Protein AF-0000000079761181 (afdb_homodimer)

Nearest PDB structures (foldseek):
  3sxy-assembly1_B  TM=7.709E-01  e=1.081E-08  Thermotoga maritima
  3fms-assembly1_A-2  TM=7.716E-01  e=8.241E-09  Thermotoga maritima MSB8
  7xp1-assembly1_A-2  TM=7.123E-01  e=7.244E-08  Pseudomonas aeruginosa PAO1
  6za7-assembly1_B  TM=6.894E-01  e=4.048E-07  Agrobacterium fabrum str. C58
  6za7-assembly1_A  TM=6.219E-01  e=6.085E-07  Agrobacterium fabrum str. C58

InterPro domains:
  IPR000524 Transcription regulator HTH, GntR [PF00392] (17-77)
  IPR000524 Transcription regulator HTH, GntR [PS50949] (13-80)
  IPR000524 Transcription regulator HTH, GntR [SM00345] (19-77)
  IPR008920 Transcription regulator FadR/GntR, C-terminal [G3DSA:1.20.120.530] (79-227)
  IPR008920 Transcription regulator FadR/GntR, C-terminal [SSF48008] (83-224)
  IPR011711 GntR, C-terminal [PF07729] (117-219)
  IPR036388 Winged helix-like DNA-binding domain superfamily [G3DSA:1.10.10.10] (11-78)
  IPR036390 Winged helix DNA-binding domain superfamily [SSF46785] (12-81)

Secondary structure (DSSP, 8-state):
-GGGTT--------HHHHHHHHHHHHHHTTSS-TTPBP-HHHHHHHHTS-HHHHHHHHHHHHHTTSEEEETTTEEEE----HHHHHHHHHHHHHHHHHTHHHHHHHHHH-HHHHHHHHHHHHHHHHHHHHTTT---HHHHHHHHHHHHHHHHHHHHTTT-HHHHHHHHHT-TTHHHHHHTT-S-TTHHHHHHHHHHHHHHHHHTT-HHHHHHHHHHHHHHHHHHHHHHHHHHHH-/-GGGTT--------HHHHHHHHHHHHHHTTSS-TTPBP-HHHHHHHHTS-HHHHHHHHHHHHHTTSEEEETTTEEEE----HHHHHHHHHHHHHHHHHTHHHHHHHHHH-HHHHHHHHHHHHHHHHHHHHTTT---HHHHHHHHHHHHHHHHHHHHTTT-HHHHHHHHHT-TTHHHHHHTT-S-TTHHHHHHHHHHHHHHHHHTT-HHHHHHHHHHHHHHHHHHHHHHHHHHHH-

Organism: Clostridium scindens (strain ATCC 35704 / DSM 5676 / VPI 13733 / 19) (NCBI:txid411468)

Radius of gyration: 24.12 Å; Cα contacts (8 Å, |Δi|>4): 492; chains: 2; bounding box: 74×65×60 Å

Structure (mmCIF, N/CA/C/O backbone):
data_AF-0000000079761181-model_v1
#
loop_
_entity.id
_entity.type
_entity.pdbx_description
1 polymer 'HTH gntR-type domain-containing protein'
#
loop_
_atom_site.group_PDB
_atom_site.id
_atom_site.type_symbol
_atom_site.label_atom_id
_atom_site.label_alt_id
_atom_site.label_comp_id
_atom_site.label_asym_id
_atom_site.label_entity_id
_atom_site.label_seq_id
_atom_site.pdbx_PDB_ins_code
_atom_site.Cartn_x
_atom_site.Cartn_y
_atom_site.Cartn_z
_atom_site.occupancy
_atom_site.B_iso_or_equiv
_atom_site.auth_seq_id
_atom_site.auth_comp_id
_atom_site.auth_asym_id
_atom_site.auth_atom_id
_atom_site.pdbx_PDB_model_num
ATOM 1 N N . MET A 1 1 ? 37.062 29.125 2.803 1 31.62 1 MET A N 1
ATOM 2 C CA . MET A 1 1 ? 36.469 28.906 1.486 1 31.62 1 MET A CA 1
ATOM 3 C C . MET A 1 1 ? 35.469 27.75 1.524 1 31.62 1 MET A C 1
ATOM 5 O O . MET A 1 1 ? 34.594 27.641 0.662 1 31.62 1 MET A O 1
ATOM 9 N N . SER A 1 2 ? 35.812 26.672 2.301 1 34.38 2 SER A N 1
ATOM 10 C CA . SER A 1 2 ? 35.25 25.328 2.246 1 34.38 2 SER A CA 1
ATOM 11 C C . SER A 1 2 ? 33.844 25.297 2.846 1 34.38 2 SER A C 1
ATOM 13 O O . SER A 1 2 ? 33.219 24.234 2.971 1 34.38 2 SER A O 1
ATOM 15 N N . GLU A 1 3 ? 33.469 26.141 3.738 1 37.53 3 GLU A N 1
ATOM 16 C CA . GLU A 1 3 ? 32.25 26.109 4.559 1 37.53 3 GLU A CA 1
ATOM 17 C C . GLU A 1 3 ? 31 26.234 3.699 1 37.53 3 GLU A C 1
ATOM 19 O O . GLU A 1 3 ? 29.875 26.172 4.211 1 37.53 3 GLU A O 1
ATOM 24 N N . LYS A 1 4 ? 31.094 26.766 2.445 1 33.06 4 LYS A N 1
ATOM 25 C CA . LYS A 1 4 ? 29.938 27.188 1.666 1 33.06 4 LYS A CA 1
ATOM 26 C C . LYS A 1 4 ? 29.188 25.984 1.105 1 33.06 4 LYS A C 1
ATOM 28 O O . LYS A 1 4 ? 28.219 26.141 0.352 1 33.06 4 LYS A O 1
ATOM 33 N N . LYS A 1 5 ? 29.828 24.812 0.989 1 39.06 5 LYS A N 1
ATOM 34 C CA . LYS A 1 5 ? 29.281 23.797 0.096 1 39.06 5 LYS A CA 1
ATOM 35 C C . LYS A 1 5 ? 27.969 23.234 0.651 1 39.06 5 LYS A C 1
ATOM 37 O O . LYS A 1 5 ? 27.344 22.359 0.034 1 39.06 5 LYS A O 1
ATOM 42 N N . SER A 1 6 ? 27.891 23.094 1.93 1 36 6 SER A N 1
ATOM 43 C CA . SER A 1 6 ? 26.766 22.281 2.393 1 36 6 SER A CA 1
ATOM 44 C C . SER A 1 6 ? 25.438 22.984 2.152 1 36 6 SER A C 1
ATOM 46 O O . SER A 1 6 ? 24.531 22.922 2.98 1 36 6 SER A O 1
ATOM 48 N N . LYS A 1 7 ? 25.375 24.094 1.49 1 37.81 7 LYS A N 1
ATOM 49 C CA . LYS A 1 7 ? 24.047 24.688 1.306 1 37.81 7 LYS A CA 1
ATOM 50 C C . LYS A 1 7 ? 23.047 23.641 0.78 1 37.81 7 LYS A C 1
ATOM 52 O O . LYS A 1 7 ? 23.297 23.016 -0.25 1 37.81 7 LYS A O 1
ATOM 57 N N . GLU A 1 8 ? 22.203 22.969 1.582 1 40.59 8 GLU A N 1
ATOM 58 C CA . GLU A 1 8 ? 21.078 22.078 1.298 1 40.59 8 GLU A CA 1
ATOM 59 C C . GLU A 1 8 ? 20.328 22.547 0.051 1 40.59 8 GLU A C 1
ATOM 61 O O . GLU A 1 8 ? 19.828 23.672 -0.004 1 40.59 8 GLU A O 1
ATOM 66 N N . GLN A 1 9 ? 20.766 22.391 -1.116 1 42.75 9 GLN A N 1
ATOM 67 C CA . GLN A 1 9 ? 20.109 22.688 -2.389 1 42.75 9 GLN A CA 1
ATOM 68 C C . GLN A 1 9 ? 18.594 22.594 -2.27 1 42.75 9 GLN A C 1
ATOM 70 O O . GLN A 1 9 ? 18.047 21.516 -2.102 1 42.75 9 GLN A O 1
ATOM 75 N N . GLU A 1 10 ? 17.859 23.453 -1.609 1 48.59 10 GLU A N 1
ATOM 76 C CA . GLU A 1 10 ? 16.422 23.656 -1.647 1 48.59 10 GLU A CA 1
ATOM 77 C C . GLU A 1 10 ? 15.859 23.359 -3.035 1 48.59 10 GLU A C 1
ATOM 79 O O . GLU A 1 10 ? 16.109 24.109 -3.984 1 48.59 10 GLU A O 1
ATOM 84 N N . THR A 1 11 ? 15.852 22.266 -3.564 1 56.31 11 THR A N 1
ATOM 85 C CA . THR A 1 11 ? 15.32 21.938 -4.879 1 56.31 11 THR A CA 1
ATOM 86 C C . THR A 1 11 ? 14.055 22.734 -5.172 1 56.31 11 THR A C 1
ATOM 88 O O . THR A 1 11 ? 13.141 22.797 -4.34 1 56.31 11 THR A O 1
ATOM 91 N N . LYS A 1 12 ? 14.086 23.688 -6.004 1 71.06 12 LYS A N 1
ATOM 92 C CA . LYS A 1 12 ? 13.039 24.594 -6.484 1 71.06 12 LYS A CA 1
ATOM 93 C C . LYS A 1 12 ? 11.773 23.812 -6.832 1 71.06 12 LYS A C 1
ATOM 95 O O . LYS A 1 12 ? 11.836 22.766 -7.484 1 71.06 12 LYS A O 1
ATOM 100 N N . GLU A 1 13 ? 10.688 24.094 -6.152 1 85.69 13 GLU A N 1
ATOM 101 C CA . GLU A 1 13 ? 9.367 23.547 -6.426 1 85.69 13 GLU A CA 1
ATOM 102 C C . GLU A 1 13 ? 9.031 23.641 -7.91 1 85.69 13 GLU A C 1
ATOM 104 O O . GLU A 1 13 ? 9.141 24.703 -8.516 1 85.69 13 GLU A O 1
ATOM 109 N N . THR A 1 14 ? 8.789 22.547 -8.555 1 90.94 14 THR A N 1
ATOM 110 C CA . THR A 1 14 ? 8.367 22.5 -9.953 1 90.94 14 THR A CA 1
ATOM 111 C C . THR A 1 14 ? 6.93 22.984 -10.102 1 90.94 14 THR A C 1
ATOM 113 O O . THR A 1 14 ? 6.219 23.156 -9.109 1 90.94 14 THR A O 1
ATOM 116 N N . MET A 1 15 ? 6.617 23.328 -11.25 1 93.5 15 MET A N 1
ATOM 117 C CA . MET A 1 15 ? 5.238 23.719 -11.539 1 93.5 15 MET A CA 1
ATOM 118 C C . MET A 1 15 ? 4.27 22.625 -11.094 1 93.5 15 MET A C 1
ATOM 120 O O . MET A 1 15 ? 3.211 22.922 -10.539 1 93.5 15 MET A O 1
ATOM 124 N N . VAL A 1 16 ? 4.605 21.375 -11.289 1 94.69 16 VAL A N 1
ATOM 125 C CA . VAL A 1 16 ? 3.773 20.234 -10.906 1 94.69 16 VAL A CA 1
ATOM 126 C C . VAL A 1 16 ? 3.605 20.203 -9.391 1 94.69 16 VAL A C 1
ATOM 128 O O . VAL A 1 16 ? 2.504 19.969 -8.883 1 94.69 16 VAL A O 1
ATOM 131 N N . ASP A 1 17 ? 4.711 20.484 -8.711 1 95.38 17 ASP A N 1
ATOM 132 C CA . ASP A 1 17 ? 4.637 20.547 -7.254 1 95.38 17 ASP A CA 1
ATOM 133 C C . ASP A 1 17 ? 3.648 21.625 -6.797 1 95.38 17 ASP A C 1
ATOM 135 O O . ASP A 1 17 ? 2.859 21.391 -5.879 1 95.38 17 ASP A O 1
ATOM 139 N N . THR A 1 18 ? 3.75 22.719 -7.449 1 96.44 18 THR A N 1
ATOM 140 C CA . THR A 1 18 ? 2.877 23.828 -7.113 1 96.44 18 THR A CA 1
ATOM 141 C C . THR A 1 18 ? 1.415 23.469 -7.371 1 96.44 18 THR A C 1
ATOM 143 O O . THR A 1 18 ? 0.545 23.766 -6.547 1 96.44 18 THR A O 1
ATOM 146 N N . ILE A 1 19 ? 1.167 22.844 -8.445 1 97.25 19 ILE A N 1
ATOM 147 C CA . ILE A 1 19 ? -0.195 22.453 -8.797 1 97.25 19 ILE A CA 1
ATOM 148 C C . ILE A 1 19 ? -0.722 21.438 -7.785 1 97.25 19 ILE A C 1
ATOM 150 O O . ILE A 1 19 ? -1.863 21.547 -7.328 1 97.25 19 ILE A O 1
ATOM 154 N N . CYS A 1 20 ? 0.088 20.484 -7.426 1 96.75 20 CYS A N 1
ATOM 155 C CA . CYS A 1 20 ? -0.314 19.516 -6.414 1 96.75 20 CYS A CA 1
ATOM 156 C C . CYS A 1 20 ? -0.679 20.203 -5.105 1 96.75 20 CYS A C 1
ATOM 158 O O . CYS A 1 20 ? -1.699 19.891 -4.492 1 96.75 20 CYS A O 1
ATOM 160 N N . ARG A 1 21 ? 0.146 21.125 -4.734 1 96.25 21 ARG A N 1
ATOM 161 C CA . ARG A 1 21 ? -0.102 21.891 -3.512 1 96.25 21 ARG A CA 1
ATOM 162 C C . ARG A 1 21 ? -1.406 22.672 -3.609 1 96.25 21 ARG A C 1
ATOM 164 O O . ARG A 1 21 ? -2.199 22.688 -2.664 1 96.25 21 ARG A O 1
ATOM 171 N N . ASN A 1 22 ? -1.643 23.266 -4.711 1 97.06 22 ASN A N 1
ATOM 172 C CA . ASN A 1 22 ? -2.852 24.062 -4.898 1 97.06 22 ASN A CA 1
ATOM 173 C C . ASN A 1 22 ? -4.105 23.203 -4.875 1 97.06 22 ASN A C 1
ATOM 175 O O . ASN A 1 22 ? -5.129 23.594 -4.312 1 97.06 22 ASN A O 1
ATOM 179 N N . ILE A 1 23 ? -4.008 22.078 -5.43 1 97.38 23 ILE A N 1
ATOM 180 C CA . ILE A 1 23 ? -5.145 21.172 -5.426 1 97.38 23 ILE A CA 1
ATOM 181 C C . ILE A 1 23 ? -5.449 20.734 -3.992 1 97.38 23 ILE A C 1
ATOM 183 O O . ILE A 1 23 ? -6.605 20.75 -3.564 1 97.38 23 ILE A O 1
ATOM 187 N N . ARG A 1 24 ? -4.438 20.391 -3.258 1 96.75 24 ARG A N 1
ATOM 188 C CA . ARG A 1 24 ? -4.641 20.031 -1.861 1 96.75 24 ARG A CA 1
ATOM 189 C C . ARG A 1 24 ? -5.273 21.172 -1.079 1 96.75 24 ARG A C 1
ATOM 191 O O . ARG A 1 24 ? -6.199 20.969 -0.294 1 96.75 24 ARG A O 1
ATOM 198 N N . ARG A 1 25 ? -4.746 22.359 -1.335 1 96.19 25 ARG A N 1
ATOM 199 C CA . ARG A 1 25 ? -5.289 23.562 -0.687 1 96.19 25 ARG A CA 1
ATOM 200 C C . ARG A 1 25 ? -6.766 23.734 -1.011 1 96.19 25 ARG A C 1
ATOM 202 O O . ARG A 1 25 ? -7.582 23.969 -0.114 1 96.19 25 ARG A O 1
ATOM 209 N N . ASP A 1 26 ? -7.109 23.562 -2.26 1 96.69 26 ASP A N 1
ATOM 210 C CA . ASP A 1 26 ? -8.484 23.766 -2.705 1 96.69 26 ASP A CA 1
ATOM 211 C C . ASP A 1 26 ? -9.406 22.672 -2.146 1 96.69 26 ASP A C 1
ATOM 213 O O . ASP A 1 26 ? -10.578 22.922 -1.869 1 96.69 26 ASP A O 1
ATOM 217 N N . ILE A 1 27 ? -8.898 21.516 -1.95 1 95.94 27 ILE A N 1
ATOM 218 C CA . ILE A 1 27 ? -9.672 20.438 -1.345 1 95.94 27 ILE A CA 1
ATOM 219 C C . ILE A 1 27 ? -9.945 20.75 0.122 1 95.94 27 ILE A C 1
ATOM 221 O O . ILE A 1 27 ? -11.086 20.641 0.588 1 95.94 27 ILE A O 1
ATOM 225 N N . ILE A 1 28 ? -8.938 21.234 0.814 1 94.19 28 ILE A N 1
ATOM 226 C CA . ILE A 1 28 ? -9.086 21.594 2.223 1 94.19 28 ILE A CA 1
ATOM 227 C C . ILE A 1 28 ? -10.094 22.719 2.369 1 94.19 28 ILE A C 1
ATOM 229 O O . ILE A 1 28 ? -10.961 22.688 3.248 1 94.19 28 ILE A O 1
ATOM 233 N N . ALA A 1 29 ? -10.055 23.672 1.439 1 93.56 29 ALA A N 1
ATOM 234 C CA . ALA A 1 29 ? -10.914 24.844 1.483 1 93.56 29 ALA A CA 1
ATOM 235 C C . ALA A 1 29 ? -12.312 24.531 0.959 1 93.56 29 ALA A C 1
ATOM 237 O O . ALA A 1 29 ? -13.195 25.391 0.963 1 93.56 29 ALA A O 1
ATOM 238 N N . HIS A 1 30 ? -12.516 23.328 0.422 1 92 30 HIS A N 1
ATOM 239 C CA . HIS A 1 30 ? -13.781 22.859 -0.119 1 92 30 HIS A CA 1
ATOM 240 C C . HIS A 1 30 ? -14.133 23.562 -1.423 1 92 30 HIS A C 1
ATOM 242 O O . HIS A 1 30 ? -15.305 23.656 -1.792 1 92 30 HIS A O 1
ATOM 248 N N . GLU A 1 31 ? -13.188 24.156 -1.979 1 94.62 31 GLU A N 1
ATOM 249 C CA . GLU A 1 31 ? -13.352 24.625 -3.35 1 94.62 31 GLU A CA 1
ATOM 250 C C . GLU A 1 31 ? -13.43 23.469 -4.332 1 94.62 31 GLU A C 1
ATOM 252 O O . GLU A 1 31 ? -14.062 23.562 -5.383 1 94.62 31 GLU A O 1
ATOM 257 N N . LEU A 1 32 ? -12.703 22.422 -4.066 1 95.12 32 LEU A N 1
ATOM 258 C CA . LEU A 1 32 ? -12.844 21.094 -4.664 1 95.12 32 LEU A CA 1
ATOM 259 C C . LEU A 1 32 ? -13.391 20.109 -3.646 1 95.12 32 LEU A C 1
ATOM 261 O O . LEU A 1 32 ? -12.742 19.812 -2.643 1 95.12 32 LEU A O 1
ATOM 265 N N . ARG A 1 33 ? -14.508 19.562 -3.895 1 92.31 33 ARG A N 1
ATOM 266 C CA . ARG A 1 33 ? -15.203 18.766 -2.889 1 92.31 33 ARG A CA 1
ATOM 267 C C . ARG A 1 33 ? -15.008 17.266 -3.139 1 92.31 33 ARG A C 1
ATOM 269 O O . ARG A 1 33 ? -14.836 16.844 -4.281 1 92.31 33 ARG A O 1
ATOM 276 N N . PRO A 1 34 ? -15.102 16.516 -2.047 1 90.88 34 PRO A N 1
ATOM 277 C CA . PRO A 1 34 ? -15.062 15.062 -2.227 1 90.88 34 PRO A CA 1
ATOM 278 C C . PRO A 1 34 ? -16.125 14.562 -3.205 1 90.88 34 PRO A C 1
ATOM 280 O O . PRO A 1 34 ? -17.297 14.93 -3.098 1 90.88 34 PRO A O 1
ATOM 283 N N . GLY A 1 35 ? -15.625 13.75 -4.145 1 91.62 35 GLY A N 1
ATOM 284 C CA . GLY A 1 35 ? -16.547 13.18 -5.117 1 91.62 35 GLY A CA 1
ATOM 285 C C . GLY A 1 35 ? -16.734 14.055 -6.344 1 91.62 35 GLY A C 1
ATOM 286 O O . GLY A 1 35 ? -17.312 13.617 -7.34 1 91.62 35 GLY A O 1
ATOM 287 N N . GLN A 1 36 ? -16.234 15.242 -6.285 1 94.12 36 GLN A N 1
ATOM 288 C CA . GLN A 1 36 ? -16.422 16.188 -7.383 1 94.12 36 GLN A CA 1
ATOM 289 C C . GLN A 1 36 ? -15.609 15.773 -8.602 1 94.12 36 GLN A C 1
ATOM 291 O O . GLN A 1 36 ? -14.43 15.422 -8.484 1 94.12 36 GLN A O 1
ATOM 296 N N . LYS A 1 37 ? -16.188 15.844 -9.766 1 95.62 37 LYS A N 1
ATOM 297 C CA . LYS A 1 37 ? -15.5 15.578 -11.023 1 95.62 37 LYS A CA 1
ATOM 298 C C . LYS A 1 37 ? -14.453 16.656 -11.305 1 95.62 37 LYS A C 1
ATOM 300 O O . LYS A 1 37 ? -14.695 17.844 -11.086 1 95.62 37 LYS A O 1
ATOM 305 N N . ILE A 1 38 ? -13.352 16.203 -11.836 1 96.12 38 ILE A N 1
ATOM 306 C CA . ILE A 1 38 ? -12.25 17.109 -12.117 1 96.12 38 ILE A CA 1
ATOM 307 C C . ILE A 1 38 ? -12.305 17.547 -13.578 1 96.12 38 ILE A C 1
ATOM 309 O O . ILE A 1 38 ? -12.406 16.719 -14.484 1 96.12 38 ILE A O 1
ATOM 313 N N . ASN A 1 39 ? -12.297 18.797 -13.812 1 95.44 39 ASN A N 1
ATOM 314 C CA . ASN A 1 39 ? -12.164 19.406 -15.133 1 95.44 39 ASN A CA 1
ATOM 315 C C . ASN A 1 39 ? -10.766 19.969 -15.352 1 95.44 39 ASN A C 1
ATOM 317 O O . ASN A 1 39 ? -10.438 21.031 -14.812 1 95.44 39 ASN A O 1
ATOM 321 N N . VAL A 1 40 ? -10.008 19.281 -16.172 1 96 40 VAL A N 1
ATOM 322 C CA . VAL A 1 40 ? -8.602 19.625 -16.359 1 96 40 VAL A CA 1
ATOM 323 C C . VAL A 1 40 ? -8.477 21.031 -16.922 1 96 40 VAL A C 1
ATOM 325 O O . VAL A 1 40 ? -7.633 21.812 -16.484 1 96 40 VAL A O 1
ATOM 328 N N . LYS A 1 41 ? -9.32 21.406 -17.844 1 96.56 41 LYS A N 1
ATOM 329 C CA . LYS A 1 41 ? -9.297 22.734 -18.453 1 96.56 41 LYS A CA 1
ATOM 330 C C . LYS A 1 41 ? -9.578 23.828 -17.422 1 96.56 41 LYS A C 1
ATOM 332 O O . LYS A 1 41 ? -8.898 24.844 -17.391 1 96.56 41 LYS A O 1
ATOM 337 N N . GLU A 1 42 ? -10.523 23.609 -16.609 1 97.12 42 GLU A N 1
ATOM 338 C CA . GLU A 1 42 ? -10.883 24.562 -15.57 1 97.12 42 GLU A CA 1
ATOM 339 C C . GLU A 1 42 ? -9.75 24.734 -14.562 1 97.12 42 GLU A C 1
ATOM 341 O O . GLU A 1 42 ? -9.445 25.844 -14.133 1 97.12 42 GLU A O 1
ATOM 346 N N . LEU A 1 43 ? -9.141 23.594 -14.172 1 97.62 43 LEU A N 1
ATOM 347 C CA . LEU A 1 43 ? -8.031 23.672 -13.227 1 97.62 43 LEU A CA 1
ATOM 348 C C . LEU A 1 43 ? -6.844 24.406 -13.836 1 97.62 43 LEU A C 1
ATOM 350 O O . LEU A 1 43 ? -6.172 25.172 -13.148 1 97.62 43 LEU A O 1
ATOM 354 N N . ALA A 1 44 ? -6.578 24.125 -15.078 1 97.81 44 ALA A N 1
ATOM 355 C CA . ALA A 1 44 ? -5.492 24.828 -15.773 1 97.81 44 ALA A CA 1
ATOM 356 C C . ALA A 1 44 ? -5.699 26.328 -15.75 1 97.81 44 ALA A C 1
ATOM 358 O O . ALA A 1 44 ? -4.777 27.094 -15.445 1 97.81 44 ALA A O 1
ATOM 359 N N . ALA A 1 45 ? -6.887 26.781 -16.062 1 97.69 45 ALA A N 1
ATOM 360 C CA . ALA A 1 45 ? -7.23 28.203 -16.047 1 97.69 45 ALA A CA 1
ATOM 361 C C . ALA A 1 45 ? -7.09 28.781 -14.633 1 97.69 45 ALA A C 1
ATOM 363 O O . ALA A 1 45 ? -6.516 29.859 -14.453 1 97.69 45 ALA A O 1
ATOM 364 N N . ARG A 1 46 ? -7.523 28.031 -13.695 1 96.56 46 ARG A N 1
ATOM 365 C CA . ARG A 1 46 ? -7.508 28.469 -12.305 1 96.56 46 ARG A CA 1
ATOM 366 C C . ARG A 1 46 ? -6.078 28.672 -11.805 1 96.56 46 ARG A C 1
ATOM 368 O O . ARG A 1 46 ? -5.809 29.594 -11.031 1 96.56 46 ARG A O 1
ATOM 375 N N . TYR A 1 47 ? -5.25 27.781 -12.305 1 97.31 47 TYR A N 1
ATOM 376 C CA . TYR A 1 47 ? -3.889 27.812 -11.773 1 97.31 47 TYR A CA 1
ATOM 377 C C . TYR A 1 47 ? -2.943 28.531 -12.734 1 97.31 47 TYR A C 1
ATOM 379 O O . TYR A 1 47 ? -1.737 28.594 -12.492 1 97.31 47 TYR A O 1
ATOM 387 N N . GLY A 1 48 ? -3.406 29 -13.789 1 97 48 GLY A N 1
ATOM 388 C CA . GLY A 1 48 ? -2.627 29.797 -14.727 1 97 48 GLY A CA 1
ATOM 389 C C . GLY A 1 48 ? -1.561 29 -15.453 1 97 48 GLY A C 1
ATOM 390 O O . GLY A 1 48 ? -0.408 29.422 -15.539 1 97 48 GLY A O 1
ATOM 391 N N . THR A 1 49 ? -1.881 27.859 -15.875 1 97.06 49 THR A N 1
ATOM 392 C CA . THR A 1 49 ? -0.935 26.984 -16.562 1 97.06 49 THR A CA 1
ATOM 393 C C . THR A 1 49 ? -1.623 26.219 -17.688 1 97.06 49 THR A C 1
ATOM 395 O O . THR A 1 49 ? -2.812 26.422 -17.938 1 97.06 49 THR A O 1
ATOM 398 N N . SER A 1 50 ? -0.866 25.469 -18.453 1 96.5 50 SER A N 1
ATOM 399 C CA . SER A 1 50 ? -1.425 24.609 -19.484 1 96.5 50 SER A CA 1
ATOM 400 C C . SER A 1 50 ? -1.972 23.312 -18.906 1 96.5 50 SER A C 1
ATOM 402 O O . SER A 1 50 ? -1.766 23.016 -17.734 1 96.5 50 SER A O 1
ATOM 404 N N . GLU A 1 51 ? -2.611 22.531 -19.75 1 96.5 51 GLU A N 1
ATOM 405 C CA . GLU A 1 51 ? -3.238 21.297 -19.312 1 96.5 51 GLU A CA 1
ATOM 406 C C . GLU A 1 51 ? -2.191 20.219 -19 1 96.5 51 GLU A C 1
ATOM 408 O O . GLU A 1 51 ? -2.408 19.359 -18.156 1 96.5 51 GLU A O 1
ATOM 413 N N . THR A 1 52 ? -1.093 20.312 -19.594 1 93.94 52 THR A N 1
ATOM 414 C CA . THR A 1 52 ? -0.078 19.266 -19.484 1 93.94 52 THR A CA 1
ATOM 415 C C . THR A 1 52 ? 0.422 19.141 -18.047 1 93.94 52 THR A C 1
ATOM 417 O O . THR A 1 52 ? 0.343 18.062 -17.453 1 93.94 52 THR A O 1
ATOM 420 N N . PRO A 1 53 ? 0.895 20.141 -17.438 1 95.94 53 PRO A N 1
ATOM 421 C CA . PRO A 1 53 ? 1.353 20 -16.047 1 95.94 53 PRO A CA 1
ATOM 422 C C . PRO A 1 53 ? 0.225 19.625 -15.094 1 95.94 53 PRO A C 1
ATOM 424 O O . PRO A 1 53 ? 0.462 18.938 -14.086 1 95.94 53 PRO A O 1
ATOM 427 N N . VAL A 1 54 ? -0.989 20.031 -15.398 1 97 54 VAL A N 1
ATOM 428 C CA . VAL A 1 54 ? -2.131 19.672 -14.57 1 97 54 VAL A CA 1
ATOM 429 C C . VAL A 1 54 ? -2.355 18.156 -14.633 1 97 54 VAL A C 1
ATOM 431 O O . VAL A 1 54 ? -2.574 17.516 -13.602 1 97 54 VAL A O 1
ATOM 434 N N . LYS A 1 55 ? -2.27 17.656 -15.781 1 92.81 55 LYS A N 1
ATOM 435 C CA . LYS A 1 55 ? -2.449 16.219 -15.953 1 92.81 55 LYS A CA 1
ATOM 436 C C . LYS A 1 55 ? -1.361 15.43 -15.227 1 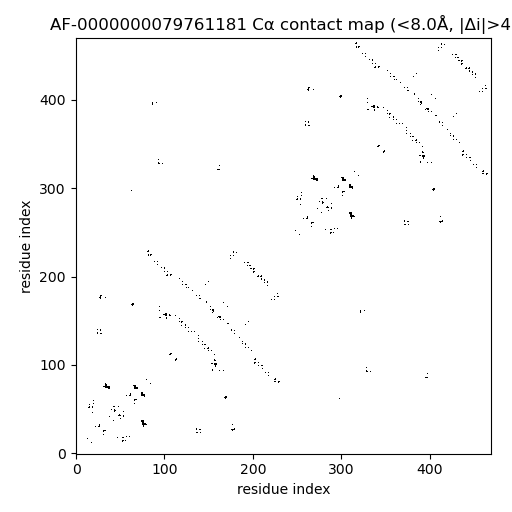92.81 55 LYS A C 1
ATOM 438 O O . LYS A 1 55 ? -1.638 14.398 -14.617 1 92.81 55 LYS A O 1
ATOM 443 N N . ILE A 1 56 ? -0.191 15.938 -15.234 1 90.75 56 ILE A N 1
ATOM 444 C CA . ILE A 1 56 ? 0.912 15.289 -14.531 1 90.75 56 ILE A CA 1
ATOM 445 C C . ILE A 1 56 ? 0.66 15.336 -13.031 1 90.75 56 ILE A C 1
ATOM 447 O O . ILE A 1 56 ? 0.835 14.328 -12.336 1 90.75 56 ILE A O 1
ATOM 451 N N . ALA A 1 57 ? 0.228 16.406 -12.57 1 95.5 57 ALA A N 1
ATOM 452 C CA . ALA A 1 57 ? -0.083 16.562 -11.148 1 95.5 57 ALA A CA 1
ATOM 453 C C . ALA A 1 57 ? -1.21 15.625 -10.727 1 95.5 57 ALA A C 1
ATOM 455 O O . ALA A 1 57 ? -1.133 14.984 -9.68 1 95.5 57 ALA A O 1
ATOM 456 N N . LEU A 1 58 ? -2.205 15.57 -11.578 1 94.56 58 LEU A N 1
ATOM 457 C CA . LEU A 1 58 ? -3.35 14.719 -11.273 1 94.56 58 LEU A CA 1
ATOM 458 C C . LEU A 1 58 ? -2.943 13.25 -11.25 1 94.56 58 LEU A C 1
ATOM 460 O O . LEU A 1 58 ? -3.449 12.469 -10.438 1 94.56 58 LEU A O 1
ATOM 464 N N . ASN A 1 59 ? -2.064 12.859 -12.07 1 87.81 59 ASN A N 1
ATOM 465 C CA . ASN A 1 59 ? -1.571 11.484 -12.055 1 87.81 59 ASN A CA 1
ATOM 466 C C . ASN A 1 59 ? -0.798 11.18 -10.773 1 87.81 59 ASN A C 1
ATOM 468 O O . ASN A 1 59 ? -0.886 10.07 -10.234 1 87.81 59 ASN A O 1
ATOM 472 N N . ARG A 1 60 ? -0.068 12.125 -10.328 1 89.88 60 ARG A N 1
ATOM 473 C CA . ARG A 1 60 ? 0.614 11.961 -9.055 1 89.88 60 ARG A CA 1
ATOM 474 C C . ARG A 1 60 ? -0.388 11.828 -7.91 1 89.88 60 ARG A C 1
ATOM 476 O O . ARG A 1 60 ? -0.258 10.938 -7.07 1 89.88 60 ARG A O 1
ATOM 483 N N . LEU A 1 61 ? -1.363 12.68 -7.938 1 94.62 61 LEU A N 1
ATOM 484 C CA . LEU A 1 61 ? -2.377 12.648 -6.891 1 94.62 61 LEU A CA 1
ATOM 485 C C . LEU A 1 61 ? -3.209 11.375 -6.977 1 94.62 61 LEU A C 1
ATOM 487 O O . LEU A 1 61 ? -3.764 10.922 -5.977 1 94.62 61 LEU A O 1
ATOM 491 N N . LEU A 1 62 ? -3.289 10.781 -8.172 1 90.75 62 LEU A N 1
ATOM 492 C CA . LEU A 1 62 ? -3.928 9.484 -8.359 1 90.75 62 LEU A CA 1
ATOM 493 C C . LEU A 1 62 ? -3.166 8.391 -7.621 1 90.75 62 LEU A C 1
ATOM 495 O O . LEU A 1 62 ? -3.768 7.586 -6.906 1 90.75 62 LEU A O 1
ATOM 499 N N . SER A 1 63 ? -1.853 8.414 -7.723 1 86.06 63 SER A N 1
ATOM 500 C CA . SER A 1 63 ? -1.013 7.426 -7.051 1 86.06 63 SER A CA 1
ATOM 501 C C . SER A 1 63 ? -1.084 7.582 -5.535 1 86.06 63 SER A C 1
ATOM 503 O O . SER A 1 63 ? -0.916 6.605 -4.801 1 86.06 63 SER A O 1
ATOM 505 N N . GLU A 1 64 ? -1.424 8.812 -5.137 1 90.31 64 GLU A N 1
ATOM 506 C CA . GLU A 1 64 ? -1.522 9.086 -3.705 1 90.31 64 GLU A CA 1
ATOM 507 C C . GLU A 1 64 ? -2.945 8.875 -3.199 1 90.31 64 GLU A C 1
ATOM 509 O O . GLU A 1 64 ? -3.223 9.062 -2.014 1 90.31 64 GLU A O 1
ATOM 514 N N . GLN A 1 65 ? -3.834 8.578 -4.062 1 92.06 65 GLN A N 1
ATOM 515 C CA . GLN A 1 65 ? -5.219 8.25 -3.754 1 92.06 65 GLN A CA 1
ATOM 516 C C . GLN A 1 65 ? -5.996 9.484 -3.307 1 92.06 65 GLN A C 1
ATOM 518 O O . GLN A 1 65 ? -6.945 9.375 -2.527 1 92.06 65 GLN A O 1
ATOM 523 N N . ILE A 1 66 ? -5.523 10.602 -3.721 1 95 66 ILE A N 1
ATOM 524 C CA . ILE A 1 66 ? -6.242 11.844 -3.451 1 95 66 ILE A CA 1
ATOM 525 C C . ILE A 1 66 ? -7.309 12.062 -4.523 1 95 66 ILE A C 1
ATOM 527 O O . ILE A 1 66 ? -8.383 12.602 -4.238 1 95 66 ILE A O 1
ATOM 531 N N . VAL A 1 67 ? -6.938 11.602 -5.703 1 94.75 67 VAL A N 1
ATOM 532 C CA . VAL A 1 67 ? -7.836 11.578 -6.855 1 94.75 67 VAL A CA 1
ATOM 533 C C . VAL A 1 67 ? -8.039 10.141 -7.324 1 94.75 67 VAL A C 1
ATOM 535 O O . VAL A 1 67 ? -7.211 9.266 -7.043 1 94.75 67 VAL A O 1
ATOM 538 N N . GLU A 1 68 ? -9.203 9.844 -7.934 1 91.75 68 GLU A N 1
ATOM 539 C CA . GLU A 1 68 ? -9.477 8.516 -8.461 1 91.75 68 GLU A CA 1
ATOM 540 C C . GLU A 1 68 ? -10.07 8.586 -9.867 1 91.75 68 GLU A C 1
ATOM 542 O O . GLU A 1 68 ? -10.625 9.617 -10.258 1 91.75 68 GLU A O 1
ATOM 547 N N . ASN A 1 69 ? -9.867 7.457 -10.555 1 86.44 69 ASN A N 1
ATOM 548 C CA . ASN A 1 69 ? -10.477 7.371 -11.875 1 86.44 69 ASN A CA 1
ATOM 549 C C . ASN A 1 69 ? -11.992 7.223 -11.781 1 86.44 69 ASN A C 1
ATOM 551 O O . ASN A 1 69 ? -12.5 6.5 -10.922 1 86.44 69 ASN A O 1
ATOM 555 N N . PHE A 1 70 ? -12.617 7.914 -12.516 1 81 70 PHE A N 1
ATOM 556 C CA . PHE A 1 70 ? -14.062 7.824 -12.719 1 81 70 PHE A CA 1
ATOM 557 C C . PHE A 1 70 ? -14.375 7.207 -14.078 1 81 70 PHE A C 1
ATOM 559 O O . PHE A 1 70 ? -14.336 7.891 -15.102 1 81 70 PHE A O 1
ATOM 566 N N . PRO A 1 71 ? -14.68 5.859 -14.109 1 72.38 71 PRO A N 1
ATOM 567 C CA . PRO A 1 71 ? -14.789 5.152 -15.391 1 72.38 71 PRO A CA 1
ATOM 568 C C . PRO A 1 71 ? -15.664 5.902 -16.406 1 72.38 71 PRO A C 1
ATOM 570 O O . PRO A 1 71 ? -16.766 6.34 -16.062 1 72.38 71 PRO A O 1
ATOM 573 N N . ARG A 1 72 ? -15.117 6.004 -17.578 1 70.56 72 ARG A N 1
ATOM 574 C CA . ARG A 1 72 ? -15.75 6.613 -18.75 1 70.56 72 ARG A CA 1
ATOM 575 C C . ARG A 1 72 ? -15.984 8.102 -18.531 1 70.56 72 ARG A C 1
ATOM 577 O O . ARG A 1 72 ? -16.5 8.789 -19.406 1 70.56 72 ARG A O 1
ATOM 584 N N . HIS A 1 73 ? -15.539 8.578 -17.344 1 78.94 73 HIS A N 1
ATOM 585 C CA . HIS A 1 73 ? -15.859 9.969 -17.062 1 78.94 73 HIS A CA 1
ATOM 586 C C . HIS A 1 73 ? -14.625 10.734 -16.578 1 78.94 73 HIS A C 1
ATOM 588 O O . HIS A 1 73 ? -14.742 11.844 -16.062 1 78.94 73 HIS A O 1
ATOM 594 N N . GLY A 1 74 ? -13.508 10.133 -16.562 1 88.38 74 GLY A N 1
ATOM 595 C CA . GLY A 1 74 ? -12.297 10.852 -16.188 1 88.38 74 GLY A CA 1
ATOM 596 C C . GLY A 1 74 ? -11.891 10.609 -14.75 1 88.38 74 GLY A C 1
ATOM 597 O O . GLY A 1 74 ? -11.758 9.461 -14.32 1 88.38 74 GLY A O 1
ATOM 598 N N . MET A 1 75 ? -11.578 11.797 -14.008 1 93.69 75 MET A N 1
ATOM 599 C CA . MET A 1 75 ? -11.102 11.688 -12.633 1 93.69 75 MET A CA 1
ATOM 600 C C . MET A 1 75 ? -12 12.484 -11.688 1 93.69 75 MET A C 1
ATOM 602 O O . MET A 1 75 ? -12.695 13.406 -12.117 1 93.69 75 MET A O 1
ATOM 606 N N . LYS A 1 76 ? -12.016 12.188 -10.461 1 95.94 76 LYS A N 1
ATOM 607 C CA . LYS A 1 76 ? -12.727 12.922 -9.414 1 95.94 76 LYS A CA 1
ATOM 608 C C . LYS A 1 76 ? -11.914 12.961 -8.125 1 95.94 76 LYS A C 1
ATOM 610 O O . LYS A 1 76 ? -10.977 12.18 -7.945 1 95.94 76 LYS A O 1
ATOM 615 N N . ILE A 1 77 ? -12.273 13.914 -7.297 1 95.56 77 ILE A N 1
ATOM 616 C CA . ILE A 1 77 ? -11.672 13.953 -5.969 1 95.56 77 ILE A CA 1
ATOM 617 C C . ILE A 1 77 ? -12.141 12.742 -5.156 1 95.56 77 ILE A C 1
ATOM 619 O O . ILE A 1 77 ? -13.336 12.453 -5.105 1 95.56 77 ILE A O 1
ATOM 623 N N . LYS A 1 78 ? -11.266 12.086 -4.523 1 94.06 78 LYS A N 1
ATOM 624 C CA . LYS A 1 78 ? -11.609 10.867 -3.783 1 94.06 78 LYS A CA 1
ATOM 625 C C . LYS A 1 78 ? -12.492 11.188 -2.582 1 94.06 78 LYS A C 1
ATOM 627 O O . LYS A 1 78 ? -12.234 12.156 -1.857 1 94.06 78 LYS A O 1
ATOM 632 N N . SER A 1 79 ? -13.547 10.461 -2.459 1 92.44 79 SER A N 1
ATOM 633 C CA . SER A 1 79 ? -14.414 10.5 -1.284 1 92.44 79 SER A CA 1
ATOM 634 C C . SER A 1 79 ? -14.438 9.156 -0.568 1 92.44 79 SER A C 1
ATOM 636 O O . SER A 1 79 ? -14.172 8.117 -1.179 1 92.44 79 SER A O 1
ATOM 638 N N . ILE A 1 80 ? -14.641 9.258 0.715 1 92.38 80 ILE A N 1
ATOM 639 C CA . ILE A 1 80 ? -14.719 8.016 1.478 1 92.38 80 ILE A CA 1
ATOM 640 C C . ILE A 1 80 ? -15.93 8.055 2.402 1 92.38 80 ILE A C 1
ATOM 642 O O . ILE A 1 80 ? -16.406 9.133 2.76 1 92.38 80 ILE A O 1
ATOM 646 N N . ASP A 1 81 ? -16.438 6.902 2.709 1 93 81 ASP A N 1
ATOM 647 C CA . ASP A 1 81 ? -17.453 6.797 3.758 1 93 81 ASP A CA 1
ATOM 648 C C . ASP A 1 81 ? -16.828 6.344 5.078 1 93 81 ASP A C 1
ATOM 650 O O . ASP A 1 81 ? -15.602 6.203 5.176 1 93 81 ASP A O 1
ATOM 654 N N . GLU A 1 82 ? -17.641 6.23 6.074 1 93.56 82 GLU A N 1
ATOM 655 C CA . GLU A 1 82 ? -17.156 5.914 7.414 1 93.56 82 GLU A CA 1
ATOM 656 C C . GLU A 1 82 ? -16.422 4.578 7.434 1 93.56 82 GLU A C 1
ATOM 658 O O . GLU A 1 82 ? -15.367 4.457 8.062 1 93.56 82 GLU A O 1
ATOM 663 N N . GLU A 1 83 ? -16.969 3.617 6.754 1 94.94 83 GLU A N 1
ATOM 664 C CA . GLU A 1 83 ? -16.344 2.297 6.715 1 94.94 83 GLU A CA 1
ATOM 665 C C . GLU A 1 83 ? -14.977 2.348 6.035 1 94.94 83 GLU A C 1
ATOM 667 O O . GLU A 1 83 ? -14.016 1.746 6.52 1 94.94 83 GLU A O 1
ATOM 672 N N . GLU A 1 84 ? -14.906 3.055 4.996 1 94.06 84 GLU A N 1
ATOM 673 C CA . GLU A 1 84 ? -13.633 3.215 4.301 1 94.06 84 GLU A CA 1
ATOM 674 C C . GLU A 1 84 ? -12.609 3.918 5.18 1 94.06 84 GLU A C 1
ATOM 676 O O . GLU A 1 84 ? -11.422 3.564 5.168 1 94.06 84 GLU A O 1
ATOM 681 N N . ALA A 1 85 ? -13.062 4.914 5.883 1 94 85 ALA A N 1
ATOM 682 C CA . ALA A 1 85 ? -12.164 5.605 6.809 1 94 85 ALA A CA 1
ATOM 683 C C . ALA A 1 85 ? -11.578 4.637 7.832 1 94 85 ALA A C 1
ATOM 685 O O . ALA A 1 85 ? -10.367 4.617 8.055 1 94 85 ALA A O 1
ATOM 686 N N . LYS A 1 86 ? -12.414 3.836 8.398 1 95.88 86 LYS A N 1
ATOM 687 C CA . LYS A 1 86 ? -11.969 2.857 9.383 1 95.88 86 LYS A CA 1
ATOM 688 C C . LYS A 1 86 ? -10.961 1.887 8.773 1 95.88 86 LYS A C 1
ATOM 690 O O . LYS A 1 86 ? -9.953 1.552 9.406 1 95.88 86 LYS A O 1
ATOM 695 N N . GLU A 1 87 ? -11.227 1.445 7.586 1 96.69 87 GLU A N 1
ATOM 696 C CA . GLU A 1 87 ? -10.328 0.525 6.895 1 96.69 87 GLU A CA 1
ATOM 697 C C . GLU A 1 87 ? -8.969 1.164 6.645 1 96.69 87 GLU A C 1
ATOM 699 O O . GLU A 1 87 ? -7.93 0.546 6.891 1 96.69 87 GLU A O 1
ATOM 704 N N . ILE A 1 88 ? -8.969 2.385 6.176 1 95.69 88 ILE A N 1
ATOM 705 C CA . ILE A 1 88 ? -7.738 3.096 5.848 1 95.69 88 ILE A CA 1
ATOM 706 C C . ILE A 1 88 ? -6.906 3.299 7.113 1 95.69 88 ILE A C 1
ATOM 708 O O . ILE A 1 88 ? -5.703 3.023 7.125 1 95.69 88 ILE A O 1
ATOM 712 N N . PHE A 1 89 ? -7.527 3.742 8.18 1 96.69 89 PHE A N 1
ATOM 713 C CA . PHE A 1 89 ? -6.789 4.023 9.406 1 96.69 89 PHE A CA 1
ATOM 714 C C . PHE A 1 89 ? -6.316 2.732 10.062 1 96.69 89 PHE A C 1
ATOM 716 O O . PHE A 1 89 ? -5.262 2.703 10.695 1 96.69 89 PHE A O 1
ATOM 723 N N . SER A 1 90 ? -7.094 1.671 9.867 1 97.31 90 SER A N 1
ATOM 724 C CA . SER A 1 90 ? -6.625 0.369 10.328 1 97.31 90 SER A CA 1
ATOM 725 C C . SER A 1 90 ? -5.336 -0.038 9.617 1 97.31 90 SER A C 1
ATOM 727 O O . SER A 1 90 ? -4.438 -0.613 10.234 1 97.31 90 SER A O 1
ATOM 729 N N . LEU A 1 91 ? -5.23 0.216 8.344 1 97.44 91 LEU A N 1
ATOM 730 C CA . LEU A 1 91 ? -4.012 -0.073 7.602 1 97.44 91 LEU A CA 1
ATOM 731 C C . LEU A 1 91 ? -2.855 0.793 8.086 1 97.44 91 LEU A C 1
ATOM 733 O O . LEU A 1 91 ? -1.722 0.321 8.195 1 97.44 91 LEU A O 1
ATOM 737 N N . ARG A 1 92 ? -3.141 2.047 8.367 1 97 92 ARG A N 1
ATOM 738 C CA . ARG A 1 92 ? -2.115 2.924 8.922 1 97 92 ARG A CA 1
ATOM 739 C C . ARG A 1 92 ? -1.594 2.379 10.25 1 97 92 ARG A C 1
ATOM 741 O O . ARG A 1 92 ? -0.386 2.389 10.5 1 97 92 ARG A O 1
ATOM 748 N N . LEU A 1 93 ? -2.539 1.958 11.055 1 97.81 93 LEU A N 1
ATOM 749 C CA . LEU A 1 93 ? -2.141 1.396 12.344 1 97.81 93 LEU A CA 1
ATOM 750 C C . LEU A 1 93 ? -1.298 0.139 12.148 1 97.81 93 LEU A C 1
ATOM 752 O O . LEU A 1 93 ? -0.294 -0.054 12.836 1 97.81 93 LEU A O 1
ATOM 756 N N . MET A 1 94 ? -1.675 -0.713 11.219 1 98 94 MET A N 1
ATOM 757 C CA . MET A 1 94 ? -0.906 -1.907 10.883 1 98 94 MET A CA 1
ATOM 758 C C . MET A 1 94 ? 0.538 -1.549 10.547 1 98 94 MET A C 1
ATOM 760 O O . MET A 1 94 ? 1.471 -2.15 11.086 1 98 94 MET A O 1
ATOM 764 N N . MET A 1 95 ? 0.736 -0.573 9.742 1 97.81 95 MET A N 1
ATOM 765 C CA . MET A 1 95 ? 2.064 -0.134 9.328 1 97.81 95 MET A CA 1
ATOM 766 C C . MET A 1 95 ? 2.852 0.422 10.508 1 97.81 95 MET A C 1
ATOM 768 O O . MET A 1 95 ? 4.039 0.129 10.656 1 97.81 95 MET A O 1
ATOM 772 N N . ASP A 1 96 ? 2.188 1.169 11.352 1 97.56 96 ASP A N 1
ATOM 773 C CA . ASP A 1 96 ? 2.836 1.844 12.469 1 97.56 96 ASP A CA 1
ATOM 774 C C . ASP A 1 96 ? 3.297 0.839 13.523 1 97.56 96 ASP A C 1
ATOM 776 O O . ASP A 1 96 ? 4.305 1.06 14.203 1 97.56 96 ASP A O 1
ATOM 780 N N . LEU A 1 97 ? 2.566 -0.246 13.602 1 98.5 97 LEU A N 1
ATOM 781 C CA . LEU A 1 97 ? 2.789 -1.154 14.719 1 98.5 97 LEU A CA 1
ATOM 782 C C . LEU A 1 97 ? 3.803 -2.232 14.352 1 98.5 97 LEU A C 1
ATOM 784 O O . LEU A 1 97 ? 4.457 -2.799 15.234 1 98.5 97 LEU A O 1
ATOM 788 N N . TYR A 1 98 ? 3.947 -2.521 13.125 1 98.19 98 TYR A N 1
ATOM 789 C CA . TYR A 1 98 ? 4.645 -3.74 12.734 1 98.19 98 TYR A CA 1
ATOM 790 C C . TYR A 1 98 ? 6.133 -3.643 13.039 1 98.19 98 TYR A C 1
ATOM 792 O O . TYR A 1 98 ? 6.758 -4.629 13.445 1 98.19 98 TYR A O 1
ATOM 800 N N . TYR A 1 99 ? 6.727 -2.443 12.945 1 97.5 99 TYR A N 1
ATOM 801 C CA . TYR A 1 99 ? 8.172 -2.311 13.031 1 97.5 99 TYR A CA 1
ATOM 802 C C . TYR A 1 99 ? 8.586 -1.564 14.297 1 97.5 99 TYR A C 1
ATOM 804 O O . TYR A 1 99 ? 9.602 -0.867 14.312 1 97.5 99 TYR A O 1
ATOM 812 N N . THR A 1 100 ? 7.781 -1.626 15.305 1 98.62 100 THR A N 1
ATOM 813 C CA . THR A 1 100 ? 8.039 -0.827 16.5 1 98.62 100 THR A CA 1
ATOM 814 C C . THR A 1 100 ? 9.406 -1.164 17.094 1 98.62 100 THR A C 1
ATOM 816 O O . THR A 1 100 ? 10.141 -0.271 17.516 1 98.62 100 THR A O 1
ATOM 819 N N . LYS A 1 101 ? 9.805 -2.439 17.078 1 98.06 101 LYS A N 1
ATOM 820 C CA . LYS A 1 101 ? 11.102 -2.832 17.625 1 98.06 101 LYS A CA 1
ATOM 821 C C . LYS A 1 101 ? 12.25 -2.238 16.812 1 98.06 101 LYS A C 1
ATOM 823 O O . LYS A 1 101 ? 13.18 -1.657 17.375 1 98.06 101 LYS A O 1
ATOM 828 N N . GLU A 1 102 ? 12.164 -2.383 15.531 1 98.06 102 GLU A N 1
ATOM 829 C CA . GLU A 1 102 ? 13.188 -1.855 14.633 1 98.06 102 GLU A CA 1
ATOM 830 C C . GLU A 1 102 ? 13.289 -0.337 14.75 1 98.06 102 GLU A C 1
ATOM 832 O O . GLU A 1 102 ? 14.391 0.218 14.703 1 98.06 102 GLU A O 1
ATOM 837 N N . ILE A 1 103 ? 12.172 0.337 14.875 1 98.62 103 ILE A N 1
ATOM 838 C CA . ILE A 1 103 ? 12.125 1.794 14.938 1 98.62 103 ILE A CA 1
ATOM 839 C C . ILE A 1 103 ? 12.797 2.273 16.219 1 98.62 103 ILE A C 1
ATOM 841 O O . ILE A 1 103 ? 13.617 3.188 16.203 1 98.62 103 ILE A O 1
ATOM 845 N N . ILE A 1 104 ? 12.492 1.646 17.344 1 98.69 104 ILE A N 1
ATOM 846 C CA . ILE A 1 104 ? 13.117 1.987 18.609 1 98.69 104 ILE A CA 1
ATOM 847 C C . ILE A 1 104 ? 14.633 1.806 18.5 1 98.69 104 ILE A C 1
ATOM 849 O O . ILE A 1 104 ? 15.398 2.691 18.891 1 98.69 104 ILE A O 1
ATOM 853 N N . GLU A 1 105 ? 15.062 0.703 17.969 1 98.44 105 GLU A N 1
ATOM 854 C CA . GLU A 1 105 ? 16.484 0.409 17.828 1 98.44 105 GLU A CA 1
ATOM 855 C C . GLU A 1 105 ? 17.172 1.438 16.938 1 98.44 105 GLU A C 1
ATOM 857 O O . GLU A 1 105 ? 18.266 1.917 17.266 1 98.44 105 GLU A O 1
ATOM 862 N N . ALA A 1 106 ? 16.547 1.784 15.836 1 98.25 106 ALA A N 1
ATOM 863 C CA . ALA A 1 106 ? 17.125 2.736 14.891 1 98.25 106 ALA A CA 1
ATOM 864 C C . ALA A 1 106 ? 17.297 4.109 15.531 1 98.25 106 ALA A C 1
ATOM 866 O O . ALA A 1 106 ? 18.359 4.742 15.383 1 98.25 106 ALA A O 1
ATOM 867 N N . VAL A 1 107 ? 16.281 4.566 16.203 1 98.38 107 VAL A N 1
ATOM 868 C CA . VAL A 1 107 ? 16.312 5.887 16.828 1 98.38 107 VAL A CA 1
ATOM 869 C C . VAL A 1 107 ? 17.344 5.906 17.953 1 98.38 107 VAL A C 1
ATOM 871 O O . VAL A 1 107 ? 18.031 6.914 18.172 1 98.38 107 VAL A O 1
ATOM 874 N N . HIS A 1 108 ? 17.453 4.809 18.625 1 97.69 108 HIS A N 1
ATOM 875 C CA . HIS A 1 108 ? 18.422 4.691 19.703 1 97.69 108 HIS A CA 1
ATOM 876 C C . HIS A 1 108 ? 19.859 4.754 19.188 1 97.69 108 HIS A C 1
ATOM 878 O O . HIS A 1 108 ? 20.734 5.305 19.844 1 97.69 108 HIS A O 1
ATOM 884 N N . THR A 1 109 ? 20.109 4.227 18.047 1 97.81 109 THR A N 1
ATOM 885 C CA . THR A 1 109 ? 21.469 4.066 17.562 1 97.81 109 THR A CA 1
ATOM 886 C C . THR A 1 109 ? 21.828 5.172 16.578 1 97.81 109 THR A C 1
ATOM 888 O O . THR A 1 109 ? 23 5.355 16.234 1 97.81 109 THR A O 1
ATOM 891 N N . ASN A 1 110 ? 20.906 5.875 16.094 1 97.69 110 ASN A N 1
ATOM 892 C CA . ASN A 1 110 ? 21.109 6.906 15.086 1 97.69 110 ASN A CA 1
ATOM 893 C C . ASN A 1 110 ? 20.625 8.273 15.562 1 97.69 110 ASN A C 1
ATOM 895 O O . ASN A 1 110 ? 19.438 8.594 15.445 1 97.69 110 ASN A O 1
ATOM 899 N N . ASN A 1 111 ? 21.453 9.086 15.844 1 97.12 111 ASN A N 1
ATOM 900 C CA . ASN A 1 111 ? 21.125 10.391 16.406 1 97.12 111 ASN A CA 1
ATOM 901 C C . ASN A 1 111 ? 20.469 11.297 15.383 1 97.12 111 ASN A C 1
ATOM 903 O O . ASN A 1 111 ? 19.625 12.133 15.727 1 97.12 111 ASN A O 1
ATOM 907 N N . THR A 1 112 ? 20.828 11.102 14.156 1 97.81 112 THR A N 1
ATOM 908 C CA . THR A 1 112 ? 20.219 11.914 13.102 1 97.81 112 THR A CA 1
ATOM 909 C C . THR A 1 112 ? 18.719 11.664 13.008 1 97.81 112 THR A C 1
ATOM 911 O O . THR A 1 112 ? 17.938 12.609 12.891 1 97.81 112 THR A O 1
ATOM 914 N N . LEU A 1 113 ? 18.328 10.438 13.156 1 97.62 113 LEU A N 1
ATOM 915 C CA . LEU A 1 113 ? 16.906 10.094 13.133 1 97.62 113 LEU A CA 1
ATOM 916 C C . LEU A 1 113 ? 16.203 10.609 14.383 1 97.62 113 LEU A C 1
ATOM 918 O O . LEU A 1 113 ? 15.086 11.133 14.297 1 97.62 113 LEU A O 1
ATOM 922 N N . ARG A 1 114 ? 16.828 10.469 15.453 1 97.94 114 ARG A N 1
ATOM 923 C CA . ARG A 1 114 ? 16.297 10.961 16.719 1 97.94 114 ARG A CA 1
ATOM 924 C C . ARG A 1 114 ? 16.016 12.453 16.656 1 97.94 114 ARG A C 1
ATOM 926 O O . ARG A 1 114 ? 14.922 12.906 16.984 1 97.94 114 ARG A O 1
ATOM 933 N N . GLU A 1 115 ? 16.984 13.172 16.156 1 98.19 115 GLU A N 1
ATOM 934 C CA . GLU A 1 115 ? 16.859 14.617 16.062 1 98.19 115 GLU A CA 1
ATOM 935 C C . GLU A 1 115 ? 15.797 15.016 15.039 1 98.19 115 GLU A C 1
ATOM 937 O O . GLU A 1 115 ? 15.062 15.984 15.242 1 98.19 115 GLU A O 1
ATOM 942 N N . ALA A 1 116 ? 15.742 14.305 13.969 1 98.25 116 ALA A N 1
ATOM 943 C CA . ALA A 1 116 ? 14.75 14.602 12.945 1 98.25 116 ALA A CA 1
ATOM 944 C C . ALA A 1 116 ? 13.336 14.492 13.5 1 98.25 116 ALA A C 1
ATOM 946 O O . ALA A 1 116 ? 12.484 15.352 13.242 1 98.25 116 ALA A O 1
ATOM 947 N N . LEU A 1 117 ? 13.086 13.469 14.297 1 98.5 117 LEU A N 1
ATOM 948 C CA . LEU A 1 117 ? 11.773 13.273 14.906 1 98.5 117 LEU A CA 1
ATOM 949 C C . LEU A 1 117 ? 11.469 14.375 15.914 1 98.5 117 LEU A C 1
ATOM 951 O O . LEU A 1 117 ? 10.383 14.953 15.898 1 98.5 117 LEU A O 1
ATOM 955 N N . GLU A 1 118 ? 12.391 14.641 16.703 1 98.19 118 GLU A N 1
ATOM 956 C CA . GLU A 1 118 ? 12.219 15.672 17.734 1 98.19 118 GLU A CA 1
ATOM 957 C C . GLU A 1 118 ? 11.984 17.047 17.094 1 98.19 118 GLU A C 1
ATOM 959 O O . GLU A 1 118 ? 11.086 17.781 17.516 1 98.19 118 GLU A O 1
ATOM 964 N N . ASN A 1 119 ? 12.789 17.328 16.125 1 98.62 119 ASN A N 1
ATOM 965 C CA . ASN A 1 119 ? 12.648 18.609 15.43 1 98.62 119 ASN A CA 1
ATOM 966 C C . ASN A 1 119 ? 11.289 18.734 14.75 1 98.62 119 ASN A C 1
ATOM 968 O O . ASN A 1 119 ? 10.672 19.797 14.766 1 98.62 119 ASN A O 1
ATOM 972 N N . ASN A 1 120 ? 10.844 17.641 14.148 1 98.56 120 ASN A N 1
ATOM 973 C CA . ASN A 1 120 ? 9.531 17.672 13.508 1 98.56 120 ASN A CA 1
ATOM 974 C C . ASN A 1 120 ? 8.43 18.016 14.508 1 98.56 120 ASN A C 1
ATOM 976 O O . ASN A 1 120 ? 7.594 18.875 14.25 1 98.56 120 ASN A O 1
ATOM 980 N N . VAL A 1 121 ? 8.43 17.375 15.664 1 98.19 121 VAL A N 1
ATOM 981 C CA . VAL A 1 121 ? 7.387 17.562 16.656 1 98.19 121 VAL A CA 1
ATOM 982 C C . VAL A 1 121 ? 7.453 18.984 17.203 1 98.19 121 VAL A C 1
ATOM 984 O O . VAL A 1 121 ? 6.422 19.656 17.359 1 98.19 121 VAL A O 1
ATOM 987 N N . ASN A 1 122 ? 8.641 19.453 17.422 1 98.19 122 ASN A N 1
ATOM 988 C CA . ASN A 1 122 ? 8.82 20.812 17.938 1 98.19 122 ASN A CA 1
ATOM 989 C C . ASN A 1 122 ? 8.359 21.859 16.922 1 98.19 122 ASN A C 1
ATOM 991 O O . ASN A 1 122 ? 7.66 22.812 17.266 1 98.19 122 ASN A O 1
ATOM 995 N N . GLU A 1 123 ? 8.766 21.656 15.711 1 98.12 123 GLU A N 1
ATOM 996 C CA . GLU A 1 123 ? 8.352 22.578 14.648 1 98.12 123 GLU A CA 1
ATOM 997 C C . GLU A 1 123 ? 6.84 22.562 14.469 1 98.12 123 GLU A C 1
ATOM 999 O O . GLU A 1 123 ? 6.227 23.625 14.266 1 98.12 123 GLU A O 1
ATOM 1004 N N . HIS A 1 124 ? 6.289 21.359 14.5 1 97.06 124 HIS A N 1
ATOM 1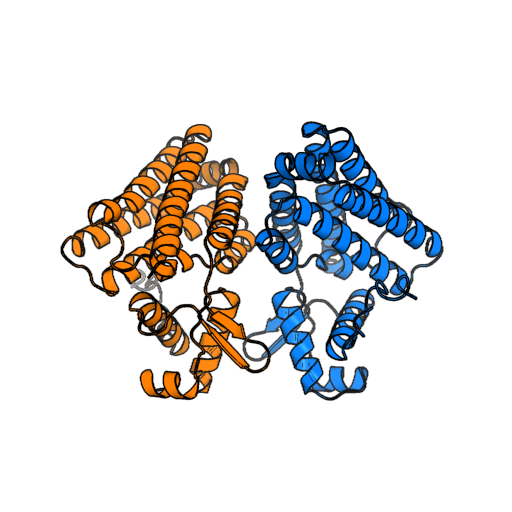005 C CA . HIS A 1 124 ? 4.84 21.234 14.383 1 97.06 124 HIS A CA 1
ATOM 1006 C C . HIS A 1 124 ? 4.133 22 15.492 1 97.06 124 HIS A C 1
ATOM 1008 O O . HIS A 1 124 ? 3.166 22.719 15.234 1 97.06 124 HIS A O 1
ATOM 1014 N N . TYR A 1 125 ? 4.629 21.859 16.703 1 95.94 125 TYR A N 1
ATOM 1015 C CA . TYR A 1 125 ? 4.066 22.578 17.828 1 95.94 125 TYR A CA 1
ATOM 1016 C C . TYR A 1 125 ? 4.141 24.078 17.625 1 95.94 125 TYR A C 1
ATOM 1018 O O . TYR A 1 125 ? 3.156 24.797 17.828 1 95.94 125 TYR A O 1
ATOM 1026 N N . GLU A 1 126 ? 5.254 24.594 17.203 1 96.56 126 GLU A N 1
ATOM 1027 C CA . GLU A 1 126 ? 5.457 26.031 17 1 96.56 126 GLU A CA 1
ATOM 1028 C C . GLU A 1 126 ? 4.543 26.562 15.906 1 96.56 126 GLU A C 1
ATOM 1030 O O . GLU A 1 126 ? 4.023 27.688 16.016 1 96.56 126 GLU A O 1
ATOM 1035 N N . ILE A 1 127 ? 4.398 25.812 14.867 1 94.81 127 ILE A N 1
ATOM 1036 C CA . ILE A 1 127 ? 3.539 26.234 13.766 1 94.81 127 ILE A CA 1
ATOM 1037 C C . ILE A 1 127 ? 2.09 26.297 14.242 1 94.81 127 ILE A C 1
ATOM 1039 O O . ILE A 1 127 ? 1.362 27.234 13.891 1 94.81 127 ILE A O 1
ATOM 1043 N N . MET A 1 128 ? 1.661 25.297 15.008 1 92.44 128 MET A N 1
ATOM 1044 C CA . MET A 1 128 ? 0.303 25.312 15.539 1 92.44 128 MET A CA 1
ATOM 1045 C C . MET A 1 128 ? 0.101 26.5 16.484 1 92.44 128 MET A C 1
ATOM 1047 O O . MET A 1 128 ? -0.97 27.125 16.484 1 92.44 128 MET A O 1
ATOM 1051 N N . LYS A 1 129 ? 1.115 26.844 17.234 1 93.5 129 LYS A N 1
ATOM 1052 C CA . LYS A 1 129 ? 1.064 28 18.109 1 93.5 129 LYS A CA 1
ATOM 1053 C C . LYS A 1 129 ? 0.947 29.297 17.312 1 93.5 129 LYS A C 1
ATOM 1055 O O . LYS A 1 129 ? 0.18 30.188 17.672 1 93.5 129 LYS A O 1
ATOM 1060 N N . LYS A 1 130 ? 1.687 29.359 16.266 1 93.94 130 LYS A N 1
ATOM 1061 C CA . LYS A 1 130 ? 1.66 30.531 15.383 1 93.94 130 LYS A CA 1
ATOM 1062 C C . LYS A 1 130 ? 0.251 30.797 14.859 1 93.94 130 LYS A C 1
ATOM 1064 O O . LYS A 1 130 ? -0.182 31.938 14.773 1 93.94 130 LYS A O 1
ATOM 1069 N N . TYR A 1 131 ? -0.491 29.656 14.578 1 91.12 131 TYR A N 1
ATOM 1070 C CA . TYR A 1 131 ? -1.812 29.797 13.969 1 91.12 131 TYR A CA 1
ATOM 1071 C C . TYR A 1 131 ? -2.91 29.594 15.008 1 91.12 131 TYR A C 1
ATOM 1073 O O . TYR A 1 131 ? -4.066 29.344 14.656 1 91.12 131 TYR A O 1
ATOM 1081 N N . GLU A 1 132 ? -2.58 29.578 16.234 1 87.56 132 GLU A N 1
ATOM 1082 C CA . GLU A 1 132 ? -3.479 29.172 17.312 1 87.56 132 GLU A CA 1
ATOM 1083 C C . GLU A 1 132 ? -4.77 29.984 17.297 1 87.56 132 GLU A C 1
ATOM 1085 O O . GLU A 1 132 ? -5.844 29.453 17.594 1 87.56 132 GLU A O 1
ATOM 1090 N N . ASN A 1 133 ? -4.762 31.219 16.812 1 86.75 133 ASN A N 1
ATOM 1091 C CA . ASN A 1 133 ? -5.941 32.062 16.828 1 86.75 133 ASN A CA 1
ATOM 1092 C C . ASN A 1 133 ? -6.504 32.281 15.43 1 86.75 133 ASN A C 1
ATOM 1094 O O . ASN A 1 133 ? -7.277 33.219 15.195 1 86.75 133 ASN A O 1
ATOM 1098 N N . GLU A 1 134 ? -6.113 31.391 14.539 1 85.94 134 GLU A N 1
ATOM 1099 C CA . GLU A 1 134 ? -6.57 31.484 13.156 1 85.94 134 GLU A CA 1
ATOM 1100 C C . GLU A 1 134 ? -7.27 30.203 12.727 1 85.94 134 GLU A C 1
ATOM 1102 O O . GLU A 1 134 ? -7.055 29.141 13.32 1 85.94 134 GLU A O 1
ATOM 1107 N N . ASN A 1 135 ? -8.211 30.297 11.859 1 85.5 135 ASN A N 1
ATOM 1108 C CA . ASN A 1 135 ? -8.867 29.156 11.219 1 85.5 135 ASN A CA 1
ATOM 1109 C C . ASN A 1 135 ? -8.812 29.266 9.703 1 85.5 135 ASN A C 1
ATOM 1111 O O . ASN A 1 135 ? -9.852 29.312 9.039 1 85.5 135 ASN A O 1
ATOM 1115 N N . THR A 1 136 ? -7.551 29.281 9.289 1 89.88 136 THR A N 1
ATOM 1116 C CA . THR A 1 136 ? -7.281 29.484 7.871 1 89.88 136 THR A CA 1
ATOM 1117 C C . THR A 1 136 ? -6.934 28.172 7.191 1 89.88 136 THR A C 1
ATOM 1119 O O . THR A 1 136 ? -6.559 27.203 7.855 1 89.88 136 THR A O 1
ATOM 1122 N N . VAL A 1 137 ? -7.027 28.141 5.922 1 92.69 137 VAL A N 1
ATOM 1123 C CA . VAL A 1 137 ? -6.633 26.984 5.125 1 92.69 137 VAL A CA 1
ATOM 1124 C C . VAL A 1 137 ? -5.148 26.688 5.336 1 92.69 137 VAL A C 1
ATOM 1126 O O . VAL A 1 137 ? -4.742 25.531 5.387 1 92.69 137 VAL A O 1
ATOM 1129 N N . GLU A 1 138 ? -4.367 27.719 5.492 1 92.75 138 GLU A N 1
ATOM 1130 C CA . GLU A 1 138 ? -2.926 27.578 5.68 1 92.75 138 GLU A CA 1
ATOM 1131 C C . GLU A 1 138 ? -2.602 26.812 6.957 1 92.75 138 GLU A C 1
ATOM 1133 O O . GLU A 1 138 ? -1.664 26.016 6.984 1 92.75 138 GLU A O 1
ATOM 1138 N N . LYS A 1 139 ? -3.35 27.109 7.977 1 91.94 139 LYS A N 1
ATOM 1139 C CA . LYS A 1 139 ? -3.17 26.375 9.227 1 91.94 139 LYS A CA 1
ATOM 1140 C C . LYS A 1 139 ? -3.332 24.875 9.008 1 91.94 139 LYS A C 1
ATOM 1142 O O . LYS A 1 139 ? -2.484 24.078 9.438 1 91.94 139 LYS A O 1
ATOM 1147 N N . TYR A 1 140 ? -4.363 24.5 8.273 1 91.5 140 TYR A N 1
ATOM 1148 C CA . TYR A 1 140 ? -4.66 23.094 8.039 1 91.5 140 TYR A CA 1
ATOM 1149 C C . TYR A 1 140 ? -3.645 22.469 7.09 1 91.5 140 TYR A C 1
ATOM 1151 O O . TYR A 1 140 ? -3.279 21.297 7.238 1 91.5 140 TYR A O 1
ATOM 1159 N N . MET A 1 141 ? -3.191 23.25 6.137 1 93.38 141 MET A N 1
ATOM 1160 C CA . MET A 1 141 ? -2.148 22.797 5.227 1 93.38 141 MET A CA 1
ATOM 1161 C C . MET A 1 141 ? -0.857 22.5 5.984 1 93.38 141 MET A C 1
ATOM 1163 O O . MET A 1 141 ? -0.247 21.438 5.797 1 93.38 141 MET A O 1
ATOM 1167 N N . GLU A 1 142 ? -0.506 23.406 6.801 1 93.75 142 GLU A N 1
ATOM 1168 C CA . GLU A 1 142 ? 0.717 23.234 7.578 1 93.75 142 GLU A CA 1
ATOM 1169 C C . GLU A 1 142 ? 0.599 22.047 8.531 1 93.75 142 GLU A C 1
ATOM 1171 O O . GLU A 1 142 ? 1.557 21.297 8.719 1 93.75 142 GLU A O 1
ATOM 1176 N N . ASN A 1 143 ? -0.56 21.922 9.188 1 93.38 143 ASN A N 1
ATOM 1177 C CA . ASN A 1 143 ? -0.796 20.766 10.055 1 93.38 143 ASN A CA 1
ATOM 1178 C C . ASN A 1 143 ? -0.625 19.453 9.297 1 93.38 143 ASN A C 1
ATOM 1180 O O . ASN A 1 143 ? 0.063 18.547 9.766 1 93.38 143 ASN A O 1
ATOM 1184 N N . TYR A 1 144 ? -1.226 19.406 8.133 1 93.69 144 TYR A N 1
ATOM 1185 C CA . TYR A 1 144 ? -1.113 18.203 7.305 1 93.69 144 TYR A CA 1
ATOM 1186 C C . TYR A 1 144 ? 0.342 17.922 6.957 1 93.69 144 TYR A C 1
ATOM 1188 O O . TYR A 1 144 ? 0.813 16.781 7.117 1 93.69 144 TYR A O 1
ATOM 1196 N N . ILE A 1 145 ? 1.068 18.906 6.469 1 95.31 145 ILE A N 1
ATOM 1197 C CA . ILE A 1 145 ? 2.441 18.734 6 1 95.31 145 ILE A CA 1
ATOM 1198 C C . ILE A 1 145 ? 3.309 18.188 7.133 1 95.31 145 ILE A C 1
ATOM 1200 O O . ILE A 1 145 ? 4.043 17.219 6.945 1 95.31 145 ILE A O 1
ATOM 1204 N N . HIS A 1 146 ? 3.178 18.703 8.297 1 96.31 146 HIS A N 1
ATOM 1205 C CA . HIS A 1 146 ? 4.008 18.281 9.414 1 96.31 146 HIS A CA 1
ATOM 1206 C C . HIS A 1 146 ? 3.568 16.922 9.945 1 96.31 146 HIS A C 1
ATOM 1208 O O . HIS A 1 146 ? 4.406 16.109 10.336 1 96.31 146 HIS A O 1
ATOM 1214 N N . ASP A 1 147 ? 2.27 16.703 10.008 1 95.5 147 ASP A N 1
ATOM 1215 C CA . ASP A 1 147 ? 1.741 15.414 10.445 1 95.5 147 ASP A CA 1
ATOM 1216 C C . ASP A 1 147 ? 2.203 14.289 9.523 1 95.5 147 ASP A C 1
ATOM 1218 O O . ASP A 1 147 ? 2.721 13.273 9.992 1 95.5 147 ASP A O 1
ATOM 1222 N N . ALA A 1 148 ? 2.027 14.5 8.258 1 95.31 148 ALA A N 1
ATOM 1223 C CA . ALA A 1 148 ? 2.441 13.508 7.266 1 95.31 148 ALA A CA 1
ATOM 1224 C C . ALA A 1 148 ? 3.943 13.258 7.34 1 95.31 148 ALA A C 1
ATOM 1226 O O . ALA A 1 148 ? 4.391 12.109 7.242 1 95.31 148 ALA A O 1
ATOM 1227 N N . LYS A 1 149 ? 4.676 14.305 7.504 1 97.12 149 LYS A N 1
ATOM 1228 C CA . LYS A 1 149 ? 6.125 14.18 7.613 1 97.12 149 LYS A CA 1
ATOM 1229 C C . LYS A 1 149 ? 6.512 13.391 8.859 1 97.12 149 LYS A C 1
ATOM 1231 O O . LYS A 1 149 ? 7.477 12.625 8.844 1 97.12 149 LYS A O 1
ATOM 1236 N N . PHE A 1 150 ? 5.828 13.602 9.969 1 98.44 150 PHE A N 1
ATOM 1237 C CA . PHE A 1 150 ? 6.09 12.828 11.18 1 98.44 150 PHE A CA 1
ATOM 1238 C C . PHE A 1 150 ? 5.969 11.336 10.914 1 98.44 150 PHE A C 1
ATOM 1240 O O . PHE A 1 150 ? 6.871 10.562 11.242 1 98.44 150 PHE A O 1
ATOM 1247 N N . HIS A 1 151 ? 4.867 10.945 10.352 1 97.88 151 HIS A N 1
ATOM 1248 C CA . HIS A 1 151 ? 4.621 9.531 10.094 1 97.88 151 HIS A CA 1
ATOM 1249 C C . HIS A 1 151 ? 5.621 8.977 9.086 1 97.88 151 HIS A C 1
ATOM 1251 O O . HIS A 1 151 ? 6.059 7.828 9.211 1 97.88 151 HIS A O 1
ATOM 1257 N N . GLU A 1 152 ? 5.926 9.773 8.117 1 97.31 152 GLU A N 1
ATOM 1258 C CA . GLU A 1 152 ? 6.949 9.359 7.16 1 97.31 152 GLU A CA 1
ATOM 1259 C C . GLU A 1 152 ? 8.281 9.094 7.859 1 97.31 152 GLU A C 1
ATOM 1261 O O . GLU A 1 152 ? 8.914 8.07 7.625 1 97.31 152 GLU A O 1
ATOM 1266 N N . LEU A 1 153 ? 8.711 10.055 8.688 1 98 153 LEU A N 1
ATOM 1267 C CA . LEU A 1 153 ? 9.953 9.906 9.438 1 98 153 LEU A CA 1
ATOM 1268 C C . LEU A 1 153 ? 9.906 8.672 10.336 1 98 153 LEU A C 1
ATOM 1270 O O . LEU A 1 153 ? 10.875 7.906 10.391 1 98 153 LEU A O 1
ATOM 1274 N N . TYR A 1 154 ? 8.82 8.539 10.992 1 98.69 154 TYR A N 1
ATOM 1275 C CA . TYR A 1 154 ? 8.609 7.387 11.867 1 98.69 154 TYR A CA 1
ATOM 1276 C C . TYR A 1 154 ? 8.789 6.082 11.094 1 98.69 154 TYR A C 1
ATOM 1278 O O . TYR A 1 154 ? 9.555 5.211 11.508 1 98.69 154 TYR A O 1
ATOM 1286 N N . LEU A 1 155 ? 8.141 5.969 9.984 1 98.38 155 LEU A N 1
ATOM 1287 C CA . LEU A 1 155 ? 8.188 4.738 9.195 1 98.38 155 LEU A CA 1
ATOM 1288 C C . LEU A 1 155 ? 9.555 4.559 8.547 1 98.38 155 LEU A C 1
ATOM 1290 O O . LEU A 1 155 ? 10.016 3.428 8.359 1 98.38 155 LEU A O 1
ATOM 1294 N N . LYS A 1 156 ? 10.195 5.656 8.211 1 97.69 156 LYS A N 1
ATOM 1295 C CA . LYS A 1 156 ? 11.547 5.582 7.672 1 97.69 156 LYS A CA 1
ATOM 1296 C C . LYS A 1 156 ? 12.492 4.879 8.641 1 97.69 156 LYS A C 1
ATOM 1298 O O . LYS A 1 156 ? 13.422 4.184 8.219 1 97.69 156 LYS A O 1
ATOM 1303 N N . CYS A 1 157 ? 12.266 5.039 9.883 1 98.06 157 CYS A N 1
ATOM 1304 C CA . CYS A 1 157 ? 13.094 4.441 10.922 1 98.06 157 CYS A CA 1
ATOM 1305 C C . CYS A 1 157 ? 12.977 2.92 10.914 1 98.06 157 CYS A C 1
ATOM 1307 O O . CYS A 1 157 ? 13.797 2.223 11.508 1 98.06 157 CYS A O 1
ATOM 1309 N N . SER A 1 158 ? 11.961 2.361 10.242 1 97.62 158 SER A N 1
ATOM 1310 C CA . SER A 1 158 ? 11.828 0.914 10.109 1 97.62 158 SER A CA 1
ATOM 1311 C C . SER A 1 158 ? 12.961 0.329 9.273 1 97.62 158 SER A C 1
ATOM 1313 O O . SER A 1 158 ? 13.242 -0.869 9.352 1 97.62 158 SER A O 1
ATOM 1315 N N . GLY A 1 159 ? 13.539 1.203 8.367 1 96.44 159 GLY A N 1
ATOM 1316 C CA . GLY A 1 159 ? 14.555 0.751 7.43 1 96.44 159 GLY A CA 1
ATOM 1317 C C . GLY A 1 159 ? 13.977 0.14 6.168 1 96.44 159 GLY A C 1
ATOM 1318 O O . GLY A 1 159 ? 14.719 -0.3 5.285 1 96.44 159 GLY A O 1
ATOM 1319 N N . ASN A 1 160 ? 12.742 0.071 6.055 1 97.31 160 ASN A N 1
ATOM 1320 C CA . ASN A 1 160 ? 12.07 -0.469 4.875 1 97.31 160 ASN A CA 1
ATOM 1321 C C . ASN A 1 160 ? 11.586 0.643 3.951 1 97.31 160 ASN A C 1
ATOM 1323 O O . ASN A 1 160 ? 10.57 1.283 4.227 1 97.31 160 ASN A O 1
ATOM 1327 N N . ARG A 1 161 ? 12.211 0.842 2.863 1 95.25 161 ARG A N 1
ATOM 1328 C CA . ARG A 1 161 ? 11.898 1.936 1.949 1 95.25 161 ARG A CA 1
ATOM 1329 C C . ARG A 1 161 ? 10.531 1.729 1.294 1 95.25 161 ARG A C 1
ATOM 1331 O O . ARG A 1 161 ? 9.82 2.695 1.017 1 95.25 161 ARG A O 1
ATOM 1338 N N . LYS A 1 162 ? 10.156 0.479 1.074 1 95.31 162 LYS A N 1
ATOM 1339 C CA . LYS A 1 162 ? 8.875 0.164 0.44 1 95.31 162 LYS A CA 1
ATOM 1340 C C . LYS A 1 162 ? 7.711 0.475 1.372 1 95.31 162 LYS A C 1
ATOM 1342 O O . LYS A 1 162 ? 6.621 0.823 0.914 1 95.31 162 LYS A O 1
ATOM 1347 N N . LEU A 1 163 ? 7.93 0.375 2.637 1 97.19 163 LEU A N 1
ATOM 1348 C CA . LEU A 1 163 ? 6.914 0.731 3.621 1 97.19 163 LEU A CA 1
ATOM 1349 C C . LEU A 1 163 ? 6.543 2.207 3.51 1 97.19 163 LEU A C 1
ATOM 1351 O O . LEU A 1 163 ? 5.363 2.562 3.574 1 97.19 163 LEU A O 1
ATOM 1355 N N . VAL A 1 164 ? 7.535 3.051 3.332 1 95.69 164 VAL A N 1
ATOM 1356 C CA . VAL A 1 164 ? 7.316 4.488 3.197 1 95.69 164 VAL A CA 1
ATOM 1357 C C . VAL A 1 164 ? 6.523 4.773 1.923 1 95.69 164 VAL A C 1
ATOM 1359 O O . VAL A 1 164 ? 5.605 5.594 1.928 1 95.69 164 VAL A O 1
ATOM 1362 N N . GLU A 1 165 ? 6.832 4.051 0.864 1 92.44 165 GLU A N 1
ATOM 1363 C CA . GLU A 1 165 ? 6.078 4.18 -0.381 1 92.44 165 GLU A CA 1
ATOM 1364 C C . GLU A 1 165 ? 4.625 3.768 -0.193 1 92.44 165 GLU A C 1
ATOM 1366 O O . GLU A 1 165 ? 3.713 4.438 -0.686 1 92.44 165 GLU A O 1
ATOM 1371 N N . LEU A 1 166 ? 4.508 2.689 0.498 1 93.88 166 LEU A N 1
ATOM 1372 C CA . LEU A 1 166 ? 3.166 2.176 0.764 1 93.88 166 LEU A CA 1
ATOM 1373 C C . LEU A 1 166 ? 2.348 3.182 1.567 1 93.88 166 LEU A C 1
ATOM 1375 O O . LEU A 1 166 ? 1.157 3.367 1.309 1 93.88 166 LEU A O 1
ATOM 1379 N N . TYR A 1 167 ? 2.963 3.832 2.545 1 95.56 167 TYR A N 1
ATOM 1380 C CA . TYR A 1 167 ? 2.309 4.852 3.355 1 95.56 167 TYR A CA 1
ATOM 1381 C C . TYR A 1 167 ? 1.698 5.938 2.475 1 95.56 167 TYR A C 1
ATOM 1383 O O . TYR A 1 167 ? 0.56 6.355 2.695 1 95.56 167 TYR A O 1
ATOM 1391 N N . HIS A 1 168 ? 2.383 6.277 1.452 1 91.38 168 HIS A N 1
ATOM 1392 C CA . HIS A 1 168 ? 1.909 7.336 0.568 1 91.38 168 HIS A CA 1
ATOM 1393 C C . HIS A 1 168 ? 0.715 6.871 -0.259 1 91.38 168 HIS A C 1
ATOM 1395 O O . HIS A 1 168 ? -0.123 7.68 -0.659 1 91.38 168 HIS A O 1
ATOM 1401 N N . SER A 1 169 ? 0.598 5.609 -0.348 1 89.69 169 SER A N 1
ATOM 1402 C CA . SER A 1 169 ? -0.477 5.082 -1.183 1 89.69 169 SER A CA 1
ATOM 1403 C C . SER A 1 169 ? -1.764 4.906 -0.383 1 89.69 169 SER A C 1
ATOM 1405 O O . SER A 1 169 ? -2.818 4.617 -0.95 1 89.69 169 SER A O 1
ATOM 1407 N N . VAL A 1 170 ? -1.747 5.117 0.928 1 92.69 170 VAL A N 1
ATOM 1408 C CA . VAL A 1 170 ? -2.967 4.957 1.712 1 92.69 170 VAL A CA 1
ATOM 1409 C C . VAL A 1 170 ? -3.559 6.328 2.033 1 92.69 170 VAL A C 1
ATOM 1411 O O . VAL A 1 170 ? -4.324 6.473 2.99 1 92.69 170 VAL A O 1
ATOM 1414 N N . ASN A 1 171 ? -3.152 7.418 1.355 1 89.38 171 ASN A N 1
ATOM 1415 C CA . ASN A 1 171 ? -3.717 8.758 1.392 1 89.38 171 ASN A CA 1
ATOM 1416 C C . ASN A 1 171 ? -3.615 9.375 2.785 1 89.38 171 ASN A C 1
ATOM 1418 O O . ASN A 1 171 ? -4.633 9.617 3.438 1 89.38 171 ASN A O 1
ATOM 1422 N N . PRO A 1 172 ? -2.408 9.719 3.199 1 88.88 172 PRO A N 1
ATOM 1423 C CA . PRO A 1 172 ? -2.258 10.414 4.477 1 88.88 172 PRO A CA 1
ATOM 1424 C C . PRO A 1 172 ? -3.002 11.75 4.512 1 88.88 172 PRO A C 1
ATOM 1426 O O . PRO A 1 172 ? -3.193 12.328 5.586 1 88.88 172 PRO A O 1
ATOM 1429 N N . PHE A 1 173 ? -3.488 12.18 3.371 1 93.19 173 PHE A N 1
ATOM 1430 C CA . PHE A 1 173 ? -4.152 13.477 3.24 1 93.19 173 PHE A CA 1
ATOM 1431 C C . PHE A 1 173 ? -5.637 13.352 3.566 1 93.19 173 PHE A C 1
ATOM 1433 O O . PHE A 1 173 ? -6.309 14.359 3.807 1 93.19 173 PHE A O 1
ATOM 1440 N N . ILE A 1 174 ? -6.137 12.203 3.707 1 89.5 174 ILE A N 1
ATOM 1441 C CA . ILE A 1 174 ? -7.578 11.969 3.729 1 89.5 174 ILE A CA 1
ATOM 1442 C C . ILE A 1 174 ? -8.195 12.672 4.934 1 89.5 174 ILE A C 1
ATOM 1444 O O . ILE A 1 174 ? -9.297 13.219 4.844 1 89.5 174 ILE A O 1
ATOM 1448 N N . TYR A 1 175 ? -7.504 12.695 6.008 1 88.25 175 TYR A N 1
ATOM 1449 C CA . TYR A 1 175 ? -7.992 13.328 7.23 1 88.25 175 TYR A CA 1
ATOM 1450 C C . TYR A 1 175 ? -8.25 14.812 7.012 1 88.25 175 TYR A C 1
ATOM 1452 O O . TYR A 1 175 ? -9.305 15.328 7.387 1 88.25 175 TYR A O 1
ATOM 1460 N N . SER A 1 176 ? -7.375 15.461 6.367 1 88.31 176 SER A N 1
ATOM 1461 C CA . SER A 1 176 ? -7.445 16.906 6.133 1 88.31 176 SER A CA 1
ATOM 1462 C C . SER A 1 176 ? -8.602 17.25 5.203 1 88.31 176 SER A C 1
ATOM 1464 O O . SER A 1 176 ? -9.164 18.344 5.293 1 88.31 176 SER A O 1
ATOM 1466 N N . ASN A 1 177 ? -8.93 16.344 4.383 1 85.31 177 ASN A N 1
ATOM 1467 C CA . ASN A 1 177 ? -10.031 16.547 3.453 1 85.31 177 ASN A CA 1
ATOM 1468 C C . ASN A 1 177 ? -11.344 16.797 4.188 1 85.31 177 ASN A C 1
ATOM 1470 O O . ASN A 1 177 ? -12.25 17.438 3.652 1 85.31 177 ASN A O 1
ATOM 1474 N N . TYR A 1 178 ? -11.367 16.406 5.426 1 84 178 TYR A N 1
ATOM 1475 C CA . TYR A 1 178 ? -12.688 16.344 6.043 1 84 178 TYR A CA 1
ATOM 1476 C C . TYR A 1 178 ? -12.742 17.219 7.285 1 84 178 TYR A C 1
ATOM 1478 O O . TYR A 1 178 ? -13.828 17.609 7.73 1 84 178 TYR A O 1
ATOM 1486 N N . ILE A 1 179 ? -11.594 17.656 7.754 1 81.94 179 ILE A N 1
ATOM 1487 C CA . ILE A 1 179 ? -11.625 18.172 9.117 1 81.94 179 ILE A CA 1
ATOM 1488 C C . ILE A 1 179 ? -11.586 19.703 9.102 1 81.94 179 ILE A C 1
ATOM 1490 O O . ILE A 1 179 ? -11.781 20.344 10.133 1 81.94 179 ILE A O 1
ATOM 1494 N N . PHE A 1 180 ? -11.406 20.281 7.988 1 78.06 180 PHE A N 1
ATOM 1495 C CA . PHE A 1 180 ? -11.273 21.734 7.906 1 78.06 180 PHE A CA 1
ATOM 1496 C C . PHE A 1 180 ? -12.492 22.422 8.508 1 78.06 180 PHE A C 1
ATOM 1498 O O . PHE A 1 180 ? -13.625 22.188 8.078 1 78.06 180 PHE A O 1
ATOM 1505 N N . ARG A 1 181 ? -12.156 23.234 9.516 1 71.56 181 ARG A N 1
ATOM 1506 C CA . ARG A 1 181 ? -13.102 24.078 10.242 1 71.56 181 ARG A CA 1
ATOM 1507 C C . ARG A 1 181 ? -14.164 23.234 10.938 1 71.56 181 ARG A C 1
ATOM 1509 O O . ARG A 1 181 ? -15.266 23.719 11.211 1 71.56 181 ARG A O 1
ATOM 1516 N N . LYS A 1 182 ? -13.945 22 11.133 1 78.56 182 LYS A N 1
ATOM 1517 C CA . LYS A 1 182 ? -14.953 21.125 11.734 1 78.56 182 LYS A CA 1
ATOM 1518 C C . LYS A 1 182 ? -14.469 20.562 13.062 1 78.56 182 LYS A C 1
ATOM 1520 O O . LYS A 1 182 ? -15.102 19.672 13.633 1 78.56 182 LYS A O 1
ATOM 1525 N N . GLN A 1 183 ? -13.266 21 13.359 1 73.88 183 GLN A N 1
ATOM 1526 C CA . GLN A 1 183 ? -12.719 20.578 14.641 1 73.88 183 GLN A CA 1
ATOM 1527 C C . GLN A 1 183 ? -12.539 21.75 15.594 1 73.88 183 GLN A C 1
ATOM 1529 O O . GLN A 1 183 ? -12.391 22.891 15.148 1 73.88 183 GLN A O 1
ATOM 1534 N N . SER A 1 184 ? -12.625 21.406 16.875 1 68 184 SER A N 1
ATOM 1535 C CA . SER A 1 184 ? -12.438 22.453 17.891 1 68 184 SER A CA 1
ATOM 1536 C C . SER A 1 184 ? -10.969 22.859 17.984 1 68 184 SER A C 1
ATOM 1538 O O . SER A 1 184 ? -10.078 22.125 17.562 1 68 184 SER A O 1
ATOM 1540 N N . LYS A 1 185 ? -10.844 24.016 18.484 1 66.56 185 LYS A N 1
ATOM 1541 C CA . LYS A 1 185 ? -9.508 24.547 18.719 1 66.56 185 LYS A CA 1
ATOM 1542 C C . LYS A 1 185 ? -8.695 23.625 19.625 1 66.56 185 LYS A C 1
ATOM 1544 O O . LYS A 1 185 ? -7.488 23.469 19.438 1 66.56 185 LYS A O 1
ATOM 1549 N N . GLU A 1 186 ? -9.375 23.031 20.531 1 65.44 186 GLU A N 1
ATOM 1550 C CA . GLU A 1 186 ? -8.711 22.141 21.484 1 65.44 186 GLU A CA 1
ATOM 1551 C C . GLU A 1 186 ? -8.102 20.938 20.781 1 65.44 186 GLU A C 1
ATOM 1553 O O . GLU A 1 186 ? -7.078 20.406 21.219 1 65.44 186 GLU A O 1
ATOM 1558 N N . LYS A 1 187 ? -8.617 20.641 19.719 1 75 187 LYS A N 1
ATOM 1559 C CA . LYS A 1 187 ? -8.156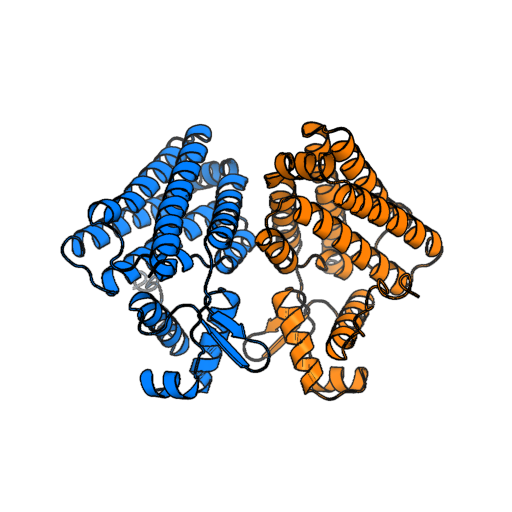 19.453 19.016 1 75 187 LYS A CA 1
ATOM 1560 C C . LYS A 1 187 ? -6.977 19.766 18.109 1 75 187 LYS A C 1
ATOM 1562 O O . LYS A 1 187 ? -6.297 18.859 17.625 1 75 187 LYS A O 1
ATOM 1567 N N . ASP A 1 188 ? -6.684 21.062 18.156 1 74.44 188 ASP A N 1
ATOM 1568 C CA . ASP A 1 188 ? -5.625 21.516 17.266 1 74.44 188 ASP A CA 1
ATOM 1569 C C . ASP A 1 188 ? -4.266 20.984 17.703 1 74.44 188 ASP A C 1
ATOM 1571 O O . ASP A 1 188 ? -3.445 20.578 16.875 1 74.44 188 ASP A O 1
ATOM 1575 N N . PHE A 1 189 ? -4.148 20.891 19.062 1 86.81 189 PHE A N 1
ATOM 1576 C CA . PHE A 1 189 ? -2.838 20.516 19.562 1 86.81 189 PHE A CA 1
ATOM 1577 C C . PHE A 1 189 ? -2.811 19.047 19.969 1 86.81 189 PHE A C 1
ATOM 1579 O O . PHE A 1 189 ? -1.74 18.484 20.188 1 86.81 189 PHE A O 1
ATOM 1586 N N . ALA A 1 190 ? -3.936 18.516 20.016 1 91.19 190 ALA A N 1
ATOM 1587 C CA . ALA A 1 190 ? -4.023 17.141 20.516 1 91.19 190 ALA A CA 1
ATOM 1588 C C . ALA A 1 190 ? -3.164 16.203 19.672 1 91.19 190 ALA A C 1
ATOM 1590 O O . ALA A 1 190 ? -2.469 15.328 20.219 1 91.19 190 ALA A O 1
ATOM 1591 N N . GLY A 1 191 ? -3.17 16.375 18.375 1 93.31 191 GLY A N 1
ATOM 1592 C CA . GLY A 1 191 ? -2.379 15.531 17.5 1 93.31 191 GLY A CA 1
ATOM 1593 C C . GLY A 1 191 ? -0.886 15.656 17.734 1 93.31 191 GLY A C 1
ATOM 1594 O O . GLY A 1 191 ? -0.167 14.648 17.734 1 93.31 191 GLY A O 1
ATOM 1595 N N . VAL A 1 192 ? -0.446 16.859 17.969 1 95.25 192 VAL A N 1
ATOM 1596 C CA . VAL A 1 192 ? 0.975 17.109 18.203 1 95.25 192 VAL A CA 1
ATOM 1597 C C . VAL A 1 192 ? 1.399 16.531 19.547 1 95.25 192 VAL A C 1
ATOM 1599 O O . VAL A 1 192 ? 2.486 15.961 19.672 1 95.25 192 VAL A O 1
ATOM 1602 N N . GLU A 1 193 ? 0.558 16.719 20.531 1 96.25 193 GLU A N 1
ATOM 1603 C CA . GLU A 1 193 ? 0.852 16.156 21.844 1 96.25 193 GLU A CA 1
ATOM 1604 C C . GLU A 1 193 ? 0.929 14.641 21.781 1 96.25 193 GLU A C 1
ATOM 1606 O O . GLU A 1 193 ? 1.753 14.023 22.469 1 96.25 193 GLU A O 1
ATOM 1611 N N . GLU A 1 194 ? 0.074 14.078 21.047 1 97.81 194 GLU A N 1
ATOM 1612 C CA . GLU A 1 194 ? 0.118 12.633 20.844 1 97.81 194 GLU A CA 1
ATOM 1613 C C . GLU A 1 194 ? 1.419 12.211 20.172 1 97.81 194 GLU A C 1
ATOM 1615 O O . GLU A 1 194 ? 2.01 11.188 20.531 1 97.81 194 GLU A O 1
ATOM 1620 N N . HIS A 1 195 ? 1.889 12.969 19.172 1 98.12 195 HIS A N 1
ATOM 1621 C CA . HIS A 1 195 ? 3.18 12.688 18.547 1 98.12 195 HIS A CA 1
ATOM 1622 C C . HIS A 1 195 ? 4.309 12.781 19.578 1 98.12 195 HIS A C 1
ATOM 1624 O O . HIS A 1 195 ? 5.246 11.977 19.547 1 98.12 195 HIS A O 1
ATOM 1630 N N . ARG A 1 196 ? 4.219 13.727 20.469 1 98.19 196 ARG A N 1
ATOM 1631 C CA . ARG A 1 196 ? 5.223 13.875 21.516 1 98.19 196 ARG A CA 1
ATOM 1632 C C . ARG A 1 196 ? 5.277 12.633 22.391 1 98.19 196 ARG A C 1
ATOM 1634 O O . ARG A 1 196 ? 6.359 12.172 22.766 1 98.19 196 ARG A O 1
ATOM 1641 N N . LYS A 1 197 ? 4.141 12.125 22.766 1 98.69 197 LYS A N 1
ATOM 1642 C CA . LYS A 1 197 ? 4.078 10.906 23.562 1 98.69 197 LYS A CA 1
ATOM 1643 C C . LYS A 1 197 ? 4.703 9.727 22.828 1 98.69 197 LYS A C 1
ATOM 1645 O O . LYS A 1 197 ? 5.383 8.898 23.438 1 98.69 197 LYS A O 1
ATOM 1650 N N . ILE A 1 198 ? 4.469 9.664 21.547 1 98.81 198 ILE A N 1
ATOM 1651 C CA . ILE A 1 198 ? 5.008 8.594 20.719 1 98.81 198 ILE A CA 1
ATOM 1652 C C . ILE A 1 198 ? 6.535 8.648 20.719 1 98.81 198 ILE A C 1
ATOM 1654 O O . ILE A 1 198 ? 7.199 7.652 21 1 98.81 198 ILE A O 1
ATOM 1658 N N . ILE A 1 199 ? 7.102 9.852 20.438 1 98.62 199 ILE A N 1
ATOM 1659 C CA . ILE A 1 199 ? 8.555 9.914 20.344 1 98.62 199 ILE A CA 1
ATOM 1660 C C . ILE A 1 199 ? 9.172 9.695 21.734 1 98.62 199 ILE A C 1
ATOM 1662 O O . ILE A 1 199 ? 10.25 9.117 21.859 1 98.62 199 ILE A O 1
ATOM 1666 N N . GLN A 1 200 ? 8.492 10.156 22.797 1 98.62 200 GLN A N 1
ATOM 1667 C CA . GLN A 1 200 ? 9.008 9.914 24.141 1 98.62 200 GLN A CA 1
ATOM 1668 C C . GLN A 1 200 ? 9.078 8.422 24.438 1 98.62 200 GLN A C 1
ATOM 1670 O O . GLN A 1 200 ? 10.055 7.953 25.031 1 98.62 200 GLN A O 1
ATOM 1675 N N . ALA A 1 201 ? 8.047 7.691 24.062 1 98.81 201 ALA A N 1
ATOM 1676 C CA . ALA A 1 201 ? 8.062 6.242 24.25 1 98.81 201 ALA A CA 1
ATOM 1677 C C . ALA A 1 201 ? 9.219 5.602 23.484 1 98.81 201 ALA A C 1
ATOM 1679 O O . ALA A 1 201 ? 9.828 4.645 23.969 1 98.81 201 ALA A O 1
ATOM 1680 N N . ILE A 1 202 ? 9.539 6.105 22.312 1 98.81 202 ILE A N 1
ATOM 1681 C CA . ILE A 1 202 ? 10.656 5.617 21.516 1 98.81 202 ILE A CA 1
ATOM 1682 C C . ILE A 1 202 ? 11.969 5.891 22.25 1 98.81 202 ILE A C 1
ATOM 1684 O O . ILE A 1 202 ? 12.812 5 22.375 1 98.81 202 ILE A O 1
ATOM 1688 N N . PHE A 1 203 ? 12.125 7.113 22.734 1 98.25 203 PHE A N 1
ATOM 1689 C CA . PHE A 1 203 ? 13.352 7.523 23.406 1 98.25 203 PHE A CA 1
ATOM 1690 C C . PHE A 1 203 ? 13.57 6.699 24.672 1 98.25 203 PHE A C 1
ATOM 1692 O O . PHE A 1 203 ? 14.711 6.387 25.016 1 98.25 203 PHE A O 1
ATOM 1699 N N . ASP A 1 204 ? 12.484 6.336 25.297 1 98.31 204 ASP A N 1
ATOM 1700 C CA . ASP A 1 204 ? 12.539 5.539 26.516 1 98.31 204 ASP A CA 1
ATOM 1701 C C . ASP A 1 204 ? 12.711 4.055 26.203 1 98.31 204 ASP A C 1
ATOM 1703 O O . ASP A 1 204 ? 12.82 3.229 27.109 1 98.31 204 ASP A O 1
ATOM 1707 N N . GLU A 1 205 ? 12.68 3.732 24.953 1 98.44 205 GLU A N 1
ATOM 1708 C CA . GLU A 1 205 ? 12.766 2.357 24.469 1 98.44 205 GLU A CA 1
ATOM 1709 C C . GLU A 1 205 ? 11.68 1.483 25.094 1 98.44 205 GLU A C 1
ATOM 1711 O O . GLU A 1 205 ? 11.938 0.337 25.469 1 98.44 205 GLU A O 1
ATOM 1716 N N . ASP A 1 206 ? 10.539 2.074 25.297 1 98.56 206 ASP A N 1
ATOM 1717 C CA . ASP A 1 206 ? 9.383 1.391 25.859 1 98.56 206 ASP A CA 1
ATOM 1718 C C . ASP A 1 206 ? 8.406 0.976 24.766 1 98.56 206 ASP A C 1
ATOM 1720 O O . ASP A 1 206 ? 7.488 1.727 24.422 1 98.56 206 ASP A O 1
ATOM 1724 N N . GLU A 1 207 ? 8.547 -0.215 24.281 1 98.56 207 GLU A N 1
ATOM 1725 C CA . GLU A 1 207 ? 7.766 -0.67 23.141 1 98.56 207 GLU A CA 1
ATOM 1726 C C . GLU A 1 207 ? 6.281 -0.772 23.484 1 98.56 207 GLU A C 1
ATOM 1728 O O . GLU A 1 207 ? 5.426 -0.434 22.656 1 98.56 207 GLU A O 1
ATOM 1733 N N . GLU A 1 208 ? 5.992 -1.291 24.672 1 98.62 208 GLU A N 1
ATOM 1734 C CA . GLU A 1 208 ? 4.594 -1.42 25.062 1 98.62 208 GLU A CA 1
ATOM 1735 C C . GLU A 1 208 ? 3.898 -0.062 25.094 1 98.62 208 GLU A C 1
ATOM 1737 O O . GLU A 1 208 ? 2.795 0.086 24.562 1 98.62 208 GLU A O 1
ATOM 1742 N N . ARG A 1 209 ? 4.484 0.898 25.672 1 98.75 209 ARG A N 1
ATOM 1743 C CA . ARG A 1 209 ? 3.93 2.248 25.703 1 98.75 209 ARG A CA 1
ATOM 1744 C C . ARG A 1 209 ? 3.818 2.826 24.297 1 98.75 209 ARG A C 1
ATOM 1746 O O . ARG A 1 209 ? 2.85 3.518 23.969 1 98.75 209 ARG A O 1
ATOM 1753 N N . LEU A 1 210 ? 4.855 2.598 23.453 1 98.88 210 LEU A N 1
ATOM 1754 C CA . LEU A 1 210 ? 4.82 3.061 22.062 1 98.88 210 LEU A CA 1
ATOM 1755 C C . LEU A 1 210 ? 3.584 2.525 21.344 1 98.88 210 LEU A C 1
ATOM 1757 O O . LEU A 1 210 ? 2.85 3.289 20.719 1 98.88 210 LEU A O 1
ATOM 1761 N N . ARG A 1 211 ? 3.34 1.275 21.5 1 98.75 211 ARG A N 1
ATOM 1762 C CA . ARG A 1 211 ? 2.199 0.636 20.859 1 98.75 211 ARG A CA 1
ATOM 1763 C C . ARG A 1 211 ? 0.886 1.239 21.344 1 98.75 211 ARG A C 1
ATOM 1765 O O . ARG A 1 211 ? -0.017 1.495 20.531 1 98.75 211 ARG A O 1
ATOM 1772 N N . GLU A 1 212 ? 0.792 1.508 22.562 1 98.75 212 GLU A N 1
ATOM 1773 C CA . GLU A 1 212 ? -0.408 2.117 23.141 1 98.75 212 GLU A CA 1
ATOM 1774 C C . GLU A 1 212 ? -0.611 3.533 22.609 1 98.75 212 GLU A C 1
ATOM 1776 O O . GLU A 1 212 ? -1.731 3.92 22.266 1 98.75 212 GLU A O 1
ATOM 1781 N N . CYS A 1 213 ? 0.441 4.273 22.562 1 98.75 213 CYS A N 1
ATOM 1782 C CA . CYS A 1 213 ? 0.367 5.645 22.062 1 98.75 213 CYS A CA 1
ATOM 1783 C C . CYS A 1 213 ? -0.072 5.672 20.594 1 98.75 213 CYS A C 1
ATOM 1785 O O . CYS A 1 213 ? -0.885 6.512 20.203 1 98.75 213 CYS A O 1
ATOM 1787 N N . LEU A 1 214 ? 0.484 4.762 19.828 1 98.69 214 LEU A N 1
ATOM 1788 C CA . LEU A 1 214 ? 0.122 4.676 18.406 1 98.69 214 LEU A CA 1
ATOM 1789 C C . LEU A 1 214 ? -1.356 4.336 18.25 1 98.69 214 LEU A C 1
ATOM 1791 O O . LEU A 1 214 ? -2.057 4.965 17.453 1 98.69 214 LEU A O 1
ATOM 1795 N N . LYS A 1 215 ? -1.817 3.385 19.016 1 98.5 215 LYS A N 1
ATOM 1796 C CA . LYS A 1 215 ? -3.225 2.998 18.969 1 98.5 215 LYS A CA 1
ATOM 1797 C C . LYS A 1 215 ? -4.129 4.172 19.344 1 98.5 215 LYS A C 1
ATOM 1799 O O . LYS A 1 215 ? -5.121 4.434 18.672 1 98.5 215 LYS A O 1
ATOM 1804 N N . GLU A 1 216 ? -3.789 4.812 20.375 1 98.19 216 GLU A N 1
ATOM 1805 C CA . GLU A 1 216 ? -4.574 5.961 20.812 1 98.19 216 GLU A CA 1
ATOM 1806 C C . GLU A 1 216 ? -4.621 7.047 19.75 1 98.19 216 GLU A C 1
ATOM 1808 O O . GLU A 1 216 ? -5.688 7.582 19.453 1 98.19 216 GLU A O 1
ATOM 1813 N N . HIS A 1 217 ? -3.486 7.355 19.172 1 97.19 217 HIS A N 1
ATOM 1814 C CA . HIS A 1 217 ? -3.369 8.398 18.172 1 97.19 217 HIS A CA 1
ATOM 1815 C C . HIS A 1 217 ? -4.25 8.094 16.953 1 97.19 217 HIS A C 1
ATOM 1817 O O . HIS A 1 217 ? -5.039 8.945 16.531 1 97.19 217 HIS A O 1
ATOM 1823 N N . ILE A 1 218 ? -4.18 6.891 16.438 1 96.81 218 ILE A N 1
ATOM 1824 C CA . ILE A 1 218 ? -4.926 6.5 15.25 1 96.81 218 ILE A CA 1
ATOM 1825 C C . ILE A 1 218 ? -6.41 6.391 15.586 1 96.81 218 ILE A C 1
ATOM 1827 O O . ILE A 1 218 ? -7.262 6.82 14.805 1 96.81 218 ILE A O 1
ATOM 1831 N N . ASN A 1 219 ? -6.715 5.855 16.734 1 95.81 219 ASN A N 1
ATOM 1832 C CA . ASN A 1 219 ? -8.117 5.727 17.141 1 95.81 219 ASN A CA 1
ATOM 1833 C C . ASN A 1 219 ? -8.781 7.094 17.281 1 95.81 219 ASN A C 1
ATOM 1835 O O . ASN A 1 219 ? -9.945 7.262 16.938 1 95.81 219 ASN A O 1
ATOM 1839 N N . ASN A 1 220 ? -8.086 8.016 17.859 1 94.38 220 ASN A N 1
ATOM 1840 C CA . ASN A 1 220 ? -8.617 9.375 17.969 1 94.38 220 ASN A CA 1
ATOM 1841 C C . ASN A 1 220 ? -8.906 9.977 16.609 1 94.38 220 ASN A C 1
ATOM 1843 O O . ASN A 1 220 ? -9.938 10.633 16.422 1 94.38 220 ASN A O 1
ATOM 1847 N N . ALA A 1 221 ? -8.008 9.75 15.68 1 92.75 221 ALA A N 1
ATOM 1848 C CA . ALA A 1 221 ? -8.219 10.25 14.328 1 92.75 221 ALA A CA 1
ATOM 1849 C C . ALA A 1 221 ? -9.445 9.617 13.688 1 92.75 221 ALA A C 1
ATOM 1851 O O . ALA A 1 221 ? -10.258 10.305 13.055 1 92.75 221 ALA A O 1
ATOM 1852 N N . VAL A 1 222 ? -9.617 8.32 13.875 1 93.88 222 VAL A N 1
ATOM 1853 C CA . VAL A 1 222 ? -10.758 7.59 13.32 1 93.88 222 VAL A CA 1
ATOM 1854 C C . VAL A 1 222 ? -12.055 8.141 13.898 1 93.88 222 VAL A C 1
ATOM 1856 O O . VAL A 1 222 ? -13.023 8.375 13.172 1 93.88 222 VAL A O 1
ATOM 1859 N N . LYS A 1 223 ? -12.086 8.297 15.156 1 92.94 223 LYS A N 1
ATOM 1860 C CA . LYS A 1 223 ? -13.281 8.82 15.812 1 92.94 223 LYS A CA 1
ATOM 1861 C C . LYS A 1 223 ? -13.656 10.195 15.266 1 92.94 223 LYS A C 1
ATOM 1863 O O . LYS A 1 223 ? -14.82 10.453 14.969 1 92.94 223 LYS A O 1
ATOM 1868 N N . ALA A 1 224 ? -12.695 11.047 15.141 1 91.19 224 ALA A N 1
ATOM 1869 C CA . ALA A 1 224 ? -12.93 12.406 14.672 1 91.19 224 ALA A CA 1
ATOM 1870 C C . ALA A 1 224 ? -13.477 12.414 13.25 1 91.19 224 ALA A C 1
ATOM 1872 O O . ALA A 1 224 ? -14.516 13.023 12.977 1 91.19 224 ALA A O 1
ATOM 1873 N N . ILE A 1 225 ? -12.812 11.68 12.375 1 90.5 225 ILE A N 1
ATOM 1874 C CA . ILE A 1 225 ? -13.195 11.711 10.969 1 90.5 225 ILE A CA 1
ATOM 1875 C C . ILE A 1 225 ? -14.539 11.008 10.789 1 90.5 225 ILE A C 1
ATOM 1877 O O . ILE A 1 225 ? -15.359 11.43 9.969 1 90.5 225 ILE A O 1
ATOM 1881 N N . SER A 1 226 ? -14.75 9.945 11.547 1 90.94 226 SER A N 1
ATOM 1882 C CA . SER A 1 226 ? -16.016 9.219 11.453 1 90.94 226 SER A CA 1
ATOM 1883 C C . SER A 1 226 ? -17.188 10.102 11.867 1 90.94 226 SER A C 1
ATOM 1885 O O . SER A 1 226 ? -18.25 10.078 11.227 1 90.94 226 SER A O 1
ATOM 1887 N N . MET A 1 227 ? -17.031 10.836 12.859 1 89 227 MET A N 1
ATOM 1888 C CA . MET A 1 227 ? -18.078 11.734 13.336 1 89 227 MET A CA 1
ATOM 1889 C C . MET A 1 227 ? -18.406 12.789 12.281 1 89 227 MET A C 1
ATOM 1891 O O . MET A 1 227 ? -19.578 13.086 12.039 1 89 227 MET A O 1
ATOM 1895 N N . ILE A 1 228 ? -17.422 13.266 11.672 1 87.81 228 ILE A N 1
ATOM 1896 C CA . ILE A 1 228 ? -17.609 14.336 10.695 1 87.81 228 ILE A CA 1
ATOM 1897 C C . ILE A 1 228 ? -18.312 13.789 9.453 1 87.81 228 ILE A C 1
ATOM 1899 O O . ILE A 1 228 ? -19.234 14.422 8.93 1 87.81 228 ILE A O 1
ATOM 1903 N N . ILE A 1 229 ? -17.859 12.625 8.984 1 88.38 229 ILE A N 1
ATOM 1904 C CA . ILE A 1 229 ? -18.453 12.008 7.812 1 88.38 229 ILE A CA 1
ATOM 1905 C C . ILE A 1 229 ? -19.938 11.742 8.078 1 88.38 229 ILE A C 1
ATOM 1907 O O . ILE A 1 229 ? -20.781 11.961 7.207 1 88.38 229 ILE A O 1
ATOM 1911 N N . LYS A 1 230 ? -20.203 11.336 9.281 1 86.31 230 LYS A N 1
ATOM 1912 C CA . LYS A 1 230 ? -21.594 11.062 9.664 1 86.31 230 LYS A CA 1
ATOM 1913 C C . LYS A 1 230 ? -22.438 12.336 9.625 1 86.31 230 LYS A C 1
ATOM 1915 O O . LYS A 1 230 ? -23.562 12.328 9.133 1 86.31 230 LYS A O 1
ATOM 1920 N N . ILE A 1 231 ? -21.922 13.367 10.086 1 82.5 231 ILE A N 1
ATOM 1921 C CA . ILE A 1 231 ? -22.625 14.648 10.148 1 82.5 231 ILE A CA 1
ATOM 1922 C C . ILE A 1 231 ? -22.828 15.195 8.742 1 82.5 231 ILE A C 1
ATOM 1924 O O . ILE A 1 231 ? -23.891 15.719 8.414 1 82.5 231 ILE A O 1
ATOM 1928 N N . ASP A 1 232 ? -21.844 15.062 7.867 1 80.75 232 ASP A N 1
ATOM 1929 C CA . ASP A 1 232 ? -21.922 15.57 6.5 1 80.75 232 ASP A CA 1
ATOM 1930 C C . ASP A 1 232 ? -22.969 14.805 5.691 1 80.75 232 ASP A C 1
ATOM 1932 O O . ASP A 1 232 ? -23.578 15.359 4.781 1 80.75 232 ASP A O 1
ATOM 1936 N N . LYS A 1 233 ? -23.141 13.539 5.984 1 73.69 233 LYS A N 1
ATOM 1937 C CA . LYS A 1 233 ? -24.141 12.727 5.281 1 73.69 233 LYS A CA 1
ATOM 1938 C C . LYS A 1 233 ? -25.562 13.117 5.695 1 73.69 233 LYS A C 1
ATOM 1940 O O . LYS A 1 233 ? -26.5 12.961 4.918 1 73.69 233 LYS A O 1
ATOM 1945 N N . MET A 1 234 ? -25.594 13.578 6.918 1 67.12 234 MET A N 1
ATOM 1946 C CA . MET A 1 234 ? -26.891 13.961 7.449 1 67.12 234 MET A CA 1
ATOM 1947 C C . MET A 1 234 ? -27.328 15.32 6.906 1 67.12 234 MET A C 1
ATOM 1949 O O . MET A 1 234 ? -28.516 15.641 6.898 1 67.12 234 MET A O 1
ATOM 1953 N N . LEU A 1 235 ? -26.375 16.078 6.512 1 61.34 235 LEU A N 1
ATOM 1954 C CA . LEU A 1 235 ? -26.719 17.375 5.969 1 61.34 235 LEU A CA 1
ATOM 1955 C C . LEU A 1 235 ? -26.953 17.297 4.465 1 61.34 235 LEU A C 1
ATOM 1957 O O . LEU A 1 235 ? -27.797 18.016 3.922 1 61.34 235 LEU A O 1
ATOM 1961 N N . MET B 1 1 ? -37.906 -24.281 -15.172 1 31.5 1 MET B N 1
ATOM 1962 C CA . MET B 1 1 ? -37.562 -23.062 -15.891 1 31.5 1 MET B CA 1
ATOM 1963 C C . MET B 1 1 ? -36.5 -22.266 -15.125 1 31.5 1 MET B C 1
ATOM 1965 O O . MET B 1 1 ? -35.812 -21.438 -15.695 1 31.5 1 MET B O 1
ATOM 1969 N N . SER B 1 2 ? -36.625 -22.234 -13.758 1 34.28 2 SER B N 1
ATOM 1970 C CA . SER B 1 2 ? -35.969 -21.312 -12.828 1 34.28 2 SER B CA 1
ATOM 1971 C C . SER B 1 2 ? -34.5 -21.625 -12.688 1 34.28 2 SER B C 1
ATOM 1973 O O . SER B 1 2 ? -33.812 -20.984 -11.898 1 34.28 2 SER B O 1
ATOM 1975 N N . GLU B 1 3 ? -34 -22.812 -12.875 1 36.88 3 GLU B N 1
ATOM 1976 C CA . GLU B 1 3 ? -32.688 -23.312 -12.562 1 36.88 3 GLU B CA 1
ATOM 1977 C C . GLU B 1 3 ? -31.609 -22.609 -13.398 1 36.88 3 GLU B C 1
ATOM 1979 O O . GLU B 1 3 ? -30.422 -22.859 -13.227 1 36.88 3 GLU B O 1
ATOM 1984 N N . LYS B 1 4 ? -31.984 -21.938 -14.516 1 32.53 4 LYS B N 1
ATOM 1985 C CA . LYS B 1 4 ? -31.047 -21.453 -15.523 1 32.53 4 LYS B CA 1
ATOM 1986 C C . LYS B 1 4 ? -30.281 -20.234 -15.031 1 32.53 4 LYS B C 1
ATOM 1988 O O . LYS B 1 4 ? -29.469 -19.656 -15.766 1 32.53 4 LYS B O 1
ATOM 1993 N N . LYS B 1 5 ? -30.844 -19.453 -14.094 1 39.41 5 LYS B N 1
ATOM 1994 C CA . LYS B 1 5 ? -30.391 -18.078 -13.961 1 39.41 5 LYS B CA 1
ATOM 1995 C C . LYS B 1 5 ? -28.969 -18.016 -13.391 1 39.41 5 LYS B C 1
ATOM 1997 O O . LYS B 1 5 ? -28.422 -16.938 -13.188 1 39.41 5 LYS B O 1
ATOM 2002 N N . SER B 1 6 ? -28.656 -18.906 -12.5 1 35.75 6 SER B N 1
ATOM 2003 C CA . SER B 1 6 ? -27.422 -18.625 -11.758 1 35.75 6 SER B CA 1
ATOM 2004 C C . SER B 1 6 ? -26.203 -18.75 -12.664 1 35.75 6 SER B C 1
ATOM 2006 O O . SER B 1 6 ? -25.156 -19.266 -12.242 1 35.75 6 SER B O 1
ATOM 2008 N N . LYS B 1 7 ? -26.297 -18.891 -13.938 1 37.88 7 LYS B N 1
ATOM 2009 C CA . LYS B 1 7 ? -25.094 -18.984 -14.742 1 37.88 7 LYS B CA 1
ATOM 2010 C C . LYS B 1 7 ? -24.109 -17.859 -14.398 1 37.88 7 LYS B C 1
ATOM 2012 O O . LYS B 1 7 ? -24.469 -16.688 -14.469 1 37.88 7 LYS B O 1
ATOM 2017 N N . GLU B 1 8 ? -23.109 -18 -13.5 1 40.47 8 GLU B N 1
ATOM 2018 C CA . GLU B 1 8 ? -21.969 -17.156 -13.172 1 40.47 8 GLU B CA 1
ATOM 2019 C C . GLU B 1 8 ? -21.469 -16.406 -14.406 1 40.47 8 GLU B C 1
ATOM 2021 O O . GLU B 1 8 ? -21.094 -17.016 -15.398 1 40.47 8 GLU B O 1
ATOM 2026 N N . GLN B 1 9 ? -22.094 -15.43 -14.898 1 42.72 9 GLN B N 1
ATOM 2027 C CA . GLN B 1 9 ? -21.688 -14.578 -16.016 1 42.72 9 GLN B CA 1
ATOM 2028 C C . GLN B 1 9 ? -20.172 -14.484 -16.125 1 42.72 9 GLN B C 1
ATOM 2030 O O . GLN B 1 9 ? -19.516 -13.891 -15.273 1 42.72 9 GLN B O 1
ATOM 2035 N N . GLU B 1 10 ? -19.406 -15.469 -16.516 1 48.5 10 GLU B N 1
ATOM 2036 C CA . GLU B 1 10 ? -18.016 -15.438 -16.953 1 48.5 10 GLU B CA 1
ATOM 2037 C C . GLU B 1 10 ? -17.672 -14.125 -17.656 1 48.5 10 GLU B C 1
ATOM 2039 O O . GLU B 1 10 ? -18.156 -13.867 -18.75 1 48.5 10 GLU B O 1
ATOM 2044 N N . THR B 1 11 ? -17.656 -13.031 -17.094 1 55.69 11 THR B N 1
ATOM 2045 C CA . THR B 1 11 ? -17.328 -11.758 -17.719 1 55.69 11 THR B CA 1
ATOM 2046 C C . THR B 1 11 ? -16.203 -11.922 -18.734 1 55.69 11 THR B C 1
ATOM 2048 O O . THR B 1 11 ? -15.18 -12.547 -18.438 1 55.69 11 THR B O 1
ATOM 2051 N N . LYS B 1 12 ? -16.438 -11.867 -19.984 1 70.38 12 LYS B N 1
ATOM 2052 C CA . LYS B 1 12 ? -15.562 -11.961 -21.141 1 70.38 12 LYS B CA 1
ATOM 2053 C C . LYS B 1 12 ? -14.32 -11.102 -20.953 1 70.38 12 LYS B C 1
ATOM 2055 O O . LYS B 1 12 ? -14.406 -9.953 -20.531 1 70.38 12 LYS B O 1
ATOM 2060 N N . GLU B 1 13 ? -13.18 -11.719 -20.938 1 85.25 13 GLU B N 1
ATOM 2061 C CA . GLU B 1 13 ? -11.883 -11.047 -20.891 1 85.25 13 GLU B CA 1
ATOM 2062 C C . GLU B 1 13 ? -11.797 -9.93 -21.922 1 85.25 13 GLU B C 1
ATOM 2064 O O . GLU B 1 13 ? -12.094 -10.141 -23.109 1 85.25 13 GLU B O 1
ATOM 2069 N N . THR B 1 14 ? -11.594 -8.727 -21.516 1 90.69 14 THR B N 1
ATOM 2070 C CA . THR B 1 14 ? -11.406 -7.578 -22.406 1 90.69 14 THR B CA 1
ATOM 2071 C C . THR B 1 14 ? -10.055 -7.652 -23.094 1 90.69 14 THR B C 1
ATOM 2073 O O . THR B 1 14 ? -9.203 -8.469 -22.734 1 90.69 14 THR B O 1
ATOM 2076 N N . MET B 1 15 ? -9.969 -6.961 -24.125 1 93.38 15 MET B N 1
ATOM 2077 C CA . MET B 1 15 ? -8.688 -6.871 -24.812 1 93.38 15 MET B CA 1
ATOM 2078 C C . MET B 1 15 ? -7.574 -6.453 -23.859 1 93.38 15 MET B C 1
ATOM 2080 O O . MET B 1 15 ? -6.469 -6.992 -23.922 1 93.38 15 MET B O 1
ATOM 2084 N N . VAL B 1 16 ? -7.844 -5.535 -22.953 1 94.5 16 VAL B N 1
ATOM 2085 C CA . VAL B 1 16 ? -6.875 -5.055 -21.969 1 94.5 16 VAL B CA 1
ATOM 2086 C C . VAL B 1 16 ? -6.457 -6.203 -21.047 1 94.5 16 VAL B C 1
ATOM 2088 O O . VAL B 1 16 ? -5.277 -6.359 -20.734 1 94.5 16 VAL B O 1
ATOM 2091 N N . ASP B 1 17 ? -7.453 -6.988 -20.672 1 95.25 17 ASP B N 1
ATOM 2092 C CA . ASP B 1 17 ? -7.152 -8.148 -19.844 1 95.25 17 ASP B CA 1
ATOM 2093 C C . ASP B 1 17 ? -6.191 -9.094 -20.562 1 95.25 17 ASP B C 1
ATOM 2095 O O . ASP B 1 17 ? -5.246 -9.609 -19.953 1 95.25 17 ASP B O 1
ATOM 2099 N N . THR B 1 18 ? -6.473 -9.289 -21.781 1 96.31 18 THR B N 1
ATOM 2100 C CA . THR B 1 18 ? -5.648 -10.18 -22.578 1 96.31 18 THR B CA 1
ATOM 2101 C C . THR B 1 18 ? -4.227 -9.641 -22.703 1 96.31 18 THR B C 1
ATOM 2103 O O . THR B 1 18 ? -3.258 -10.398 -22.562 1 96.31 18 THR B O 1
ATOM 2106 N N . ILE B 1 19 ? -4.109 -8.398 -22.906 1 97.19 19 ILE B N 1
ATOM 2107 C CA . ILE B 1 19 ? -2.795 -7.777 -23.047 1 97.19 19 ILE B CA 1
ATOM 2108 C C . ILE B 1 19 ? -2.031 -7.879 -21.734 1 97.19 19 ILE B C 1
ATOM 2110 O O . ILE B 1 19 ? -0.843 -8.211 -21.719 1 97.19 19 ILE B O 1
ATOM 2114 N N . CYS B 1 20 ? -2.697 -7.621 -20.641 1 96.69 20 CYS B N 1
ATOM 2115 C CA . CYS B 1 20 ? -2.061 -7.758 -19.344 1 96.69 20 CYS B CA 1
ATOM 2116 C C . CYS B 1 20 ? -1.543 -9.18 -19.125 1 96.69 20 CYS B C 1
ATOM 2118 O O . CYS B 1 20 ? -0.414 -9.375 -18.672 1 96.69 20 CYS B O 1
ATOM 2120 N N . ARG B 1 21 ? -2.367 -10.109 -19.484 1 96.12 21 ARG B N 1
ATOM 2121 C CA . ARG B 1 21 ? -1.984 -11.516 -19.359 1 96.12 21 ARG B CA 1
ATOM 2122 C C . ARG B 1 21 ? -0.782 -11.836 -20.234 1 96.12 21 ARG B C 1
ATOM 2124 O O . ARG B 1 21 ? 0.149 -12.516 -19.812 1 96.12 21 ARG B O 1
ATOM 2131 N N . ASN B 1 22 ? -0.773 -11.352 -21.422 1 96.94 22 ASN B N 1
ATOM 2132 C CA . ASN B 1 22 ? 0.322 -11.602 -22.359 1 96.94 22 ASN B CA 1
ATOM 2133 C C . ASN B 1 22 ? 1.627 -10.977 -21.859 1 96.94 22 ASN B C 1
ATOM 2135 O O . ASN B 1 22 ? 2.693 -11.586 -21.984 1 96.94 22 ASN B O 1
ATOM 2139 N N . ILE B 1 23 ? 1.529 -9.852 -21.312 1 97.19 23 ILE B N 1
ATOM 2140 C CA . ILE B 1 23 ? 2.721 -9.195 -20.797 1 97.19 23 ILE B CA 1
ATOM 2141 C C . ILE B 1 23 ? 3.287 -10.008 -19.625 1 97.19 23 ILE B C 1
ATOM 2143 O O . ILE B 1 23 ? 4.492 -10.258 -19.562 1 97.19 23 ILE B O 1
ATOM 2147 N N . ARG B 1 24 ? 2.436 -10.445 -18.766 1 96.56 24 ARG B N 1
ATOM 2148 C CA . ARG B 1 24 ? 2.889 -11.273 -17.656 1 96.56 24 ARG B CA 1
ATOM 2149 C C . ARG B 1 24 ? 3.549 -12.555 -18.172 1 96.56 24 ARG B C 1
ATOM 2151 O O . ARG B 1 24 ? 4.602 -12.953 -17.672 1 96.56 24 ARG B O 1
ATOM 2158 N N . ARG B 1 25 ? 2.896 -13.141 -19.156 1 95.94 25 ARG B N 1
ATOM 2159 C CA . ARG B 1 25 ? 3.441 -14.352 -19.766 1 95.94 25 ARG B CA 1
ATOM 2160 C C . ARG B 1 25 ? 4.828 -14.094 -20.344 1 95.94 25 ARG B C 1
ATOM 2162 O O . ARG B 1 25 ? 5.758 -14.867 -20.109 1 95.94 25 ARG B O 1
ATOM 2169 N N . ASP B 1 26 ? 4.977 -13 -21.031 1 96.44 26 ASP B N 1
ATOM 2170 C CA . ASP B 1 26 ? 6.242 -12.672 -21.672 1 96.44 26 ASP B CA 1
ATOM 2171 C C . ASP B 1 26 ? 7.32 -12.344 -20.641 1 96.44 26 ASP B C 1
ATOM 2173 O O . ASP B 1 26 ? 8.5 -12.633 -20.859 1 96.44 26 ASP B O 1
ATOM 2177 N N . ILE B 1 27 ? 6.941 -11.805 -19.531 1 95.56 27 ILE B N 1
ATOM 2178 C CA . ILE B 1 27 ? 7.887 -11.539 -18.453 1 95.56 27 ILE B CA 1
ATOM 2179 C C . ILE B 1 27 ? 8.367 -12.852 -17.859 1 95.56 27 ILE B C 1
ATOM 2181 O O . ILE B 1 27 ? 9.57 -13.055 -17.672 1 95.56 27 ILE B O 1
ATOM 2185 N N . ILE B 1 28 ? 7.457 -13.773 -17.641 1 93.88 28 ILE B N 1
ATOM 2186 C CA . ILE B 1 28 ? 7.801 -15.078 -17.078 1 93.88 28 ILE B CA 1
ATOM 2187 C C . ILE B 1 28 ? 8.727 -15.82 -18.031 1 93.88 28 ILE B C 1
ATOM 2189 O O . ILE B 1 28 ? 9.727 -16.406 -17.594 1 93.88 28 ILE B O 1
ATOM 2193 N N . ALA B 1 29 ? 8.453 -15.695 -19.312 1 93.12 29 ALA B N 1
ATOM 2194 C CA . ALA B 1 29 ? 9.211 -16.406 -20.344 1 93.12 29 ALA B CA 1
ATOM 2195 C C . ALA B 1 29 ? 10.523 -15.695 -20.641 1 93.12 29 ALA B C 1
ATOM 2197 O O . ALA B 1 29 ? 11.32 -16.172 -21.453 1 93.12 29 ALA B O 1
ATOM 2198 N N . HIS B 1 30 ? 10.742 -14.516 -20.094 1 91.56 30 HIS B N 1
ATOM 2199 C CA . HIS B 1 30 ? 11.938 -13.695 -20.266 1 91.56 30 HIS B CA 1
ATOM 2200 C C . HIS B 1 30 ? 12.008 -13.102 -21.656 1 91.56 30 HIS B C 1
ATOM 2202 O O . HIS B 1 30 ? 13.094 -12.766 -22.141 1 91.56 30 HIS B O 1
ATOM 2208 N N . GLU B 1 31 ? 10.945 -13.117 -22.297 1 94.31 31 GLU B N 1
ATOM 2209 C CA . GLU B 1 31 ? 10.852 -12.336 -23.531 1 94.31 31 GLU B CA 1
ATOM 2210 C C . GLU B 1 31 ? 10.852 -10.836 -23.234 1 94.31 31 GLU B C 1
ATOM 2212 O O . GLU B 1 31 ? 11.289 -10.039 -24.062 1 94.31 31 GLU B O 1
ATOM 2217 N N . LEU B 1 32 ? 10.281 -10.453 -22.141 1 94.94 32 LEU B N 1
ATOM 2218 C CA . LEU B 1 32 ? 10.422 -9.148 -21.5 1 94.94 32 LEU B CA 1
ATOM 2219 C C . LEU B 1 32 ? 11.203 -9.266 -20.203 1 94.94 32 LEU B C 1
ATOM 2221 O O . LEU B 1 32 ? 10.75 -9.914 -19.25 1 94.94 32 LEU B O 1
ATOM 2225 N N . ARG B 1 33 ? 12.312 -8.641 -20.109 1 91.94 33 ARG B N 1
ATOM 2226 C CA . ARG B 1 33 ? 13.219 -8.867 -18.984 1 91.94 33 ARG B CA 1
ATOM 2227 C C . ARG B 1 33 ? 13.094 -7.746 -17.953 1 91.94 33 ARG B C 1
ATOM 2229 O O . ARG B 1 33 ? 12.781 -6.609 -18.297 1 91.94 33 ARG B O 1
ATOM 2236 N N . PRO B 1 34 ? 13.43 -8.109 -16.719 1 90.56 34 PRO B N 1
ATOM 2237 C CA . PRO B 1 34 ? 13.469 -7.055 -15.695 1 90.56 34 PRO B CA 1
ATOM 2238 C C . PRO B 1 34 ? 14.391 -5.898 -16.078 1 90.56 34 PRO B C 1
ATOM 2240 O O . PRO B 1 34 ? 15.531 -6.125 -16.484 1 90.56 34 PRO B O 1
ATOM 2243 N N . GLY B 1 35 ? 13.82 -4.711 -15.953 1 91.44 35 GLY B N 1
ATOM 2244 C CA . GLY B 1 35 ? 14.609 -3.527 -16.266 1 91.44 35 GLY B CA 1
ATOM 2245 C C . GLY B 1 35 ? 14.523 -3.113 -17.719 1 91.44 35 GLY B C 1
ATOM 2246 O O . GLY B 1 35 ? 14.977 -2.025 -18.094 1 91.44 35 GLY B O 1
ATOM 2247 N N . GLN B 1 36 ? 13.945 -3.938 -18.531 1 94 36 GLN B N 1
ATOM 2248 C CA . GLN B 1 36 ? 13.875 -3.668 -19.953 1 94 36 GLN B CA 1
ATOM 2249 C C . GLN B 1 36 ? 12.906 -2.527 -20.25 1 94 36 GLN B C 1
ATOM 2251 O O . GLN B 1 36 ? 11.797 -2.488 -19.719 1 94 36 GLN B O 1
ATOM 2256 N N . LYS B 1 37 ? 13.297 -1.638 -21.109 1 95.5 37 LYS B N 1
ATOM 2257 C CA . LYS B 1 37 ? 12.43 -0.553 -21.562 1 95.5 37 LYS B CA 1
ATOM 2258 C C . LYS B 1 37 ? 11.273 -1.088 -22.406 1 95.5 37 LYS B C 1
ATOM 2260 O O . LYS B 1 37 ? 11.461 -1.981 -23.234 1 95.5 37 LYS B O 1
ATOM 2265 N N . ILE B 1 38 ? 10.133 -0.487 -22.203 1 96 38 ILE B N 1
ATOM 2266 C CA . ILE B 1 38 ? 8.938 -0.929 -22.906 1 96 38 ILE B CA 1
ATOM 2267 C C . ILE B 1 38 ? 8.719 -0.068 -24.156 1 96 38 ILE B C 1
ATOM 2269 O O . ILE B 1 38 ? 8.742 1.162 -24.078 1 96 38 ILE B O 1
ATOM 2273 N N . ASN B 1 39 ? 8.57 -0.668 -25.25 1 95.31 39 ASN B N 1
ATOM 2274 C CA . ASN B 1 39 ? 8.172 -0.033 -26.5 1 95.31 39 ASN B CA 1
ATOM 2275 C C . ASN B 1 39 ? 6.723 -0.335 -26.844 1 95.31 39 ASN B C 1
ATOM 2277 O O . ASN B 1 39 ? 6.402 -1.442 -27.281 1 95.31 39 ASN B O 1
ATOM 2281 N N . VAL B 1 40 ? 5.902 0.67 -26.703 1 95.94 40 VAL B N 1
ATOM 2282 C CA . VAL B 1 40 ? 4.461 0.506 -26.859 1 95.94 40 VAL B CA 1
ATOM 2283 C C . VAL B 1 40 ? 4.148 0.04 -28.281 1 95.94 40 VAL B C 1
ATOM 2285 O O . VAL B 1 40 ? 3.322 -0.854 -28.469 1 95.94 40 VAL B O 1
ATOM 2288 N N . LYS B 1 41 ? 4.793 0.589 -29.266 1 96.44 41 LYS B N 1
ATOM 2289 C CA . LYS B 1 41 ? 4.566 0.227 -30.672 1 96.44 41 LYS B CA 1
ATOM 2290 C C . LYS B 1 41 ? 4.922 -1.234 -30.922 1 96.44 41 LYS B C 1
ATOM 2292 O O . LYS B 1 41 ? 4.18 -1.954 -31.594 1 96.44 41 LYS B O 1
ATOM 2297 N N . GLU B 1 42 ? 6 -1.657 -30.406 1 97 42 GLU B N 1
ATOM 2298 C CA . GLU B 1 42 ? 6.445 -3.039 -30.562 1 97 42 GLU B CA 1
ATOM 2299 C C . GLU B 1 42 ? 5.477 -4.008 -29.891 1 97 42 GLU B C 1
ATOM 2301 O O . GLU B 1 42 ? 5.164 -5.062 -30.453 1 97 42 GLU B O 1
ATOM 2306 N N . LEU B 1 43 ? 5.039 -3.66 -28.672 1 97.56 43 LEU B N 1
ATOM 2307 C CA . LEU B 1 43 ? 4.094 -4.52 -27.969 1 97.56 43 LEU B CA 1
ATOM 2308 C C . LEU B 1 43 ? 2.771 -4.602 -28.719 1 97.56 43 LEU B C 1
ATOM 2310 O O . LEU B 1 43 ? 2.158 -5.672 -28.797 1 97.56 43 LEU B O 1
ATOM 2314 N N . ALA B 1 44 ? 2.332 -3.471 -29.234 1 97.75 44 ALA B N 1
ATOM 2315 C CA . ALA B 1 44 ? 1.0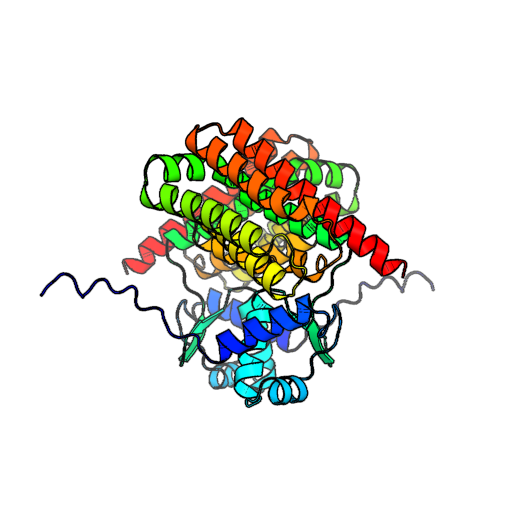98 -3.449 -30.016 1 97.75 44 ALA B CA 1
ATOM 2316 C C . ALA B 1 44 ? 1.188 -4.395 -31.219 1 97.75 44 ALA B C 1
ATOM 2318 O O . ALA B 1 44 ? 0.269 -5.18 -31.469 1 97.75 44 ALA B O 1
ATOM 2319 N N . ALA B 1 45 ? 2.275 -4.352 -31.938 1 97.62 45 ALA B N 1
ATOM 2320 C CA . ALA B 1 45 ? 2.506 -5.238 -33.062 1 97.62 45 ALA B CA 1
ATOM 2321 C C . ALA B 1 45 ? 2.549 -6.699 -32.625 1 97.62 45 ALA B C 1
ATOM 2323 O O . ALA B 1 45 ? 1.929 -7.562 -33.25 1 97.62 45 ALA B O 1
ATOM 2324 N N . ARG B 1 46 ? 3.18 -6.926 -31.547 1 96.5 46 ARG B N 1
ATOM 2325 C CA . ARG B 1 46 ? 3.355 -8.273 -31.031 1 96.5 46 ARG B CA 1
ATOM 2326 C C . ARG B 1 46 ? 2.016 -8.898 -30.656 1 96.5 46 ARG B C 1
ATOM 2328 O O . ARG B 1 46 ? 1.803 -10.094 -30.859 1 96.5 46 ARG B O 1
ATOM 2335 N N . TYR B 1 47 ? 1.184 -8.023 -30.141 1 97.25 47 TYR B N 1
ATOM 2336 C CA . TYR B 1 47 ? -0.071 -8.555 -29.625 1 97.25 47 TYR B CA 1
ATOM 2337 C C . TYR B 1 47 ? -1.21 -8.336 -30.609 1 97.25 47 TYR B C 1
ATOM 2339 O O . TYR B 1 47 ? -2.365 -8.656 -30.312 1 97.25 47 TYR B O 1
ATOM 2347 N N . GLY B 1 48 ? -0.97 -7.766 -31.719 1 96.94 48 GLY B N 1
ATOM 2348 C CA . GLY B 1 48 ? -1.948 -7.605 -32.781 1 96.94 48 GLY B CA 1
ATOM 2349 C C . GLY B 1 48 ? -3.049 -6.621 -32.438 1 96.94 48 GLY B C 1
ATOM 2350 O O . GLY B 1 48 ? -4.23 -6.906 -32.625 1 96.94 48 GLY B O 1
ATOM 2351 N N . THR B 1 49 ? -2.715 -5.555 -31.844 1 97 49 THR B N 1
ATOM 2352 C CA . THR B 1 49 ? -3.689 -4.547 -31.453 1 97 49 THR B CA 1
ATOM 2353 C C . THR B 1 49 ? -3.133 -3.141 -31.656 1 97 49 THR B C 1
ATOM 2355 O O . THR B 1 49 ? -2.018 -2.979 -32.156 1 97 49 THR B O 1
ATOM 2358 N N . SER B 1 50 ? -3.947 -2.135 -31.406 1 96.38 50 SER B N 1
ATOM 2359 C CA . SER B 1 50 ? -3.498 -0.747 -31.469 1 96.38 50 SER B CA 1
ATOM 2360 C C . SER B 1 50 ? -2.764 -0.341 -30.203 1 96.38 50 SER B C 1
ATOM 2362 O O . SER B 1 50 ? -2.748 -1.09 -29.219 1 96.38 50 SER B O 1
ATOM 2364 N N . GLU B 1 51 ? -2.213 0.847 -30.219 1 96.38 51 GLU B N 1
ATOM 2365 C CA . GLU B 1 51 ? -1.428 1.336 -29.094 1 96.38 51 GLU B CA 1
ATOM 2366 C C . GLU B 1 51 ? -2.322 1.686 -27.906 1 96.38 51 GLU B C 1
ATOM 2368 O O . GLU B 1 51 ? -1.902 1.581 -26.75 1 96.38 51 GLU B O 1
ATOM 2373 N N . THR B 1 52 ? -3.494 2.008 -28.156 1 93.81 52 THR B N 1
ATOM 2374 C CA . THR B 1 52 ? -4.398 2.5 -27.125 1 93.81 52 THR B CA 1
ATOM 2375 C C . THR B 1 52 ? -4.645 1.427 -26.062 1 93.81 52 THR B C 1
ATOM 2377 O O . THR B 1 52 ? -4.387 1.646 -24.875 1 93.81 52 THR B O 1
ATOM 2380 N N . PRO B 1 53 ? -5.086 0.279 -26.391 1 95.94 53 PRO B N 1
ATOM 2381 C CA . PRO B 1 53 ? -5.301 -0.736 -25.344 1 95.94 53 PRO B CA 1
ATOM 2382 C C . PRO B 1 53 ? -4.008 -1.154 -24.656 1 95.94 53 PRO B C 1
ATOM 2384 O O . PRO B 1 53 ? -4.027 -1.521 -23.484 1 95.94 53 PRO B O 1
ATOM 2387 N N . VAL B 1 54 ? -2.895 -1.082 -25.359 1 96.94 54 VAL B N 1
ATOM 2388 C CA . VAL B 1 54 ? -1.607 -1.407 -24.75 1 96.94 54 VAL B CA 1
ATOM 2389 C C . VAL B 1 54 ? -1.28 -0.396 -2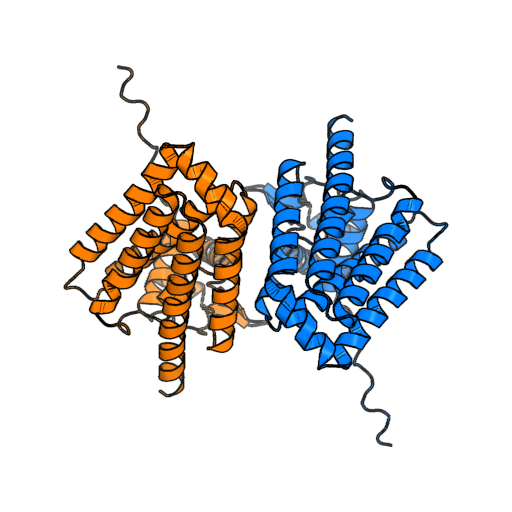3.656 1 96.94 54 VAL B C 1
ATOM 2391 O O . VAL B 1 54 ? -0.848 -0.771 -22.562 1 96.94 54 VAL B O 1
ATOM 2394 N N . LYS B 1 55 ? -1.514 0.816 -23.953 1 92.56 55 LYS B N 1
ATOM 2395 C CA . LYS B 1 55 ? -1.253 1.868 -22.969 1 92.56 55 LYS B CA 1
ATOM 2396 C C . LYS B 1 55 ? -2.143 1.708 -21.75 1 92.56 55 LYS B C 1
ATOM 2398 O O . LYS B 1 55 ? -1.692 1.906 -20.609 1 92.56 55 LYS B O 1
ATOM 2403 N N . ILE B 1 56 ? -3.332 1.303 -21.938 1 90.62 56 ILE B N 1
ATOM 2404 C CA . ILE B 1 56 ? -4.254 1.079 -20.828 1 90.62 56 ILE B CA 1
ATOM 2405 C C . ILE B 1 56 ? -3.768 -0.095 -19.984 1 90.62 56 ILE B C 1
ATOM 2407 O O . ILE B 1 56 ? -3.75 -0.016 -18.75 1 90.62 56 ILE B O 1
ATOM 2411 N N . ALA B 1 57 ? -3.359 -1.093 -20.609 1 95.38 57 ALA B N 1
ATOM 2412 C CA . ALA B 1 57 ? -2.836 -2.266 -19.922 1 95.38 57 ALA B CA 1
ATOM 2413 C C . ALA B 1 57 ? -1.587 -1.914 -19.109 1 95.38 57 ALA B C 1
ATOM 2415 O O . ALA B 1 57 ? -1.442 -2.332 -17.969 1 95.38 57 ALA B O 1
ATOM 2416 N N . LEU B 1 58 ? -0.74 -1.141 -19.766 1 94.44 58 LEU B N 1
ATOM 2417 C CA . LEU B 1 58 ? 0.502 -0.755 -19.094 1 94.44 58 LEU B CA 1
ATOM 2418 C C . LEU B 1 58 ? 0.22 0.121 -17.875 1 94.44 58 LEU B C 1
ATOM 2420 O O . LEU B 1 58 ? 0.91 0.019 -16.859 1 94.44 58 LEU B O 1
ATOM 2424 N N . ASN B 1 59 ? -0.75 0.928 -17.922 1 87.81 59 ASN B N 1
ATOM 2425 C CA . ASN B 1 59 ? -1.126 1.743 -16.781 1 87.81 59 ASN B CA 1
ATOM 2426 C C . ASN B 1 59 ? -1.656 0.885 -15.633 1 87.81 59 ASN B C 1
ATOM 2428 O O . ASN B 1 59 ? -1.397 1.175 -14.461 1 87.81 59 ASN B O 1
ATOM 2432 N N . ARG B 1 60 ? -2.369 -0.108 -15.984 1 89.81 60 ARG B N 1
ATOM 2433 C CA . ARG B 1 60 ? -2.82 -1.047 -14.961 1 89.81 60 ARG B CA 1
ATOM 2434 C C . ARG B 1 60 ? -1.641 -1.765 -14.32 1 89.81 60 ARG B C 1
ATOM 2436 O O . ARG B 1 60 ? -1.564 -1.864 -13.094 1 89.81 60 ARG B O 1
ATOM 2443 N N . LEU B 1 61 ? -0.752 -2.207 -15.156 1 94.44 61 LEU B N 1
ATOM 2444 C CA . LEU B 1 61 ? 0.417 -2.918 -14.648 1 94.44 61 LEU B CA 1
ATOM 2445 C C . LEU B 1 61 ? 1.319 -1.985 -13.852 1 94.44 61 LEU B C 1
ATOM 2447 O O . LEU B 1 61 ? 2.062 -2.434 -12.977 1 94.44 61 LEU B O 1
ATOM 2451 N N . LEU B 1 62 ? 1.252 -0.683 -14.125 1 90.56 62 LEU B N 1
ATOM 2452 C CA . LEU B 1 62 ? 1.951 0.328 -13.344 1 90.56 62 LEU B CA 1
ATOM 2453 C C . LEU B 1 62 ? 1.406 0.385 -11.922 1 90.56 62 LEU B C 1
ATOM 2455 O O . LEU B 1 62 ? 2.176 0.385 -10.953 1 90.56 62 LEU B O 1
ATOM 2459 N N . SER B 1 63 ? 0.095 0.34 -11.797 1 85.94 63 SER B N 1
ATOM 2460 C CA . SER B 1 63 ? -0.548 0.376 -10.484 1 85.94 63 SER B CA 1
ATOM 2461 C C . SER B 1 63 ? -0.249 -0.889 -9.688 1 85.94 63 SER B C 1
ATOM 2463 O O . SER B 1 63 ? -0.224 -0.86 -8.453 1 85.94 63 SER B O 1
ATOM 2465 N N . GLU B 1 64 ? 0.053 -1.942 -10.453 1 90.06 64 GLU B N 1
ATOM 2466 C CA . GLU B 1 64 ? 0.356 -3.215 -9.805 1 90.06 64 GLU B CA 1
ATOM 2467 C C . GLU B 1 64 ? 1.854 -3.367 -9.562 1 90.06 64 GLU B C 1
ATOM 2469 O O . GLU B 1 64 ? 2.303 -4.383 -9.023 1 90.06 64 GLU B O 1
ATOM 2474 N N . GLN B 1 65 ? 2.607 -2.449 -10 1 91.81 65 GLN B N 1
ATOM 2475 C CA . GLN B 1 65 ? 4.047 -2.371 -9.781 1 91.81 65 GLN B CA 1
ATOM 2476 C C . GLN B 1 65 ? 4.789 -3.438 -10.586 1 91.81 65 GLN B C 1
ATOM 2478 O O . GLN B 1 65 ? 5.852 -3.902 -10.18 1 91.81 65 GLN B O 1
ATOM 2483 N N . ILE B 1 66 ? 4.18 -3.855 -11.625 1 94.81 66 ILE B N 1
ATOM 2484 C CA . ILE B 1 66 ? 4.836 -4.785 -12.539 1 94.81 66 ILE B CA 1
ATOM 2485 C C . ILE B 1 66 ? 5.695 -4.012 -13.531 1 94.81 66 ILE B C 1
ATOM 2487 O O . ILE B 1 66 ? 6.758 -4.484 -13.945 1 94.81 66 ILE B O 1
ATOM 2491 N N . VAL B 1 67 ? 5.168 -2.824 -13.836 1 94.56 67 VAL B N 1
ATOM 2492 C CA . VAL B 1 67 ? 5.863 -1.848 -14.664 1 94.56 67 VAL B CA 1
ATOM 2493 C C . VAL B 1 67 ? 6.102 -0.566 -13.867 1 94.56 67 VAL B C 1
ATOM 2495 O O . VAL B 1 67 ? 5.406 -0.301 -12.883 1 94.56 67 VAL B O 1
ATOM 2498 N N . GLU B 1 68 ? 7.176 0.17 -14.203 1 91.62 68 GLU B N 1
ATOM 2499 C CA . GLU B 1 68 ? 7.469 1.438 -13.547 1 91.62 68 GLU B CA 1
ATOM 2500 C C . GLU B 1 68 ? 7.82 2.521 -14.555 1 91.62 68 GLU B C 1
ATOM 2502 O O . GLU B 1 68 ? 8.219 2.221 -15.688 1 91.62 68 GLU B O 1
ATOM 2507 N N . ASN B 1 69 ? 7.602 3.752 -14.094 1 86.44 69 ASN B N 1
ATOM 2508 C CA . ASN B 1 69 ? 7.992 4.875 -14.938 1 86.44 69 ASN B CA 1
ATOM 2509 C C . ASN B 1 69 ? 9.508 5.016 -15.016 1 86.44 69 ASN B C 1
ATOM 2511 O O . ASN B 1 69 ? 10.203 4.84 -14.016 1 86.44 69 ASN B O 1
ATOM 2515 N N . PHE B 1 70 ? 9.953 5.195 -16.094 1 80.88 70 PHE B N 1
ATOM 2516 C CA . PHE B 1 70 ? 11.352 5.516 -16.391 1 80.88 70 PHE B CA 1
ATOM 2517 C C . PHE B 1 70 ? 11.492 6.98 -16.781 1 80.88 70 PHE B C 1
ATOM 2519 O O . PHE B 1 70 ? 11.203 7.352 -17.922 1 80.88 70 PHE B O 1
ATOM 2526 N N . PRO B 1 71 ? 11.898 7.863 -15.805 1 72.19 71 PRO B N 1
ATOM 2527 C CA . PRO B 1 71 ? 11.867 9.305 -16.047 1 72.19 71 PRO B CA 1
ATOM 2528 C C . PRO B 1 71 ? 12.492 9.688 -17.391 1 72.19 71 PRO B C 1
ATOM 2530 O O . PRO B 1 71 ? 13.594 9.234 -17.703 1 72.19 71 PRO B O 1
ATOM 2533 N N . ARG B 1 72 ? 11.766 10.5 -18.078 1 70.38 72 ARG B N 1
ATOM 2534 C CA . ARG B 1 72 ? 12.148 11.078 -19.375 1 70.38 72 ARG B CA 1
ATOM 2535 C C . ARG B 1 72 ? 12.281 9.992 -20.438 1 70.38 72 ARG B C 1
ATOM 2537 O O . ARG B 1 72 ? 12.594 10.289 -21.594 1 70.38 72 ARG B O 1
ATOM 2544 N N . HIS B 1 73 ? 11.984 8.75 -20.016 1 78.81 73 HIS B N 1
ATOM 2545 C CA . HIS B 1 73 ? 12.234 7.691 -20.984 1 78.81 73 HIS B CA 1
ATOM 2546 C C . HIS B 1 73 ? 11.047 6.734 -21.078 1 78.81 73 HIS B C 1
ATOM 2548 O O . HIS B 1 73 ? 11.164 5.645 -21.641 1 78.81 73 HIS B O 1
ATOM 2554 N N . GLY B 1 74 ? 9.984 7.012 -20.422 1 88.25 74 GLY B N 1
ATOM 2555 C CA . GLY B 1 74 ? 8.812 6.168 -20.562 1 88.25 74 GLY B CA 1
ATOM 2556 C C . GLY B 1 74 ? 8.656 5.176 -19.422 1 88.25 74 GLY B C 1
ATOM 2557 O O . GLY B 1 74 ? 8.688 5.559 -18.25 1 88.25 74 GLY B O 1
ATOM 2558 N N . MET B 1 75 ? 8.375 3.824 -19.828 1 93.69 75 MET B N 1
ATOM 2559 C CA . MET B 1 75 ? 8.141 2.791 -18.828 1 93.69 75 MET B CA 1
ATOM 2560 C C . MET B 1 75 ? 9.109 1.627 -19.016 1 93.69 75 MET B C 1
ATOM 2562 O O . MET B 1 75 ? 9.656 1.43 -20.094 1 93.69 75 MET B O 1
ATOM 2566 N N . LYS B 1 76 ? 9.352 0.876 -18.031 1 95.81 76 LYS B N 1
ATOM 2567 C CA . LYS B 1 76 ? 10.164 -0.337 -18.062 1 95.81 76 LYS B CA 1
ATOM 2568 C C . LYS B 1 76 ? 9.578 -1.427 -17.172 1 95.81 76 LYS B C 1
ATOM 2570 O O . LYS B 1 76 ? 8.742 -1.146 -16.312 1 95.81 76 LYS B O 1
ATOM 2575 N N . ILE B 1 77 ? 9.984 -2.633 -17.453 1 95.31 77 ILE B N 1
ATOM 2576 C CA . ILE B 1 77 ? 9.609 -3.73 -16.578 1 95.31 77 ILE B CA 1
ATOM 2577 C C . ILE B 1 77 ? 10.297 -3.564 -15.219 1 95.31 77 ILE B C 1
ATOM 2579 O O . ILE B 1 77 ? 11.508 -3.33 -15.156 1 95.31 77 ILE B O 1
ATOM 2583 N N . LYS B 1 78 ? 9.594 -3.707 -14.18 1 93.88 78 LYS B N 1
ATOM 2584 C CA . LYS B 1 78 ? 10.141 -3.486 -12.844 1 93.88 78 LYS B CA 1
ATOM 2585 C C . LYS B 1 78 ? 11.188 -4.547 -12.5 1 93.88 78 LYS B C 1
ATOM 2587 O O . LYS B 1 78 ? 10.977 -5.734 -12.758 1 93.88 78 LYS B O 1
ATOM 2592 N N . SER B 1 79 ? 12.305 -4.098 -12.039 1 92.19 79 SER B N 1
ATOM 2593 C CA . SER B 1 79 ? 13.352 -4.961 -11.484 1 92.19 79 SER B CA 1
ATOM 2594 C C . SER B 1 79 ? 13.586 -4.668 -10.008 1 92.19 79 SER B C 1
ATOM 2596 O O . SER B 1 79 ? 13.312 -3.562 -9.539 1 92.19 79 SER B O 1
ATOM 2598 N N . ILE B 1 80 ? 13.977 -5.73 -9.328 1 92 80 ILE B N 1
ATOM 2599 C CA . ILE B 1 8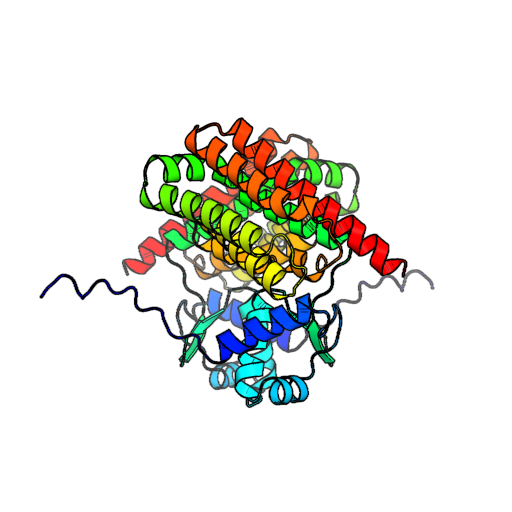0 ? 14.266 -5.531 -7.914 1 92 80 ILE B CA 1
ATOM 2600 C C . ILE B 1 80 ? 15.602 -6.176 -7.566 1 92 80 ILE B C 1
ATOM 2602 O O . ILE B 1 80 ? 16.047 -7.094 -8.25 1 92 80 ILE B O 1
ATOM 2606 N N . ASP B 1 81 ? 16.25 -5.637 -6.578 1 92.75 81 ASP B N 1
ATOM 2607 C CA . ASP B 1 81 ? 17.422 -6.301 -6.016 1 92.75 81 ASP B CA 1
ATOM 2608 C C . ASP B 1 81 ? 17.047 -7.086 -4.758 1 92.75 81 ASP B C 1
ATOM 2610 O O . ASP B 1 81 ? 15.875 -7.176 -4.395 1 92.75 81 ASP B O 1
ATOM 2614 N N . GLU B 1 82 ? 18.016 -7.727 -4.188 1 93.38 82 GLU B N 1
ATOM 2615 C CA . GLU B 1 82 ? 17.797 -8.602 -3.043 1 93.38 82 GLU B CA 1
ATOM 2616 C C . GLU B 1 82 ? 17.172 -7.84 -1.88 1 93.38 82 GLU B C 1
ATOM 2618 O O . GLU B 1 82 ? 16.25 -8.336 -1.229 1 93.38 82 GLU B O 1
ATOM 2623 N N . GLU B 1 83 ? 17.656 -6.668 -1.639 1 94.81 83 GLU B N 1
ATOM 2624 C CA . GLU B 1 83 ? 17.141 -5.855 -0.54 1 94.81 83 GLU B CA 1
ATOM 2625 C C . GLU B 1 83 ? 15.688 -5.469 -0.773 1 94.81 83 GLU B C 1
ATOM 2627 O O . GLU B 1 83 ? 14.867 -5.539 0.144 1 94.81 83 GLU B O 1
ATOM 2632 N N . GLU B 1 84 ? 15.406 -5.109 -1.955 1 93.88 84 GLU B N 1
ATOM 2633 C CA . GLU B 1 84 ? 14.023 -4.766 -2.301 1 93.88 84 GLU B CA 1
ATOM 2634 C C . GLU B 1 84 ? 13.102 -5.969 -2.141 1 93.88 84 GLU B C 1
ATOM 2636 O O . GLU B 1 84 ? 11.969 -5.828 -1.681 1 93.88 84 GLU B O 1
ATOM 2641 N N . ALA B 1 85 ? 13.578 -7.102 -2.555 1 93.81 85 ALA B N 1
ATOM 2642 C CA . ALA B 1 85 ? 12.797 -8.32 -2.381 1 93.81 85 ALA B CA 1
ATOM 2643 C C . ALA B 1 85 ? 12.461 -8.555 -0.909 1 93.81 85 ALA B C 1
ATOM 2645 O O . ALA B 1 85 ? 11.305 -8.805 -0.561 1 93.81 85 ALA B O 1
ATOM 2646 N N . LYS B 1 86 ? 13.438 -8.422 -0.069 1 95.75 86 LYS B N 1
ATOM 2647 C CA . LYS B 1 86 ? 13.234 -8.609 1.365 1 95.75 86 LYS B CA 1
ATOM 2648 C C . LYS B 1 86 ? 12.219 -7.605 1.908 1 95.75 86 LYS B C 1
ATOM 2650 O O . LYS B 1 86 ? 11.359 -7.961 2.717 1 95.75 86 LYS B O 1
ATOM 2655 N N . GLU B 1 87 ? 12.32 -6.387 1.476 1 96.62 87 GLU B N 1
ATOM 2656 C CA . GLU B 1 87 ? 11.398 -5.344 1.908 1 96.62 87 GLU B CA 1
ATOM 2657 C C . GLU B 1 87 ? 9.969 -5.656 1.48 1 96.62 87 GLU B C 1
ATOM 2659 O O . GLU B 1 87 ? 9.039 -5.543 2.281 1 96.62 87 GLU B O 1
ATOM 2664 N N . ILE B 1 88 ? 9.797 -6.059 0.255 1 95.56 88 ILE B N 1
ATOM 2665 C CA . ILE B 1 88 ? 8.477 -6.344 -0.3 1 95.56 88 ILE B CA 1
ATOM 2666 C C . ILE B 1 88 ? 7.848 -7.52 0.449 1 95.56 88 ILE B C 1
ATOM 2668 O O . ILE B 1 88 ? 6.688 -7.449 0.861 1 95.56 88 ILE B O 1
ATOM 2672 N N . PHE B 1 89 ? 8.602 -8.57 0.653 1 96.56 89 PHE B N 1
ATOM 2673 C CA . PHE B 1 89 ? 8.047 -9.75 1.304 1 96.56 89 PHE B CA 1
ATOM 2674 C C . PHE B 1 89 ? 7.789 -9.484 2.783 1 96.56 89 PHE B C 1
ATOM 2676 O O . PHE B 1 89 ? 6.855 -10.039 3.365 1 96.56 89 PHE B O 1
ATOM 2683 N N . SER B 1 90 ? 8.602 -8.617 3.363 1 97.25 90 SER B N 1
ATOM 2684 C CA . SER B 1 90 ? 8.32 -8.188 4.73 1 97.25 90 SER B CA 1
ATOM 2685 C C . SER B 1 90 ? 6.969 -7.488 4.82 1 97.25 90 SER B C 1
ATOM 2687 O O . SER B 1 90 ? 6.23 -7.676 5.789 1 97.25 90 SER B O 1
ATOM 2689 N N . LEU B 1 91 ? 6.645 -6.672 3.859 1 97.38 91 LEU B N 1
ATOM 2690 C CA . LEU B 1 91 ? 5.348 -6.004 3.824 1 97.38 91 LEU B CA 1
ATOM 2691 C C . LEU B 1 91 ? 4.223 -7.016 3.637 1 97.38 91 LEU B C 1
ATOM 2693 O O . LEU B 1 91 ? 3.158 -6.891 4.25 1 97.38 91 LEU B O 1
ATOM 2697 N N . ARG B 1 92 ? 4.438 -7.992 2.795 1 96.88 92 ARG B N 1
ATOM 2698 C CA . ARG B 1 92 ? 3.451 -9.055 2.625 1 96.88 92 ARG B CA 1
ATOM 2699 C C . ARG B 1 92 ? 3.193 -9.773 3.943 1 96.88 92 ARG B C 1
ATOM 2701 O O . ARG B 1 92 ? 2.045 -10.07 4.281 1 96.88 92 ARG B O 1
ATOM 2708 N N . LEU B 1 93 ? 4.293 -10.07 4.613 1 97.75 93 LEU B N 1
ATOM 2709 C CA . LEU B 1 93 ? 4.156 -10.742 5.898 1 97.75 93 LEU B CA 1
ATOM 2710 C C . LEU B 1 93 ? 3.391 -9.867 6.887 1 97.75 93 LEU B C 1
ATOM 2712 O O . LEU B 1 93 ? 2.529 -10.359 7.621 1 97.75 93 LEU B O 1
ATOM 2716 N N . MET B 1 94 ? 3.674 -8.586 6.918 1 98 94 MET B N 1
ATOM 2717 C CA . MET B 1 94 ? 2.957 -7.633 7.758 1 98 94 MET B CA 1
ATOM 2718 C C . MET B 1 94 ? 1.454 -7.711 7.508 1 98 94 MET B C 1
ATOM 2720 O O . MET B 1 94 ? 0.668 -7.82 8.453 1 98 94 MET B O 1
ATOM 2724 N N . MET B 1 95 ? 1.051 -7.715 6.293 1 97.81 95 MET B N 1
ATOM 2725 C CA . MET B 1 95 ? -0.357 -7.77 5.91 1 97.81 95 MET B CA 1
ATOM 2726 C C . MET B 1 95 ? -0.984 -9.094 6.332 1 97.81 95 MET B C 1
ATOM 2728 O O . MET B 1 95 ? -2.104 -9.125 6.848 1 97.81 95 MET B O 1
ATOM 2732 N N . ASP B 1 96 ? -0.253 -10.164 6.156 1 97.5 96 ASP B N 1
ATOM 2733 C CA . ASP B 1 96 ? -0.765 -11.508 6.422 1 97.5 96 ASP B CA 1
ATOM 2734 C C . ASP B 1 96 ? -0.97 -11.727 7.918 1 97.5 96 ASP B C 1
ATOM 2736 O O . ASP B 1 96 ? -1.866 -12.469 8.32 1 97.5 96 ASP B O 1
ATOM 2740 N N . LEU B 1 97 ? -0.152 -11.062 8.695 1 98.5 97 LEU B N 1
ATOM 2741 C CA . LEU B 1 97 ? -0.121 -11.375 10.125 1 98.5 97 LEU B CA 1
ATOM 2742 C C . LEU B 1 97 ? -1.094 -10.492 10.891 1 98.5 97 LEU B C 1
ATOM 2744 O O . LEU B 1 97 ? -1.551 -10.859 11.977 1 98.5 97 LEU B O 1
ATOM 2748 N N . TYR B 1 98 ? -1.41 -9.359 10.391 1 98.19 98 TYR B N 1
ATOM 2749 C CA . TYR B 1 98 ? -2.062 -8.336 11.211 1 98.19 98 TYR B CA 1
ATOM 2750 C C . TYR B 1 98 ? -3.484 -8.75 11.562 1 98.19 98 TYR B C 1
ATOM 2752 O O . TYR B 1 98 ? -3.955 -8.492 12.672 1 98.19 98 TYR B O 1
ATOM 2760 N N . TYR B 1 99 ? -4.18 -9.477 10.664 1 97.44 99 TYR B N 1
ATOM 2761 C CA . TYR B 1 99 ? -5.605 -9.742 10.844 1 97.44 99 TYR B CA 1
ATOM 2762 C C . TYR B 1 99 ? -5.859 -11.219 11.109 1 97.44 99 TYR B C 1
ATOM 2764 O O . TYR B 1 99 ? -6.91 -11.75 10.742 1 97.44 99 TYR B O 1
ATOM 2772 N N . THR B 1 100 ? -4.902 -11.898 11.641 1 98.56 100 THR B N 1
ATOM 2773 C CA . THR B 1 100 ? -5.027 -13.344 11.797 1 98.56 100 THR B CA 1
ATOM 2774 C C . THR B 1 100 ? -6.25 -13.695 12.641 1 98.56 100 THR B C 1
ATOM 2776 O O . THR B 1 100 ? -6.973 -14.641 12.328 1 98.56 100 THR B O 1
ATOM 2779 N N . LYS B 1 101 ? -6.555 -12.914 13.695 1 98.06 101 LYS B N 1
ATOM 2780 C CA . LYS B 1 101 ? -7.711 -13.188 14.539 1 98.06 101 LYS B CA 1
ATOM 2781 C C . LYS B 1 101 ? -9.016 -13.023 13.766 1 98.06 101 LYS B C 1
ATOM 2783 O O . LYS B 1 101 ? -9.883 -13.891 13.805 1 98.06 101 LYS B O 1
ATOM 2788 N N . GLU B 1 102 ? -9.125 -11.938 13.07 1 98.06 102 GLU B N 1
ATOM 2789 C CA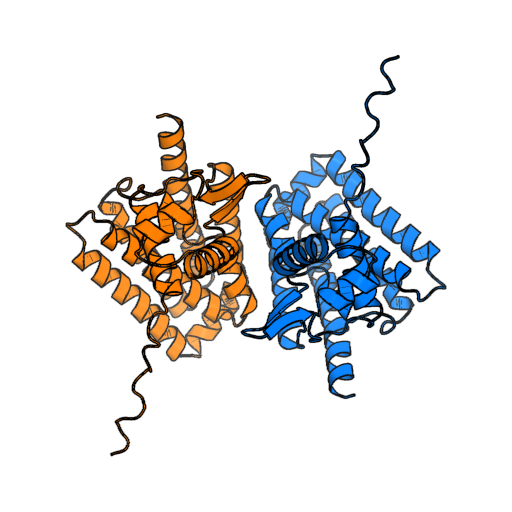 . GLU B 1 102 ? -10.32 -11.656 12.273 1 98.06 102 GLU B CA 1
ATOM 2790 C C . GLU B 1 102 ? -10.523 -12.711 11.188 1 98.06 102 GLU B C 1
ATOM 2792 O O . GLU B 1 102 ? -11.656 -13.109 10.914 1 98.06 102 GLU B O 1
ATOM 2797 N N . ILE B 1 103 ? -9.453 -13.141 10.555 1 98.62 103 ILE B N 1
ATOM 2798 C CA . ILE B 1 103 ? -9.508 -14.109 9.461 1 98.62 103 ILE B CA 1
ATOM 2799 C C . ILE B 1 103 ? -9.992 -15.453 9.992 1 98.62 103 ILE B C 1
ATOM 2801 O O . ILE B 1 103 ? -10.883 -16.078 9.398 1 98.62 103 ILE B O 1
ATOM 2805 N N . ILE B 1 104 ? -9.453 -15.906 11.117 1 98.69 104 ILE B N 1
ATOM 2806 C CA . ILE B 1 104 ? -9.898 -17.156 11.734 1 98.69 104 ILE B CA 1
ATOM 2807 C C . ILE B 1 104 ? -11.391 -17.078 12.047 1 98.69 104 ILE B C 1
ATOM 2809 O O . ILE B 1 104 ? -12.148 -17.984 11.727 1 98.69 104 ILE B O 1
ATOM 2813 N N . GLU B 1 105 ? -11.805 -16 12.633 1 98.44 105 GLU B N 1
ATOM 2814 C CA . GLU B 1 105 ? -13.203 -15.82 13.008 1 98.44 105 GLU B CA 1
ATOM 2815 C C . GLU B 1 105 ? -14.109 -15.828 11.773 1 98.44 105 GLU B C 1
ATOM 2817 O O . GLU B 1 105 ? -15.164 -16.469 11.781 1 98.44 105 GLU B O 1
ATOM 2822 N N . ALA B 1 106 ? -13.711 -15.141 10.734 1 98.25 106 ALA B N 1
ATOM 2823 C CA . ALA B 1 106 ? -14.508 -15.047 9.508 1 98.25 106 ALA B CA 1
ATOM 2824 C C . ALA B 1 106 ? -14.68 -16.422 8.867 1 98.25 106 ALA B C 1
ATOM 2826 O O . ALA B 1 106 ? -15.781 -16.781 8.453 1 98.25 106 ALA B O 1
ATOM 2827 N N . VAL B 1 107 ? -13.602 -17.156 8.75 1 98.38 107 VAL B N 1
ATOM 2828 C CA . VAL B 1 107 ? -13.641 -18.453 8.109 1 98.38 107 VAL B CA 1
ATOM 2829 C C . VAL B 1 107 ? -14.477 -19.422 8.953 1 98.38 107 VAL B C 1
ATOM 2831 O O . VAL B 1 107 ? -15.18 -20.281 8.414 1 98.38 107 VAL B O 1
ATOM 2834 N N . HIS B 1 108 ? -14.375 -19.266 10.242 1 97.62 108 HIS B N 1
ATOM 2835 C CA . HIS B 1 108 ? -15.141 -20.109 11.148 1 97.62 108 HIS B CA 1
ATOM 2836 C C . HIS B 1 108 ? -16.641 -19.859 11 1 97.62 108 HIS B C 1
ATOM 2838 O O . HIS B 1 108 ? -17.438 -20.781 11.109 1 97.62 108 HIS B O 1
ATOM 2844 N N . THR B 1 109 ? -17.047 -18.656 10.75 1 97.81 109 THR B N 1
ATOM 2845 C CA . THR B 1 109 ? -18.453 -18.297 10.797 1 97.81 109 THR B CA 1
ATOM 2846 C C . THR B 1 109 ? -19.047 -18.25 9.391 1 97.81 109 THR B C 1
ATOM 2848 O O . THR B 1 109 ? -20.266 -18.188 9.234 1 97.81 109 THR B O 1
ATOM 2851 N N . ASN B 1 110 ? -18.266 -18.25 8.406 1 97.69 110 ASN B N 1
ATOM 2852 C CA . ASN B 1 110 ? -18.703 -18.125 7.023 1 97.69 110 ASN B CA 1
ATOM 2853 C C . ASN B 1 110 ? -18.25 -19.328 6.184 1 97.69 110 ASN B C 1
ATOM 2855 O O . ASN B 1 110 ? -17.141 -19.328 5.672 1 97.69 110 ASN B O 1
ATOM 2859 N N . ASN B 1 111 ? -19.078 -20.125 5.855 1 97.06 111 ASN B N 1
ATOM 2860 C CA . ASN B 1 111 ? -18.766 -21.359 5.141 1 97.06 111 ASN B CA 1
ATOM 2861 C C . ASN B 1 111 ? -18.344 -21.078 3.699 1 97.06 111 ASN B C 1
ATOM 2863 O O . ASN B 1 111 ? -17.531 -21.797 3.135 1 97.06 111 ASN B O 1
ATOM 2867 N N . THR B 1 112 ? -18.891 -20.031 3.164 1 97.81 112 THR B N 1
ATOM 2868 C CA . THR B 1 112 ? -18.531 -19.688 1.794 1 97.81 112 THR B CA 1
ATOM 2869 C C . THR B 1 112 ? -17.047 -19.344 1.691 1 97.81 112 THR B C 1
ATOM 2871 O O . THR B 1 112 ? -16.359 -19.781 0.761 1 97.81 112 THR B O 1
ATOM 2874 N N . LEU B 1 113 ? -16.547 -18.641 2.666 1 97.56 113 LEU B N 1
ATOM 2875 C CA . LEU B 1 113 ? -15.125 -18.297 2.689 1 97.56 113 LEU B CA 1
ATOM 2876 C C . LEU B 1 113 ? -14.266 -19.531 2.938 1 97.56 113 LEU B C 1
ATOM 2878 O O . LEU B 1 113 ? -13.227 -19.703 2.305 1 97.56 113 LEU B O 1
ATOM 2882 N N . ARG B 1 114 ? -14.703 -20.312 3.809 1 97.88 114 ARG B N 1
ATOM 2883 C CA . ARG B 1 114 ? -14.016 -21.562 4.121 1 97.88 114 ARG B CA 1
ATOM 2884 C C . ARG B 1 114 ? -13.867 -22.438 2.877 1 97.88 114 ARG B C 1
ATOM 2886 O O . ARG B 1 114 ? -12.766 -22.891 2.561 1 97.88 114 ARG B O 1
ATOM 2893 N N . GLU B 1 115 ? -14.953 -22.594 2.182 1 98.12 115 GLU B N 1
ATOM 2894 C CA . GLU B 1 115 ? -14.969 -23.406 0.976 1 98.12 115 GLU B CA 1
ATOM 2895 C C . GLU B 1 115 ? -14.109 -22.797 -0.123 1 98.12 115 GLU B C 1
ATOM 2897 O O . GLU B 1 115 ? -13.43 -23.5 -0.866 1 98.12 115 GLU B O 1
ATOM 2902 N N . ALA B 1 116 ? -14.18 -21.5 -0.237 1 98.19 116 ALA B N 1
ATOM 2903 C CA . ALA B 1 116 ? -13.391 -20.828 -1.258 1 98.19 116 ALA B CA 1
ATOM 2904 C C . ALA B 1 116 ? -11.898 -21.078 -1.056 1 98.19 116 ALA B C 1
ATOM 2906 O O . ALA B 1 116 ? -11.172 -21.359 -2.014 1 98.19 116 ALA B O 1
ATOM 2907 N N . LEU B 1 117 ? -11.445 -21.016 0.187 1 98.44 117 LEU B N 1
ATOM 2908 C CA . LEU B 1 117 ? -10.047 -21.266 0.501 1 98.44 117 LEU B CA 1
ATOM 2909 C C . LEU B 1 117 ? -9.664 -22.719 0.219 1 98.44 117 LEU B C 1
ATOM 2911 O O . LEU B 1 117 ? -8.641 -22.984 -0.414 1 98.44 117 LEU B O 1
ATOM 2915 N N . GLU B 1 118 ? -10.461 -23.562 0.648 1 98.19 118 GLU B N 1
ATOM 2916 C CA . GLU B 1 118 ? -10.211 -25 0.448 1 98.19 118 GLU B CA 1
ATOM 2917 C C . GLU B 1 118 ? -10.188 -25.344 -1.037 1 98.19 118 GLU B C 1
ATOM 2919 O O . GLU B 1 118 ? -9.289 -26.062 -1.496 1 98.19 118 GLU B O 1
ATOM 2924 N N . ASN B 1 119 ? -11.156 -24.844 -1.726 1 98.62 119 ASN B N 1
ATOM 2925 C CA . ASN B 1 119 ? -11.227 -25.094 -3.16 1 98.62 119 ASN B CA 1
ATOM 2926 C C . ASN B 1 119 ? -10.008 -24.547 -3.891 1 98.62 119 ASN B C 1
ATOM 2928 O O . ASN B 1 119 ? -9.484 -25.188 -4.805 1 98.62 119 ASN B O 1
ATOM 2932 N N . ASN B 1 120 ? -9.594 -23.359 -3.498 1 98.56 120 ASN B N 1
ATOM 2933 C CA . ASN B 1 120 ? -8.406 -22.797 -4.129 1 98.56 120 ASN B CA 1
ATOM 2934 C C . ASN B 1 120 ? -7.188 -23.688 -3.951 1 98.56 120 ASN B C 1
ATOM 2936 O O . ASN B 1 120 ? -6.477 -23.969 -4.918 1 98.56 120 ASN B O 1
ATOM 2940 N N . VAL B 1 121 ? -6.949 -24.172 -2.74 1 98.12 121 VAL B N 1
ATOM 2941 C CA . VAL B 1 121 ? -5.773 -24.984 -2.447 1 98.12 121 VAL B CA 1
ATOM 2942 C C . VAL B 1 121 ? -5.859 -26.312 -3.207 1 98.12 121 VAL B C 1
ATOM 2944 O O . VAL B 1 121 ? -4.871 -26.766 -3.785 1 98.12 121 VAL B O 1
ATOM 2947 N N . ASN B 1 122 ? -7.039 -26.859 -3.24 1 98.12 122 ASN B N 1
ATOM 2948 C CA . ASN B 1 122 ? -7.234 -28.125 -3.949 1 98.12 122 ASN B CA 1
ATOM 2949 C C . ASN B 1 122 ? -7.031 -27.969 -5.453 1 98.12 122 ASN B C 1
ATOM 2951 O O . ASN B 1 122 ? -6.359 -28.781 -6.086 1 98.12 122 ASN B O 1
ATOM 2955 N N . GLU B 1 123 ? -7.598 -26.938 -5.973 1 98.12 123 GLU B N 1
ATOM 2956 C CA . GLU B 1 123 ? -7.434 -26.672 -7.398 1 98.12 123 GLU B CA 1
ATOM 2957 C C . GLU B 1 123 ? -5.973 -26.406 -7.746 1 98.12 123 GLU B C 1
ATOM 2959 O O . GLU B 1 123 ? -5.484 -26.859 -8.781 1 98.12 123 GLU B O 1
ATOM 2964 N N . HIS B 1 124 ? -5.348 -25.625 -6.875 1 96.94 124 HIS B N 1
ATOM 2965 C CA . HIS B 1 124 ? -3.93 -25.344 -7.082 1 96.94 124 HIS B CA 1
ATOM 2966 C C . HIS B 1 124 ? -3.115 -26.625 -7.109 1 96.94 124 HIS B C 1
ATOM 2968 O O . HIS B 1 124 ? -2.26 -26.812 -7.98 1 96.94 124 HIS B O 1
ATOM 2974 N N . TYR B 1 125 ? -3.387 -27.516 -6.191 1 95.75 125 TYR B N 1
ATOM 2975 C CA . TYR B 1 125 ? -2.707 -28.797 -6.133 1 95.75 125 TYR B CA 1
ATOM 2976 C C . TYR B 1 125 ? -2.93 -29.594 -7.418 1 95.75 125 TYR B C 1
ATOM 2978 O O . TYR B 1 125 ? -1.981 -30.125 -7.996 1 95.75 125 TYR B O 1
ATOM 2986 N N . GLU B 1 126 ? -4.141 -29.672 -7.891 1 96.38 126 GLU B N 1
ATOM 2987 C CA . GLU B 1 126 ? -4.484 -30.438 -9.086 1 96.38 126 GLU B CA 1
ATOM 2988 C C . GLU B 1 126 ? -3.803 -29.859 -10.328 1 96.38 126 GLU B C 1
ATOM 2990 O O . GLU B 1 126 ? -3.361 -30.594 -11.203 1 96.38 126 GLU B O 1
ATOM 2995 N N . ILE B 1 127 ? -3.773 -28.578 -10.398 1 94.5 127 ILE B N 1
ATOM 2996 C CA . ILE B 1 127 ? -3.137 -27.922 -11.531 1 94.5 127 ILE B CA 1
ATOM 2997 C C . ILE B 1 127 ? -1.64 -28.219 -11.531 1 94.5 127 ILE B C 1
ATOM 2999 O O . ILE B 1 127 ? -1.051 -28.484 -12.586 1 94.5 127 ILE B O 1
ATOM 3003 N N . MET B 1 128 ? -1.011 -28.141 -10.359 1 92.06 128 MET B N 1
ATOM 3004 C CA . MET B 1 128 ? 0.411 -28.469 -10.258 1 92.06 128 MET B CA 1
ATOM 3005 C C . MET B 1 128 ? 0.67 -29.922 -10.633 1 92.06 128 MET B C 1
ATOM 3007 O O . MET B 1 128 ? 1.68 -30.234 -11.266 1 92.06 128 MET B O 1
ATOM 3011 N N . LYS B 1 129 ? -0.237 -30.781 -10.266 1 93.19 129 LYS B N 1
ATOM 3012 C CA . LYS B 1 129 ? -0.134 -32.188 -10.625 1 93.19 129 LYS B CA 1
ATOM 3013 C C . LYS B 1 129 ? -0.246 -32.375 -12.141 1 93.19 129 LYS B C 1
ATOM 3015 O O . LYS B 1 129 ? 0.496 -33.156 -12.727 1 93.19 129 LYS B O 1
ATOM 3020 N N . LYS B 1 130 ? -1.147 -31.656 -12.711 1 93.62 130 LYS B N 1
ATOM 3021 C CA . LYS B 1 130 ? -1.354 -31.719 -14.156 1 93.62 130 LYS B CA 1
ATOM 3022 C C . LYS B 1 130 ? -0.074 -31.359 -14.906 1 93.62 130 LYS B C 1
ATOM 3024 O O . LYS B 1 130 ? 0.247 -31.984 -15.922 1 93.62 130 LYS B O 1
ATOM 3029 N N . TYR B 1 131 ? 0.703 -30.375 -14.32 1 90.75 131 TYR B N 1
ATOM 3030 C CA . TYR B 1 131 ? 1.895 -29.891 -15.008 1 90.75 131 TYR B CA 1
ATOM 3031 C C . TYR B 1 131 ? 3.158 -30.484 -14.398 1 90.75 131 TYR B C 1
ATOM 3033 O O . TYR B 1 131 ? 4.258 -29.969 -14.609 1 90.75 131 TYR B O 1
ATOM 3041 N N . GLU B 1 132 ? 3.039 -31.453 -13.578 1 87.25 132 GLU B N 1
ATOM 3042 C CA . GLU B 1 132 ? 4.125 -31.953 -12.75 1 87.25 132 GLU B CA 1
ATOM 3043 C C . GLU B 1 132 ? 5.332 -32.344 -13.602 1 87.25 132 GLU B C 1
ATOM 3045 O O . GLU B 1 132 ? 6.48 -32.156 -13.18 1 87.25 132 GLU B O 1
ATOM 3050 N N . ASN B 1 133 ? 5.141 -32.781 -14.844 1 86.5 133 ASN B N 1
ATOM 3051 C CA . ASN B 1 133 ? 6.242 -33.25 -15.68 1 86.5 133 ASN B CA 1
ATOM 3052 C C . ASN B 1 133 ? 6.559 -32.219 -16.781 1 86.5 133 ASN B C 1
ATOM 3054 O O . ASN B 1 133 ? 7.219 -32.562 -17.766 1 86.5 133 ASN B O 1
ATOM 3058 N N . GLU B 1 134 ? 6.09 -31.016 -16.594 1 85.44 134 GLU B N 1
ATOM 3059 C CA . GLU B 1 134 ? 6.309 -29.969 -17.578 1 85.44 134 GLU B CA 1
ATOM 3060 C C . GLU B 1 134 ? 7.023 -28.766 -16.953 1 85.44 134 GLU B C 1
ATOM 3062 O O . GLU B 1 134 ? 7.004 -28.578 -15.742 1 85.44 134 GLU B O 1
ATOM 3067 N N . ASN B 1 135 ? 7.789 -28.078 -17.734 1 85.12 135 ASN B N 1
ATOM 3068 C CA . ASN B 1 135 ? 8.422 -26.812 -17.359 1 85.12 135 ASN B CA 1
ATOM 3069 C C . ASN B 1 135 ? 8.117 -25.703 -18.344 1 85.12 135 ASN B C 1
ATOM 3071 O O . ASN B 1 135 ? 9.031 -25.125 -18.938 1 85.12 135 ASN B O 1
ATOM 3075 N N . THR B 1 136 ? 6.812 -25.516 -18.422 1 89.44 136 THR B N 1
ATOM 3076 C CA . THR B 1 136 ? 6.309 -24.562 -19.406 1 89.44 136 THR B CA 1
ATOM 3077 C C . THR B 1 136 ? 5.961 -23.234 -18.75 1 89.44 136 THR B C 1
ATOM 3079 O O . THR B 1 136 ? 5.785 -23.156 -17.531 1 89.44 136 THR B O 1
ATOM 3082 N N . VAL B 1 137 ? 5.852 -22.234 -19.531 1 92.25 137 VAL B N 1
ATOM 3083 C CA . VAL B 1 137 ? 5.426 -20.906 -19.062 1 92.25 137 VAL B CA 1
ATOM 3084 C C . VAL B 1 137 ? 4.023 -21 -18.469 1 92.25 137 VAL B C 1
ATOM 3086 O O . VAL B 1 137 ? 3.715 -20.344 -17.469 1 92.25 137 VAL B O 1
ATOM 3089 N N . GLU B 1 138 ? 3.203 -21.828 -19.031 1 92.38 138 GLU B N 1
ATOM 3090 C CA . GLU B 1 138 ? 1.823 -22 -18.578 1 92.38 138 GLU B CA 1
ATOM 3091 C C . GLU B 1 138 ? 1.767 -22.531 -17.156 1 92.38 138 GLU B C 1
ATOM 3093 O O . GLU B 1 138 ? 0.91 -22.125 -16.375 1 92.38 138 GLU B O 1
ATOM 3098 N N . LYS B 1 139 ? 2.645 -23.453 -16.875 1 91.56 139 LYS B N 1
ATOM 3099 C CA . LYS B 1 139 ? 2.723 -23.969 -15.523 1 91.56 139 LYS B CA 1
ATOM 3100 C C . LYS B 1 139 ? 2.965 -22.844 -14.516 1 91.56 139 LYS B C 1
ATOM 3102 O O . LYS B 1 139 ? 2.262 -22.75 -13.508 1 91.56 139 LYS B O 1
ATOM 3107 N N . TYR B 1 140 ? 3.893 -21.969 -14.844 1 91.06 140 TYR B N 1
ATOM 3108 C CA . TYR B 1 140 ? 4.258 -20.875 -13.945 1 91.06 140 TYR B CA 1
ATOM 3109 C C . TYR B 1 140 ? 3.152 -19.828 -13.875 1 91.06 140 TYR B C 1
ATOM 3111 O O . TYR B 1 140 ? 2.906 -19.25 -12.82 1 91.06 140 TYR B O 1
ATOM 3119 N N . MET B 1 141 ? 2.492 -19.609 -15 1 93 141 MET B N 1
ATOM 3120 C CA . MET B 1 141 ? 1.355 -18.703 -15.023 1 93 141 MET B CA 1
ATOM 3121 C C . MET B 1 141 ? 0.232 -19.203 -14.125 1 93 141 MET B C 1
ATOM 3123 O O . MET B 1 141 ? -0.318 -18.453 -13.32 1 93 141 MET B O 1
ATOM 3127 N N . GLU B 1 142 ? -0.054 -20.438 -14.273 1 93.38 142 GLU B N 1
ATOM 3128 C CA . GLU B 1 142 ? -1.118 -21.016 -13.469 1 93.38 142 GLU B CA 1
ATOM 3129 C C . GLU B 1 142 ? -0.756 -21 -11.984 1 93.38 142 GLU B C 1
ATOM 3131 O O . GLU B 1 142 ? -1.61 -20.75 -11.133 1 93.38 142 GLU B O 1
ATOM 3136 N N . ASN B 1 143 ? 0.492 -21.359 -11.672 1 93 143 ASN B N 1
ATOM 3137 C CA . ASN B 1 143 ? 0.953 -21.281 -10.289 1 93 143 ASN B CA 1
ATOM 3138 C C . ASN B 1 143 ? 0.763 -19.891 -9.703 1 93 143 ASN B C 1
ATOM 3140 O O . ASN B 1 143 ? 0.228 -19.734 -8.602 1 93 143 ASN B O 1
ATOM 3144 N N . TYR B 1 144 ? 1.177 -18.891 -10.477 1 93.12 144 TYR B N 1
ATOM 3145 C CA . TYR B 1 144 ? 1.027 -17.516 -10.031 1 93.12 144 TYR B CA 1
ATOM 3146 C C . TYR B 1 144 ? -0.439 -17.172 -9.789 1 93.12 144 TYR B C 1
ATOM 3148 O O . TYR B 1 144 ? -0.791 -16.625 -8.742 1 93.12 144 TYR B O 1
ATOM 3156 N N . ILE B 1 145 ? -1.302 -17.469 -10.734 1 95.06 145 ILE B N 1
ATOM 3157 C CA . ILE B 1 145 ? -2.715 -17.109 -10.672 1 95.06 145 ILE B CA 1
ATOM 3158 C C . ILE B 1 145 ? -3.346 -17.719 -9.422 1 95.06 145 ILE B C 1
ATOM 3160 O O . ILE B 1 145 ? -4.023 -17.016 -8.664 1 95.06 145 ILE B O 1
ATOM 3164 N N . HIS B 1 146 ? -3.068 -18.922 -9.125 1 96.12 146 HIS B N 1
ATOM 3165 C CA . HIS B 1 146 ? -3.674 -19.594 -7.98 1 96.12 146 HIS B CA 1
ATOM 3166 C C . HIS B 1 146 ? -3.053 -19.109 -6.672 1 96.12 146 HIS B C 1
ATOM 3168 O O . HIS B 1 146 ? -3.752 -18.969 -5.668 1 96.12 146 HIS B O 1
ATOM 3174 N N . ASP B 1 147 ? -1.75 -18.938 -6.668 1 95.25 147 ASP B N 1
ATOM 3175 C CA . ASP B 1 147 ? -1.059 -18.422 -5.488 1 95.25 147 ASP B CA 1
ATOM 3176 C C . ASP B 1 147 ? -1.573 -17.031 -5.105 1 95.25 147 ASP B C 1
ATOM 3178 O O . ASP B 1 147 ? -1.931 -16.797 -3.949 1 95.25 147 ASP B O 1
ATOM 3182 N N . ALA B 1 148 ? -1.618 -16.172 -6.086 1 95 148 ALA B N 1
ATOM 3183 C CA . ALA B 1 148 ? -2.107 -14.812 -5.859 1 95 148 ALA B CA 1
ATOM 3184 C C . ALA B 1 148 ? -3.555 -14.82 -5.375 1 95 148 ALA B C 1
ATOM 3186 O O . ALA B 1 148 ? -3.924 -14.055 -4.484 1 95 148 ALA B O 1
ATOM 3187 N N . LYS B 1 149 ? -4.332 -15.656 -5.965 1 97 149 LYS B N 1
ATOM 3188 C CA . LYS B 1 149 ? -5.73 -15.773 -5.562 1 97 149 LYS B CA 1
ATOM 3189 C C . LYS B 1 149 ? -5.855 -16.266 -4.129 1 97 149 LYS B C 1
ATOM 3191 O O . LYS B 1 149 ? -6.746 -15.844 -3.391 1 97 149 LYS B O 1
ATOM 3196 N N . PHE B 1 150 ? -5.016 -17.203 -3.713 1 98.31 150 PHE B N 1
ATOM 3197 C CA . PHE B 1 150 ? -5.016 -17.688 -2.334 1 98.31 150 PHE B CA 1
ATOM 3198 C C . PHE B 1 150 ? -4.824 -16.516 -1.361 1 98.31 150 PHE B C 1
ATOM 3200 O O . PHE B 1 150 ? -5.602 -16.359 -0.419 1 98.31 150 PHE B O 1
ATOM 3207 N N . HIS B 1 151 ? -3.807 -15.766 -1.578 1 97.75 151 HIS B N 1
ATOM 3208 C CA . HIS B 1 151 ? -3.492 -14.656 -0.682 1 97.75 151 HIS B CA 1
ATOM 3209 C C . HIS B 1 151 ? -4.594 -13.602 -0.706 1 97.75 151 HIS B C 1
ATOM 3211 O O . HIS B 1 151 ? -4.914 -13.016 0.329 1 97.75 151 HIS B O 1
ATOM 3217 N N . GLU B 1 152 ? -5.113 -13.383 -1.883 1 97.19 152 GLU B N 1
ATOM 3218 C CA . GLU B 1 152 ? -6.238 -12.453 -1.98 1 97.19 152 GLU B CA 1
ATOM 3219 C C . GLU B 1 152 ? -7.418 -12.93 -1.139 1 97.19 152 GLU B C 1
ATOM 3221 O O . GLU B 1 152 ? -8.008 -12.156 -0.385 1 97.19 152 GLU B O 1
ATOM 3226 N N . LEU B 1 153 ? -7.777 -14.195 -1.286 1 97.88 153 LEU B N 1
ATOM 3227 C CA . LEU B 1 153 ? -8.875 -14.773 -0.517 1 97.88 153 LEU B CA 1
ATOM 3228 C C . LEU B 1 153 ? -8.586 -14.695 0.979 1 97.88 153 LEU B C 1
ATOM 3230 O O . LEU B 1 153 ? -9.469 -14.32 1.762 1 97.88 153 LEU B O 1
ATOM 3234 N N . TYR B 1 154 ? -7.398 -15.039 1.309 1 98.69 154 TYR B N 1
ATOM 3235 C CA . TYR B 1 154 ? -6.965 -14.977 2.699 1 98.69 154 TYR B CA 1
ATOM 3236 C C . TYR B 1 154 ? -7.164 -13.57 3.266 1 98.69 154 TYR B C 1
ATOM 3238 O O . TYR B 1 154 ? -7.781 -13.406 4.32 1 98.69 154 TYR B O 1
ATOM 3246 N N . LEU B 1 155 ? -6.707 -12.594 2.572 1 98.38 155 LEU B N 1
ATOM 3247 C CA . LEU B 1 155 ? -6.785 -11.219 3.047 1 98.38 155 LEU B CA 1
ATOM 3248 C C . LEU B 1 155 ? -8.219 -10.711 3.01 1 98.38 155 LEU B C 1
ATOM 3250 O O . LEU B 1 155 ? -8.617 -9.891 3.84 1 98.38 155 LEU B O 1
ATOM 3254 N N . LYS B 1 156 ? -8.992 -11.18 2.039 1 97.62 156 LYS B N 1
ATOM 3255 C CA . LYS B 1 156 ? -10.406 -10.82 1.981 1 97.62 156 LYS B CA 1
ATOM 3256 C C . LYS B 1 156 ? -11.125 -11.203 3.273 1 97.62 156 LYS B C 1
ATOM 3258 O O . LYS B 1 156 ? -12.055 -10.516 3.701 1 97.62 156 LYS B O 1
ATOM 3263 N N . CYS B 1 157 ? -10.703 -12.25 3.889 1 98 157 CYS B N 1
ATOM 3264 C CA . CYS B 1 157 ? -11.305 -12.742 5.125 1 98 157 CYS B CA 1
ATOM 3265 C C . CYS B 1 157 ? -11.07 -11.766 6.27 1 98 157 CYS B C 1
ATOM 3267 O O . CYS B 1 157 ? -11.727 -11.852 7.309 1 98 157 CYS B O 1
ATOM 3269 N N . SER B 1 158 ? -10.133 -10.82 6.129 1 97.56 158 SER B N 1
ATOM 3270 C CA . SER B 1 158 ? -9.906 -9.797 7.145 1 97.56 158 SER B CA 1
ATOM 3271 C C . SER B 1 158 ? -11.109 -8.867 7.266 1 97.56 158 SER B C 1
ATOM 3273 O O . SER B 1 158 ? -11.281 -8.195 8.281 1 97.56 158 SER B O 1
ATOM 3275 N N . GLY B 1 159 ? -11.898 -8.75 6.121 1 96.31 159 GLY B N 1
ATOM 3276 C CA . GLY B 1 159 ? -13.016 -7.82 6.062 1 96.31 159 GLY B CA 1
ATOM 3277 C C . GLY B 1 159 ? -12.594 -6.414 5.668 1 96.31 159 GLY B C 1
ATOM 3278 O O . GLY B 1 159 ? -13.43 -5.516 5.582 1 96.31 159 GLY B O 1
ATOM 3279 N N . ASN B 1 160 ? -11.398 -6.188 5.461 1 97.31 160 ASN B N 1
ATOM 3280 C CA . ASN B 1 160 ? -10.883 -4.887 5.051 1 97.31 160 ASN B CA 1
ATOM 3281 C C . ASN B 1 160 ? -10.633 -4.832 3.545 1 97.31 160 ASN B C 1
ATOM 3283 O O . ASN B 1 160 ? -9.633 -5.367 3.057 1 97.31 160 ASN B O 1
ATOM 3287 N N . ARG B 1 161 ? -11.438 -4.152 2.838 1 95.38 161 ARG B N 1
ATOM 3288 C CA . ARG B 1 161 ? -11.359 -4.109 1.382 1 95.38 161 ARG B CA 1
ATOM 3289 C C . ARG B 1 161 ? -10.109 -3.371 0.919 1 95.38 161 ARG B C 1
ATOM 3291 O O . ARG B 1 161 ? -9.531 -3.709 -0.113 1 95.38 161 ARG B O 1
ATOM 3298 N N . LYS B 1 162 ? -9.68 -2.393 1.679 1 95.38 162 LYS B N 1
ATOM 3299 C CA . LYS B 1 162 ? -8.5 -1.607 1.326 1 95.38 162 LYS B CA 1
ATOM 3300 C C . LYS B 1 162 ? -7.227 -2.436 1.467 1 95.38 162 LYS B C 1
ATOM 3302 O O . LYS B 1 162 ? -6.258 -2.221 0.736 1 95.38 162 LYS B O 1
ATOM 3307 N N . LEU B 1 163 ? -7.234 -3.359 2.357 1 97.12 163 LEU B N 1
ATOM 3308 C CA . LEU B 1 163 ? -6.105 -4.266 2.52 1 97.12 163 LEU B CA 1
ATOM 3309 C C . LEU B 1 163 ? -5.875 -5.082 1.253 1 97.12 163 LEU B C 1
ATOM 3311 O O . LEU B 1 163 ? -4.73 -5.27 0.828 1 97.12 163 LEU B O 1
ATOM 3315 N N . VAL B 1 164 ? -6.945 -5.559 0.65 1 95.62 164 VAL B N 1
ATOM 3316 C CA . VAL B 1 164 ? -6.863 -6.34 -0.579 1 95.62 164 VAL B CA 1
ATOM 3317 C C . VAL B 1 164 ? -6.309 -5.477 -1.707 1 95.62 164 VAL B C 1
ATOM 3319 O O . VAL B 1 164 ? -5.465 -5.926 -2.486 1 95.62 164 VAL B O 1
ATOM 3322 N N . GLU B 1 165 ? -6.723 -4.227 -1.751 1 92.44 165 GLU B N 1
ATOM 3323 C CA . GLU B 1 165 ? -6.191 -3.287 -2.736 1 92.44 165 GLU B CA 1
ATOM 3324 C C . GLU B 1 165 ? -4.695 -3.061 -2.535 1 92.44 165 GLU B C 1
ATOM 3326 O O . GLU B 1 165 ? -3.934 -3.025 -3.504 1 92.44 165 GLU B O 1
ATOM 3331 N N . LEU B 1 166 ? -4.383 -2.91 -1.301 1 93.88 166 LEU B N 1
ATOM 3332 C CA . LEU B 1 166 ? -2.982 -2.691 -0.958 1 93.88 166 LEU B CA 1
ATOM 3333 C C . LEU B 1 166 ? -2.129 -3.885 -1.373 1 93.88 166 LEU B C 1
ATOM 3335 O O . LEU B 1 166 ? -1.011 -3.711 -1.865 1 93.88 166 LEU B O 1
ATOM 3339 N N . TYR B 1 167 ? -2.629 -5.086 -1.17 1 95.44 167 TYR B N 1
ATOM 3340 C CA . TYR B 1 167 ? -1.934 -6.305 -1.572 1 95.44 167 TYR B CA 1
ATOM 3341 C C . TYR B 1 167 ? -1.566 -6.258 -3.051 1 95.44 167 TYR B C 1
ATOM 3343 O O . TYR B 1 167 ? -0.442 -6.598 -3.428 1 95.44 167 TYR B O 1
ATOM 3351 N N . HIS B 1 168 ? -2.439 -5.746 -3.828 1 91.12 168 HIS B N 1
ATOM 3352 C CA . HIS B 1 168 ? -2.207 -5.691 -5.266 1 91.12 168 HIS B CA 1
ATOM 3353 C C . HIS B 1 168 ? -1.134 -4.664 -5.609 1 91.12 168 HIS B C 1
ATOM 3355 O O . HIS B 1 168 ? -0.439 -4.801 -6.621 1 91.12 168 HIS B O 1
ATOM 3361 N N . SER B 1 169 ? -0.933 -3.787 -4.703 1 89.56 169 SER B N 1
ATOM 3362 C CA . SER B 1 169 ? 0.024 -2.725 -4.988 1 89.56 169 SER B CA 1
ATOM 3363 C C . SER B 1 169 ? 1.437 -3.127 -4.582 1 89.56 169 SER B C 1
ATOM 3365 O O . SER B 1 169 ? 2.4 -2.42 -4.879 1 89.56 169 SER B O 1
ATOM 3367 N N . VAL B 1 170 ? 1.619 -4.266 -3.924 1 92.31 170 VAL B N 1
ATOM 3368 C CA . VAL B 1 170 ? 2.963 -4.668 -3.521 1 92.31 170 VAL B CA 1
ATOM 3369 C C . VAL B 1 170 ? 3.498 -5.723 -4.488 1 92.31 170 VAL B C 1
ATOM 3371 O O . VAL B 1 170 ? 4.445 -6.445 -4.168 1 92.31 170 VAL B O 1
ATOM 3374 N N . ASN B 1 171 ? 2.875 -5.945 -5.672 1 88.88 171 ASN B N 1
ATOM 3375 C CA . ASN B 1 171 ? 3.33 -6.773 -6.785 1 88.88 171 ASN B CA 1
ATOM 3376 C C . ASN B 1 171 ? 3.432 -8.242 -6.387 1 88.88 171 ASN B C 1
ATOM 3378 O O . ASN B 1 171 ? 4.527 -8.805 -6.336 1 88.88 171 ASN B O 1
ATOM 3382 N N . PRO B 1 172 ? 2.303 -8.898 -6.211 1 88.31 172 PRO B N 1
ATOM 3383 C CA . PRO B 1 172 ? 2.336 -10.336 -5.941 1 88.31 172 PRO B CA 1
ATOM 3384 C C . PRO B 1 172 ? 2.973 -11.141 -7.074 1 88.31 172 PRO B C 1
ATOM 3386 O O . PRO B 1 172 ? 3.305 -12.312 -6.898 1 88.31 172 PRO B O 1
ATOM 3389 N N . PHE B 1 173 ? 3.217 -10.484 -8.188 1 92.5 173 PHE B N 1
ATOM 3390 C CA . PHE B 1 173 ? 3.752 -11.141 -9.375 1 92.5 173 PHE B CA 1
ATOM 3391 C C . PHE B 1 173 ? 5.273 -11.195 -9.328 1 92.5 173 PHE B C 1
ATOM 3393 O O . PHE B 1 173 ? 5.895 -11.961 -10.062 1 92.5 173 PHE B O 1
ATOM 3400 N N . ILE B 1 174 ? 5.855 -10.523 -8.422 1 88.75 174 ILE B N 1
ATOM 3401 C CA . ILE B 1 174 ? 7.297 -10.289 -8.461 1 88.75 174 ILE B CA 1
ATOM 3402 C C . ILE B 1 174 ? 8.039 -11.617 -8.359 1 88.75 174 ILE B C 1
ATOM 3404 O O . ILE B 1 174 ? 9.07 -11.812 -9.008 1 88.75 174 ILE B O 1
ATOM 3408 N N . TYR B 1 175 ? 7.527 -12.508 -7.598 1 87.56 175 TYR B N 1
ATOM 3409 C CA . TYR B 1 175 ? 8.156 -13.812 -7.402 1 87.56 175 TYR B CA 1
ATOM 3410 C C . TYR B 1 175 ? 8.258 -14.57 -8.727 1 87.56 175 TYR B C 1
ATOM 3412 O O . TYR B 1 175 ? 9.312 -15.102 -9.055 1 87.56 175 TYR B O 1
ATOM 3420 N N . SER B 1 176 ? 7.238 -14.562 -9.477 1 87.31 176 SER B N 1
ATOM 3421 C CA . SER B 1 176 ? 7.156 -15.289 -10.742 1 87.31 176 SER B CA 1
ATOM 3422 C C . SER B 1 176 ? 8.117 -14.711 -11.773 1 87.31 176 SER B C 1
ATOM 3424 O O . SER B 1 176 ? 8.617 -15.43 -12.641 1 87.31 176 SER B O 1
ATOM 3426 N N . ASN B 1 177 ? 8.359 -13.469 -11.656 1 84.5 177 ASN B N 1
ATOM 3427 C CA . ASN B 1 177 ? 9.281 -12.797 -12.57 1 84.5 177 ASN B CA 1
ATOM 3428 C C . ASN B 1 177 ? 10.68 -13.398 -12.508 1 84.5 177 ASN B C 1
ATOM 3430 O O . ASN B 1 177 ? 11.438 -13.328 -13.477 1 84.5 177 ASN B O 1
ATOM 3434 N N . TYR B 1 178 ? 10.93 -14.094 -11.43 1 83.12 178 TYR B N 1
ATOM 3435 C CA . TYR B 1 178 ? 12.336 -14.43 -11.219 1 83.12 178 TYR B CA 1
ATOM 3436 C C . TYR B 1 178 ? 12.523 -15.938 -11.141 1 83.12 178 TYR B C 1
ATOM 3438 O O . TYR B 1 178 ? 13.625 -16.453 -11.352 1 83.12 178 TYR B O 1
ATOM 3446 N N . ILE B 1 179 ? 11.438 -16.656 -10.977 1 81.38 179 ILE B N 1
ATOM 3447 C CA . ILE B 1 179 ? 11.648 -18.031 -10.547 1 81.38 179 ILE B CA 1
ATOM 3448 C C . ILE B 1 179 ? 11.5 -18.969 -11.742 1 81.38 179 ILE B C 1
ATOM 3450 O O . ILE B 1 179 ? 11.836 -20.156 -11.656 1 81.38 179 ILE B O 1
ATOM 3454 N N . PHE B 1 180 ? 11.094 -18.5 -12.844 1 77.5 180 PHE B N 1
ATOM 3455 C CA . PHE B 1 180 ? 10.836 -19.359 -14 1 77.5 180 PHE B CA 1
ATOM 3456 C C . PHE B 1 180 ? 12.086 -20.156 -14.367 1 77.5 180 PHE B C 1
ATOM 3458 O O . PHE B 1 180 ? 13.141 -19.578 -14.633 1 77.5 180 PHE B O 1
ATOM 3465 N N . ARG B 1 181 ? 11.852 -21.46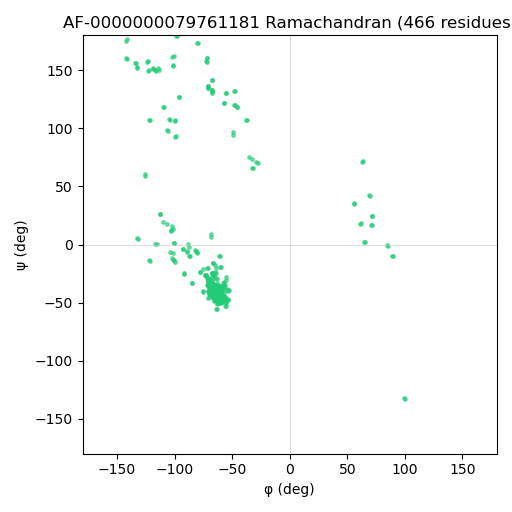9 -14.336 1 69.44 181 ARG B N 1
ATOM 3466 C CA . ARG B 1 181 ? 12.836 -22.5 -14.703 1 69.44 181 ARG B CA 1
ATOM 3467 C C . ARG B 1 181 ? 14.062 -22.422 -13.797 1 69.44 181 ARG B C 1
ATOM 3469 O O . ARG B 1 181 ? 15.156 -22.828 -14.195 1 69.44 181 ARG B O 1
ATOM 3476 N N . LYS B 1 182 ? 13.969 -21.797 -12.703 1 77.38 182 LYS B N 1
ATOM 3477 C CA . LYS B 1 182 ? 15.125 -21.641 -11.82 1 77.38 182 LYS B CA 1
ATOM 3478 C C . LYS B 1 182 ? 14.906 -22.359 -10.492 1 77.38 182 LYS B C 1
ATOM 3480 O O . LYS B 1 182 ? 15.688 -22.188 -9.555 1 77.38 182 LYS B O 1
ATOM 3485 N N . GLN B 1 183 ? 13.734 -22.953 -10.461 1 72.38 183 GLN B N 1
ATOM 3486 C CA . GLN B 1 183 ? 13.43 -23.719 -9.258 1 72.38 183 GLN B CA 1
ATOM 3487 C C . GLN B 1 183 ? 13.328 -25.219 -9.555 1 72.38 183 GLN B C 1
ATOM 3489 O O . GLN B 1 183 ? 13.039 -25.609 -10.688 1 72.38 183 GLN B O 1
ATOM 3494 N N . SER B 1 184 ? 13.672 -25.969 -8.516 1 67.06 184 SER B N 1
ATOM 3495 C CA . SER B 1 184 ? 13.578 -27.422 -8.672 1 67.06 184 SER B CA 1
ATOM 3496 C C . SER B 1 184 ? 12.125 -27.891 -8.703 1 67.06 184 SER B C 1
ATOM 3498 O O . SER B 1 184 ? 11.234 -27.172 -8.234 1 67.06 184 SER B O 1
ATOM 3500 N N . LYS B 1 185 ? 11.984 -29 -9.281 1 65.25 185 LYS B N 1
ATOM 3501 C CA . LYS B 1 185 ? 10.664 -29.641 -9.336 1 65.25 185 LYS B CA 1
ATOM 3502 C C . LYS B 1 185 ? 10.094 -29.828 -7.934 1 65.25 185 LYS B C 1
ATOM 3504 O O . LYS B 1 185 ? 8.883 -29.703 -7.734 1 65.25 185 LYS B O 1
ATOM 3509 N N . GLU B 1 186 ? 10.945 -30.094 -7.031 1 63.88 186 GLU B N 1
ATOM 3510 C CA . GLU B 1 186 ? 10.523 -30.344 -5.656 1 63.88 186 GLU B CA 1
ATOM 3511 C C . GLU B 1 186 ? 9.898 -29.094 -5.039 1 63.88 186 GLU B C 1
ATOM 3513 O O . GLU B 1 186 ? 9.016 -29.203 -4.184 1 63.88 186 GLU B O 1
ATOM 3518 N N . LYS B 1 187 ? 10.234 -28.047 -5.543 1 73.81 187 LYS B N 1
ATOM 3519 C CA . LYS B 1 187 ? 9.75 -26.797 -4.965 1 73.81 187 LYS B CA 1
ATOM 3520 C C . LYS B 1 187 ? 8.406 -26.406 -5.574 1 73.81 187 LYS B C 1
ATOM 3522 O O . LYS B 1 187 ? 7.73 -25.5 -5.059 1 73.81 187 LYS B O 1
ATOM 3527 N N . ASP B 1 188 ? 8.008 -27.297 -6.477 1 74.06 188 ASP B N 1
ATOM 3528 C CA . ASP B 1 188 ? 6.777 -26.969 -7.203 1 74.06 188 ASP B CA 1
ATOM 3529 C C . ASP B 1 188 ? 5.559 -27.078 -6.293 1 74.06 188 ASP B C 1
ATOM 3531 O O . ASP B 1 188 ? 4.641 -26.266 -6.371 1 74.06 188 ASP B O 1
ATOM 3535 N N . PHE B 1 189 ? 5.688 -28.078 -5.379 1 86.69 189 PHE B N 1
ATOM 3536 C CA . PHE B 1 189 ? 4.508 -28.328 -4.559 1 86.69 189 PHE B CA 1
ATOM 3537 C C . PHE B 1 189 ? 4.66 -27.703 -3.18 1 86.69 189 PHE B C 1
ATOM 3539 O O . PHE B 1 189 ? 3.693 -27.609 -2.424 1 86.69 189 PHE B O 1
ATOM 3546 N N . ALA B 1 190 ? 5.816 -27.328 -2.902 1 90.88 190 ALA B N 1
ATOM 3547 C CA . ALA B 1 190 ? 6.09 -26.828 -1.557 1 90.88 190 ALA B CA 1
ATOM 3548 C C . ALA B 1 190 ? 5.184 -25.656 -1.21 1 90.88 190 ALA B C 1
ATOM 3550 O O . ALA B 1 190 ? 4.652 -25.578 -0.1 1 90.88 190 ALA B O 1
ATOM 3551 N N . GLY B 1 191 ? 4.969 -24.75 -2.148 1 93.06 191 GLY B N 1
ATOM 3552 C CA . GLY B 1 191 ? 4.109 -23.609 -1.917 1 93.06 191 GLY B CA 1
ATOM 3553 C C . GLY B 1 191 ? 2.67 -23.984 -1.628 1 93.06 191 GLY B C 1
ATOM 3554 O O . GLY B 1 191 ? 2.039 -23.406 -0.736 1 93.06 191 GLY B O 1
ATOM 3555 N N . VAL B 1 192 ? 2.193 -24.984 -2.346 1 95 192 VAL B N 1
ATOM 3556 C CA . VAL B 1 192 ? 0.812 -25.422 -2.172 1 95 192 VAL B CA 1
ATOM 3557 C C . VAL B 1 192 ? 0.658 -26.109 -0.822 1 95 192 VAL B C 1
ATOM 3559 O O . VAL B 1 192 ? -0.348 -25.938 -0.133 1 95 192 VAL B O 1
ATOM 3562 N N . GLU B 1 193 ? 1.633 -26.938 -0.504 1 96.06 193 GLU B N 1
ATOM 3563 C CA . GLU B 1 193 ? 1.599 -27.609 0.788 1 96.06 193 GLU B CA 1
ATOM 3564 C C . GLU B 1 193 ? 1.629 -26.609 1.938 1 96.06 193 GLU B C 1
ATOM 3566 O O . GLU B 1 193 ? 0.972 -26.812 2.961 1 96.06 193 GLU B O 1
ATOM 3571 N N . GLU B 1 194 ? 2.391 -25.625 1.776 1 97.69 194 GLU B N 1
ATOM 3572 C CA . GLU B 1 194 ? 2.426 -24.562 2.777 1 97.69 194 GLU B CA 1
ATOM 3573 C C . GLU B 1 194 ? 1.068 -23.875 2.902 1 97.69 194 GLU B C 1
ATOM 3575 O O . GLU B 1 194 ? 0.625 -23.562 4.008 1 97.69 194 GLU B O 1
ATOM 3580 N N . HIS B 1 195 ? 0.39 -23.625 1.773 1 98.06 195 HIS B N 1
ATOM 3581 C CA . HIS B 1 195 ? -0.958 -23.062 1.818 1 98.06 195 HIS B CA 1
ATOM 3582 C C . HIS B 1 195 ? -1.913 -24 2.555 1 98.06 195 HIS B C 1
ATOM 3584 O O . HIS B 1 195 ? -2.777 -23.547 3.307 1 98.06 195 HIS B O 1
ATOM 3590 N N . ARG B 1 196 ? -1.755 -25.281 2.352 1 98.12 196 ARG B N 1
ATOM 3591 C CA . ARG B 1 196 ? -2.586 -26.266 3.039 1 98.12 196 ARG B CA 1
ATOM 3592 C C . ARG B 1 196 ? -2.404 -26.172 4.551 1 98.12 196 ARG B C 1
ATOM 3594 O O . ARG B 1 196 ? -3.377 -26.234 5.305 1 98.12 196 ARG B O 1
ATOM 3601 N N . LYS B 1 197 ? -1.188 -26.047 4.996 1 98.69 197 LYS B N 1
ATOM 3602 C CA . LYS B 1 197 ? -0.908 -25.891 6.422 1 98.69 197 LYS B CA 1
ATOM 3603 C C . LYS B 1 197 ? -1.549 -24.625 6.977 1 98.69 197 LYS B C 1
ATOM 3605 O O . LYS B 1 197 ? -2.057 -24.625 8.102 1 98.69 197 LYS B O 1
ATOM 3610 N N . ILE B 1 198 ? -1.518 -23.578 6.207 1 98.81 198 ILE B N 1
ATOM 3611 C CA . ILE B 1 198 ? -2.098 -22.312 6.609 1 98.81 198 ILE B CA 1
ATOM 3612 C C . ILE B 1 198 ? -3.604 -22.469 6.809 1 98.81 198 ILE B C 1
ATOM 3614 O O . ILE B 1 198 ? -4.137 -22.109 7.863 1 98.81 198 ILE B O 1
ATOM 3618 N N . ILE B 1 199 ? -4.301 -23.047 5.797 1 98.56 199 ILE B N 1
ATOM 3619 C CA . ILE B 1 199 ? -5.75 -23.125 5.926 1 98.56 199 ILE B CA 1
ATOM 3620 C C . ILE B 1 199 ? -6.121 -24.109 7.035 1 98.56 199 ILE B C 1
ATOM 3622 O O . ILE B 1 199 ? -7.117 -23.922 7.734 1 98.56 199 ILE B O 1
ATOM 3626 N N . GLN B 1 200 ? -5.309 -25.156 7.23 1 98.62 200 GLN B N 1
ATOM 3627 C CA . GLN B 1 200 ? -5.582 -26.094 8.32 1 98.62 200 GLN B CA 1
ATOM 3628 C C . GLN B 1 200 ? -5.5 -25.391 9.68 1 98.62 200 GLN B C 1
ATOM 3630 O O . GLN B 1 200 ? -6.328 -25.625 10.555 1 98.62 200 GLN B O 1
ATOM 3635 N N . ALA B 1 201 ? -4.488 -24.562 9.852 1 98.81 201 ALA B N 1
ATOM 3636 C CA . ALA B 1 201 ? -4.359 -23.797 11.086 1 98.81 201 ALA B CA 1
ATOM 3637 C C . ALA B 1 201 ? -5.57 -22.906 11.297 1 98.81 201 ALA B C 1
ATOM 3639 O O . ALA B 1 201 ? -6.023 -22.719 12.43 1 98.81 201 ALA B O 1
ATOM 3640 N N . ILE B 1 202 ? -6.113 -22.328 10.227 1 98.81 202 ILE B N 1
ATOM 3641 C CA . ILE B 1 202 ? -7.305 -21.484 10.297 1 98.81 202 ILE B CA 1
ATOM 3642 C C . ILE B 1 202 ? -8.5 -22.328 10.742 1 98.81 202 ILE B C 1
ATOM 3644 O O . ILE B 1 202 ? -9.234 -21.938 11.656 1 98.81 202 ILE B O 1
ATOM 3648 N N . PHE B 1 203 ? -8.672 -23.484 10.125 1 98.19 203 PHE B N 1
ATOM 3649 C CA . PHE B 1 203 ? -9.797 -24.359 10.414 1 98.19 203 PHE B CA 1
ATOM 3650 C C . PHE B 1 203 ? -9.758 -24.828 11.859 1 98.19 203 PHE B C 1
ATOM 3652 O O . PHE B 1 203 ? -10.797 -25 12.5 1 98.19 203 PHE B O 1
ATOM 3659 N N . ASP B 1 204 ? -8.547 -25.016 12.352 1 98.31 204 ASP B N 1
ATOM 3660 C CA . ASP B 1 204 ? -8.344 -25.453 13.727 1 98.31 204 ASP B CA 1
ATOM 3661 C C . ASP B 1 204 ? -8.445 -24.297 14.703 1 98.31 204 ASP B C 1
ATOM 3663 O O . ASP B 1 204 ? -8.344 -24.484 15.922 1 98.31 204 ASP B O 1
ATOM 3667 N N . GLU B 1 205 ? -8.586 -23.109 14.188 1 98.44 205 GLU B N 1
ATOM 3668 C CA . GLU B 1 205 ? -8.641 -21.875 14.969 1 98.44 205 GLU B CA 1
ATOM 3669 C C . GLU B 1 205 ? -7.406 -21.719 15.852 1 98.44 205 GLU B C 1
ATOM 3671 O O . GLU B 1 205 ? -7.512 -21.312 17.016 1 98.44 205 GLU B O 1
ATOM 3676 N N . ASP B 1 206 ? -6.297 -22.172 15.344 1 98.56 206 ASP B N 1
ATOM 3677 C CA . ASP B 1 206 ? -5.012 -22.094 16.031 1 98.56 206 ASP B CA 1
ATOM 3678 C C . ASP B 1 206 ? -4.195 -20.906 15.516 1 98.56 206 ASP B C 1
ATOM 3680 O O . ASP B 1 206 ? -3.406 -21.047 14.578 1 98.56 206 ASP B O 1
ATOM 3684 N N . GLU B 1 207 ? -4.316 -19.797 16.172 1 98.56 207 GLU B N 1
ATOM 3685 C CA . GLU B 1 207 ? -3.699 -18.562 15.695 1 98.56 207 GLU B CA 1
ATOM 3686 C C . GLU B 1 207 ? -2.176 -18.641 15.75 1 98.56 207 GLU B C 1
ATOM 3688 O O . GLU B 1 207 ? -1.489 -18.156 14.844 1 98.56 207 GLU B O 1
ATOM 3693 N N . GLU B 1 208 ? -1.671 -19.219 16.828 1 98.62 208 GLU B N 1
ATOM 3694 C CA . GLU B 1 208 ? -0.221 -19.344 16.953 1 98.62 208 GLU B CA 1
ATOM 3695 C C . GLU B 1 208 ? 0.363 -20.156 15.797 1 98.62 208 GLU B C 1
ATOM 3697 O O . GLU B 1 208 ? 1.354 -19.766 15.188 1 98.62 208 GLU B O 1
ATOM 3702 N N . ARG B 1 209 ? -0.193 -21.266 15.5 1 98.75 209 ARG B N 1
ATOM 3703 C CA . ARG B 1 209 ? 0.254 -22.094 14.383 1 98.75 209 ARG B CA 1
ATOM 3704 C C . ARG B 1 209 ? 0.092 -21.359 13.055 1 98.75 209 ARG B C 1
ATOM 3706 O O . ARG B 1 209 ? 0.942 -21.469 12.172 1 98.75 209 ARG B O 1
ATOM 3713 N N . LEU B 1 210 ? -1.049 -20.641 12.891 1 98.81 210 LEU B N 1
ATOM 3714 C CA . LEU B 1 210 ? -1.269 -19.859 11.68 1 98.81 210 LEU B CA 1
ATOM 3715 C C . LEU B 1 210 ? -0.128 -18.875 11.453 1 98.81 210 LEU B C 1
ATOM 3717 O O . LEU B 1 210 ? 0.437 -18.812 10.359 1 98.81 210 LEU B O 1
ATOM 3721 N N . ARG B 1 211 ? 0.23 -18.188 12.477 1 98.75 211 ARG B N 1
ATOM 3722 C CA . ARG B 1 211 ? 1.295 -17.188 12.391 1 98.75 211 ARG B CA 1
ATOM 3723 C C . ARG B 1 211 ? 2.621 -17.844 12.008 1 98.75 211 ARG B C 1
ATOM 3725 O O . ARG B 1 211 ? 3.363 -17.312 11.18 1 98.75 211 ARG B O 1
ATOM 3732 N N . GLU B 1 212 ? 2.896 -18.953 12.547 1 98.75 212 GLU B N 1
ATOM 3733 C CA . GLU B 1 212 ? 4.121 -19.688 12.234 1 98.75 212 GLU B CA 1
ATOM 3734 C C . GLU B 1 212 ? 4.129 -20.141 10.781 1 98.75 212 GLU B C 1
ATOM 3736 O O . GLU B 1 212 ? 5.148 -20.047 10.094 1 98.75 212 GLU B O 1
ATOM 3741 N N . CYS B 1 213 ? 3.029 -20.656 10.344 1 98.75 213 CYS B N 1
ATOM 3742 C CA . CYS B 1 213 ? 2.92 -21.141 8.969 1 98.75 213 CYS B CA 1
ATOM 3743 C C . CYS B 1 213 ? 3.115 -19.984 7.98 1 98.75 213 CYS B C 1
ATOM 3745 O O . CYS B 1 213 ? 3.789 -20.156 6.961 1 98.75 213 CYS B O 1
ATOM 3747 N N . LEU B 1 214 ? 2.52 -18.844 8.305 1 98.69 214 LEU B N 1
ATOM 3748 C CA . LEU B 1 214 ? 2.654 -17.672 7.449 1 98.69 214 LEU B CA 1
ATOM 3749 C C . LEU B 1 214 ? 4.109 -17.219 7.375 1 98.69 214 LEU B C 1
ATOM 3751 O O . LEU B 1 214 ? 4.621 -16.953 6.289 1 98.69 214 LEU B O 1
ATOM 3755 N N . LYS B 1 215 ? 4.75 -17.188 8.508 1 98.5 215 LYS B N 1
ATOM 3756 C CA . LYS B 1 215 ? 6.156 -16.797 8.555 1 98.5 215 LYS B CA 1
ATOM 3757 C C . LYS B 1 215 ? 7.016 -17.75 7.727 1 98.5 215 LYS B C 1
ATOM 3759 O O . LYS B 1 215 ? 7.863 -17.312 6.945 1 98.5 215 LYS B O 1
ATOM 3764 N N . GLU B 1 216 ? 6.797 -18.969 7.91 1 98.12 216 GLU B N 1
ATOM 3765 C CA . GLU B 1 216 ? 7.555 -19.984 7.172 1 98.12 216 GLU B CA 1
ATOM 3766 C C . GLU B 1 216 ? 7.34 -19.828 5.668 1 98.12 216 GLU B C 1
ATOM 3768 O O . GLU B 1 216 ? 8.297 -19.859 4.895 1 98.12 216 GLU B O 1
ATOM 3773 N N . HIS B 1 217 ? 6.109 -19.672 5.258 1 97 217 HIS B N 1
ATOM 3774 C CA . HIS B 1 217 ? 5.754 -19.562 3.848 1 97 217 HIS B CA 1
ATOM 3775 C C . HIS B 1 217 ? 6.449 -18.375 3.201 1 97 217 HIS B C 1
ATOM 3777 O O . HIS B 1 217 ? 7.09 -18.516 2.156 1 97 217 HIS B O 1
ATOM 3783 N N . ILE B 1 218 ? 6.391 -17.219 3.826 1 96.69 218 ILE B N 1
ATOM 3784 C CA . ILE B 1 218 ? 6.957 -15.984 3.277 1 96.69 218 ILE B CA 1
ATOM 3785 C C . ILE B 1 218 ? 8.484 -16.062 3.326 1 96.69 218 ILE B C 1
ATOM 3787 O O . ILE B 1 218 ? 9.156 -15.656 2.375 1 96.69 218 ILE B O 1
ATOM 3791 N N . ASN B 1 219 ? 9.008 -16.594 4.395 1 95.69 219 ASN B N 1
ATOM 3792 C CA . ASN B 1 219 ? 10.453 -16.719 4.512 1 95.69 219 ASN B CA 1
ATOM 3793 C C . ASN B 1 219 ? 11.031 -17.641 3.441 1 95.69 219 ASN B C 1
ATOM 3795 O O . ASN B 1 219 ? 12.109 -17.375 2.904 1 95.69 219 ASN B O 1
ATOM 3799 N N . ASN B 1 220 ? 10.375 -18.719 3.188 1 94.25 220 ASN B N 1
ATOM 3800 C CA . ASN B 1 220 ? 10.805 -19.625 2.127 1 94.25 220 ASN B CA 1
ATOM 3801 C C . ASN B 1 220 ? 10.828 -18.922 0.771 1 94.25 220 ASN B C 1
ATOM 3803 O O . ASN B 1 220 ? 11.758 -19.109 -0.016 1 94.25 220 ASN B O 1
ATOM 3807 N N . ALA B 1 221 ? 9.812 -18.125 0.526 1 92.44 221 ALA B N 1
ATOM 3808 C CA . ALA B 1 221 ? 9.758 -17.375 -0.727 1 92.44 221 ALA B CA 1
ATOM 3809 C C . ALA B 1 221 ? 10.914 -16.391 -0.824 1 92.44 221 ALA B C 1
ATOM 3811 O O . ALA B 1 221 ? 11.555 -16.266 -1.871 1 92.44 221 ALA B O 1
ATOM 3812 N N . VAL B 1 222 ? 11.219 -15.703 0.266 1 93.69 222 VAL B N 1
ATOM 3813 C CA . VAL B 1 222 ? 12.305 -14.727 0.307 1 93.69 222 VAL B CA 1
ATOM 3814 C C . VAL B 1 222 ? 13.633 -15.414 0.026 1 93.69 222 VAL B C 1
ATOM 3816 O O . VAL B 1 222 ? 14.445 -14.922 -0.755 1 93.69 222 VAL B O 1
ATOM 3819 N N . LYS B 1 223 ? 13.859 -16.484 0.666 1 92.75 223 LYS B N 1
ATOM 3820 C CA . LYS B 1 223 ? 15.094 -17.234 0.474 1 92.75 223 LYS B CA 1
ATOM 3821 C C . LYS B 1 223 ? 15.266 -17.641 -0.985 1 92.75 223 LYS B C 1
ATOM 3823 O O . LYS B 1 223 ? 16.344 -17.484 -1.556 1 92.75 223 LYS B O 1
ATOM 3828 N N . ALA B 1 224 ? 14.234 -18.156 -1.565 1 90.88 224 ALA B N 1
ATOM 3829 C CA . ALA B 1 224 ? 14.289 -18.625 -2.945 1 90.88 224 ALA B CA 1
ATOM 3830 C C . ALA B 1 224 ? 14.602 -17.484 -3.908 1 90.88 224 ALA B C 1
ATOM 3832 O O . ALA B 1 224 ? 15.523 -17.594 -4.715 1 90.88 224 ALA B O 1
ATOM 3833 N N . ILE B 1 225 ? 13.859 -16.406 -3.77 1 90.12 225 ILE B N 1
ATOM 3834 C CA . ILE B 1 225 ? 14.016 -15.312 -4.719 1 90.12 225 ILE B CA 1
ATOM 3835 C C . ILE B 1 225 ? 15.359 -14.625 -4.504 1 90.12 225 ILE B C 1
ATOM 3837 O O . ILE B 1 225 ? 16 -14.195 -5.461 1 90.12 225 ILE B O 1
ATOM 3841 N N . SER B 1 226 ? 15.766 -14.531 -3.242 1 90.62 226 SER B N 1
ATOM 3842 C CA . SER B 1 226 ? 17.047 -13.914 -2.939 1 90.62 226 SER B CA 1
ATOM 3843 C C . SER B 1 226 ? 18.203 -14.695 -3.562 1 90.62 226 SER B C 1
ATOM 3845 O O . SER B 1 226 ? 19.141 -14.102 -4.105 1 90.62 226 SER B O 1
ATOM 3847 N N . MET B 1 227 ? 18.156 -15.945 -3.502 1 88.44 227 MET B N 1
ATOM 3848 C CA . MET B 1 227 ? 19.172 -16.797 -4.082 1 88.44 227 MET B CA 1
ATOM 3849 C C . MET B 1 227 ? 19.25 -16.625 -5.594 1 88.44 227 MET B C 1
ATOM 3851 O O . MET B 1 227 ? 20.344 -16.531 -6.164 1 88.44 227 MET B O 1
ATOM 3855 N N . ILE B 1 228 ? 18.156 -16.5 -6.176 1 87.38 228 ILE B N 1
ATOM 3856 C CA . ILE B 1 228 ? 18.078 -16.406 -7.629 1 87.38 228 ILE B CA 1
ATOM 3857 C C . ILE B 1 228 ? 18.625 -15.047 -8.086 1 87.38 228 ILE B C 1
ATOM 3859 O O . ILE B 1 228 ? 19.391 -14.969 -9.047 1 87.38 228 ILE B O 1
ATOM 3863 N N . ILE B 1 229 ? 18.188 -13.992 -7.402 1 87.94 229 ILE B N 1
ATOM 3864 C CA . ILE B 1 229 ? 18.656 -12.648 -7.738 1 87.94 229 ILE B CA 1
ATOM 3865 C C . ILE B 1 229 ? 20.172 -12.57 -7.609 1 87.94 229 ILE B C 1
ATOM 3867 O O . ILE B 1 229 ? 20.844 -11.969 -8.445 1 87.94 229 ILE B O 1
ATOM 3871 N N . LYS B 1 230 ? 20.656 -13.227 -6.598 1 85.94 230 LYS B N 1
ATOM 3872 C CA . LYS B 1 230 ? 22.094 -13.25 -6.375 1 85.94 230 LYS B CA 1
ATOM 3873 C C . LYS B 1 230 ? 22.812 -13.961 -7.52 1 85.94 230 LYS B C 1
ATOM 3875 O O . LYS B 1 230 ? 23.859 -13.492 -7.988 1 85.94 230 LYS B O 1
ATOM 3880 N N . ILE B 1 231 ? 22.297 -15.008 -7.949 1 82.06 231 ILE B N 1
ATOM 3881 C CA . ILE B 1 231 ? 22.891 -15.805 -9.016 1 82.06 231 ILE B CA 1
ATOM 3882 C C . ILE B 1 231 ? 22.828 -15.039 -10.336 1 82.06 231 ILE B C 1
ATOM 3884 O O . ILE B 1 231 ? 23.781 -15.039 -11.109 1 82.06 231 ILE B O 1
ATOM 3888 N N . ASP B 1 232 ? 21.75 -14.352 -10.609 1 80.06 232 ASP B N 1
ATOM 3889 C CA . ASP B 1 232 ? 21.562 -13.602 -11.844 1 80.06 232 ASP B CA 1
ATOM 3890 C C . ASP B 1 232 ? 22.531 -12.422 -11.914 1 80.06 232 ASP B C 1
ATOM 3892 O O . ASP B 1 232 ? 22.938 -12.016 -13 1 80.06 232 ASP B O 1
ATOM 3896 N N . LYS B 1 233 ? 22.844 -11.844 -10.781 1 73.44 233 LYS B N 1
ATOM 3897 C CA . LYS B 1 233 ? 23.781 -10.727 -10.742 1 73.44 233 LYS B CA 1
ATOM 3898 C C . LYS B 1 233 ? 25.219 -11.188 -11.023 1 73.44 233 LYS B C 1
ATOM 3900 O O . LYS B 1 233 ? 26.031 -10.422 -11.531 1 73.44 233 LYS B O 1
ATOM 3905 N N . MET B 1 234 ? 25.406 -12.43 -10.648 1 66.62 234 MET B N 1
ATOM 3906 C CA . MET B 1 234 ? 26.734 -12.992 -10.836 1 66.62 234 MET B CA 1
ATOM 3907 C C . MET B 1 234 ? 26.953 -13.383 -12.289 1 66.62 234 MET B C 1
ATOM 3909 O O . MET B 1 234 ? 28.109 -13.492 -12.734 1 66.62 234 MET B O 1
ATOM 3913 N N . LEU B 1 235 ? 25.922 -13.609 -12.977 1 60.62 235 LEU B N 1
ATOM 3914 C CA . LEU B 1 235 ? 26.062 -13.977 -14.375 1 60.62 235 LEU B CA 1
ATOM 3915 C C . LEU B 1 235 ? 26.062 -12.742 -15.266 1 60.62 235 LEU B C 1
ATOM 3917 O O . LEU B 1 235 ? 26.75 -12.703 -16.281 1 60.62 235 LEU B O 1
#

Solvent-accessible surface area (backbone atoms only — not comparable to full-atom values): 25611 Å² total; per-residue (Å²): 132,79,83,67,71,74,65,75,76,72,74,75,78,47,72,38,54,52,49,43,51,49,51,52,50,31,29,42,66,54,75,43,42,69,59,36,72,60,53,62,66,59,50,12,62,73,67,71,52,58,55,63,54,48,53,53,26,49,52,53,32,35,63,26,50,52,26,38,80,33,88,101,65,54,36,20,32,47,64,77,53,55,67,52,48,50,39,48,50,49,51,52,48,51,62,63,56,71,38,46,69,48,24,29,51,39,39,73,75,29,63,67,57,39,49,51,53,52,48,47,51,52,51,44,48,52,52,49,58,73,37,63,92,55,91,49,63,64,53,55,50,52,50,47,56,45,51,50,48,46,54,46,54,54,42,47,38,48,70,32,69,58,58,42,55,51,50,46,46,64,24,78,57,56,63,52,58,63,41,60,91,69,60,58,76,76,56,66,51,47,61,52,52,43,51,49,52,31,53,49,20,37,75,66,63,33,63,70,58,27,52,51,39,51,50,50,50,50,49,52,50,46,53,54,52,38,52,47,50,53,53,60,73,73,101,130,78,83,68,70,76,64,75,76,74,74,74,79,46,71,38,52,51,49,43,52,49,50,53,50,31,28,43,66,55,77,43,42,69,59,36,74,61,53,62,68,59,51,13,62,74,67,72,52,58,54,65,52,48,52,53,25,48,53,51,34,36,63,26,46,52,28,36,80,33,88,102,65,54,37,21,33,48,64,77,55,56,67,53,48,50,37,49,50,49,52,51,48,51,63,62,55,72,38,47,68,46,23,30,52,40,38,72,75,29,64,68,56,38,48,51,54,53,48,46,50,51,50,43,46,51,50,49,58,74,37,62,92,55,92,49,63,64,52,54,50,51,50,47,56,45,52,50,48,47,55,45,53,54,42,50,38,46,71,33,71,60,56,44,56,50,52,44,48,64,24,78,58,56,62,52,58,64,42,59,92,69,60,59,76,76,57,66,50,49,61,52,52,44,51,49,52,32,53,49,21,37,75,66,63,33,62,71,58,27,52,50,39,49,50,52,50,52,50,52,51,45,52,54,53,39,52,47,52,54,52,60,71,72,102

pLDDT: mean 90.44, std 13.39, range [31.5, 98.88]

Foldseek 3Di:
DPVPPVPVPPPDQDPLNVLLLVVLLCLLVCVAAAPAADDLVVSCVVSVHDSVSSVVSQVVVCQLVQKHQDPVRGIGGHDDALVLLVVLLVVLLVLLQPQLLQLLVLLQVDVVLLVVLVVLLVVLQVLCVVCLPDQDSVSLSSNLVSLLVNSLSSSVSSVDPVSSSVSSNSNSSNLSSQCRVVDDSVVSCVLSVLSVQLSVCSPVVPSVSNSVSSVVNSVVSSVRRNVRSVVVVVD/DPPPPVPVPPPDQDPLNVLLLVVLLCLLVCVADAPADDDLVVSCVVSVHDSVSSVVSQVVVCQLVQKHADPVRGIGGHDDALVLLVVLLVVLLVLLQPQLLQLLVLVQVPVVLLVVLVVLLVVLQVLCVVCLVDQDSVSLSSNLVSLLVNSLSSSVSSVDPVSSSVSSNSNSSNLSSQCRVVDDSVVSCVLSVLSVQLSVCSPVVPSVSNSVSSVVNSVVSSVRRNVRSVVVVVD

Sequence (470 aa):
MSEKKSKEQETKETMVDTICRNIRRDIIAHELRPGQKINVKELAARYGTSETPVKIALNRLLSEQIVENFPRHGMKIKSIDEEEAKEIFSLRLMMDLYYTKEIIEAVHTNNTLREALENNVNEHYEIMKKYENENTVEKYMENYIHDAKFHELYLKCSGNRKLVELYHSVNPFIYSNYIFRKQSKEKDFAGVEEHRKIIQAIFDEDEERLRECLKEHINNAVKAISMIIKIDKMLMSEKKSKEQETKETMVDTICRNIRRDIIAHELRPGQKINVKELAARYGTSETPVKIALNRLLSEQIVENFPRHGMKIKSIDEEEAKEIFSLRLMMDLYYTKEIIEAVHTNNTLREALENNVNEHYEIMKKYENENTVEKYMENYIHDAKFHELYLKCSGNRKLVELYHSVNPFIYSNYIFRKQSKEKDFAGVEEHRKIIQAIFDEDEERLRECLKEHINNAVKAISMIIKIDKML